Protein AF-0000000070300102 (afdb_homodimer)

Radius of gyration: 30.0 Å; Cα contacts (8 Å, |Δi|>4): 438; chains: 2; bounding box: 85×98×68 Å

Sequence (468 aa):
MKYKKLLFDLIDYLDAFESLHDGGSHEPEIKDFADFLSWRCGKKKKQEEEVVSVTRERAAGAKNIARGVSLLHRYSRFYIKKALTESPLQTEDEYTYLVSLMNGESMTKTELNNLNAMEKTSGAEVMRRLLKANLIEQRPDEEDRRSMRVSITPEGRKVLVNLFPNLRLCAETLVSALSDEQLTAFDHLLWLLCECHNEMFTGKHDAELTDLHAETCGLKQSAGGALSKRLYRRMKYKKLLFDLIDYLDAFESLHDGGSHEPEIKDFADFLSWRCGKKKKQEEEVVSVTRERAAGAKNIARGVSLLHRYSRFYIKKALTESPLQTEDEYTYLVSLMNGESMTKTELNNLNAMEKTSGAEVMRRLLKANLIEQRPDEEDRRSMRVSITPEGRKVLVNLFPNLRLCAETLVSALSDEQLTAFDHLLWLLCECHNEMFTGKHDAELTDLHAETCGLKQSAGGALSKRLYRR

InterPro domains:
  IPR000835 MarR-type HTH domain [PF13463] (102-156)
  IPR000835 MarR-type HTH domain [PS50995] (65-195)
  IPR000835 MarR-type HTH domain [SM00347] (82-183)
  IPR036388 Winged helix-like DNA-binding domain superfamily [G3DSA:1.10.10.10] (52-199)
  IPR036390 Winged helix DNA-binding domain superfamily [SSF46785] (67-200)

pLDDT: mean 81.75, std 18.37, range [18.73, 98.31]

Foldseek 3Di:
DVCVVVVVVLVVLVVVVCVVCVPDPDDDDPVNSVVSCCVVVVVVVVVVVVVVVVVVVVVVVVVVVVVVVVVLVVVLQVLVCVLCVPAPDDGPLLLQLLVVQPPDDWDWLLVSCLVVLHDSVVSVVSVVVCVVVVQKDWDQDPVHNVIITMHGDPVVVVRNVVSVVSSVVSVCVSCVVDDPVRVVVVVVVVVVVCVLVSCCCSPPVPDDPVVSVVVSVVVVVPVVPPVVPVVPPD/DVCVVVVVVLVVLVVVVCVVCVPDPDDDDPVNSVVSCCVVVVVVVVVVVVVVVVVVVVVVVVVVVVVVVVVLVVVLQVLVCVLCVPAPDDGPLLLQLLVVQVPDDWDWLLVSCLVVLHDSVVSVVSVVVCVVVVQKDWDADPVHNVIITMHGDPVVVVRNVVSVVSSVVSVCVSCVVDDPVRVVVVVVVVVVVCVLVSCCCSPPVPDDPVVSVVVSVVVVVPVVPPVPPPVPPD

Structure (mmCIF, N/CA/C/O backbone):
data_AF-0000000070300102-model_v1
#
loop_
_entity.id
_entity.type
_entity.pdbx_description
1 polymer 'Transcriptional regulator, MarR family'
#
loop_
_atom_site.group_PDB
_atom_site.id
_atom_site.type_symbol
_atom_site.label_atom_id
_atom_site.label_alt_id
_atom_site.label_comp_id
_atom_site.label_asym_id
_atom_site.label_entity_id
_atom_site.label_seq_id
_atom_site.pdbx_PDB_ins_code
_atom_site.Cartn_x
_atom_site.Cartn_y
_atom_site.Cartn_z
_atom_site.occupancy
_atom_site.B_iso_or_equiv
_atom_site.auth_seq_id
_atom_site.auth_comp_id
_atom_site.auth_asym_id
_atom_site.auth_atom_id
_atom_site.pdbx_PDB_model_num
ATOM 1 N N . MET A 1 1 ? -44.219 -36.625 -12.562 1 41.56 1 MET A N 1
ATOM 2 C CA . MET A 1 1 ? -44.344 -35.469 -13.445 1 41.56 1 MET A CA 1
ATOM 3 C C . MET A 1 1 ? -43.094 -34.562 -13.367 1 41.56 1 MET A C 1
ATOM 5 O O . MET A 1 1 ? -42.719 -34.156 -12.273 1 41.56 1 MET A O 1
ATOM 9 N N . LYS A 1 2 ? -42.312 -34.594 -14.297 1 59.19 2 LYS A N 1
ATOM 10 C CA . LYS A 1 2 ? -40.969 -34 -14.406 1 59.19 2 LYS A CA 1
ATOM 11 C C . LYS A 1 2 ? -41.031 -32.5 -14.094 1 59.19 2 LYS A C 1
ATOM 13 O O . LYS A 1 2 ? -40.031 -31.938 -13.625 1 59.19 2 LYS A O 1
ATOM 18 N N . TYR A 1 3 ? -41.969 -31.969 -14.445 1 56.25 3 TYR A N 1
ATOM 19 C CA . TYR A 1 3 ? -42.062 -30.516 -14.328 1 56.25 3 TYR A CA 1
ATOM 20 C C . TYR A 1 3 ? -42.875 -30.125 -13.109 1 56.25 3 TYR A C 1
ATOM 22 O O . TYR A 1 3 ? -43.562 -29.078 -13.109 1 56.25 3 TYR A O 1
ATOM 30 N N . LYS A 1 4 ? -42.844 -30.922 -12.07 1 59.91 4 LYS A N 1
ATOM 31 C CA . LYS A 1 4 ? -43.656 -30.672 -10.875 1 59.91 4 LYS A CA 1
ATOM 32 C C . LYS A 1 4 ? -43.25 -29.359 -10.195 1 59.91 4 LYS A C 1
ATOM 34 O O . LYS A 1 4 ? -44.094 -28.578 -9.766 1 59.91 4 LYS A O 1
ATOM 39 N N . LYS A 1 5 ? -42.031 -29.234 -10.055 1 60.66 5 LYS A N 1
ATOM 40 C CA . LYS A 1 5 ? -41.531 -28.016 -9.43 1 60.66 5 LYS A CA 1
ATOM 41 C C . LYS A 1 5 ? -41.969 -26.781 -10.211 1 60.66 5 LYS A C 1
ATOM 43 O O . LYS A 1 5 ? -42.344 -25.766 -9.617 1 60.66 5 LYS A O 1
ATOM 48 N N . LEU A 1 6 ? -41.719 -26.797 -11.492 1 59.81 6 LEU A N 1
ATOM 49 C CA . LEU A 1 6 ? -42.156 -25.719 -12.367 1 59.81 6 LEU A CA 1
ATOM 50 C C . LEU A 1 6 ? -43.625 -25.438 -12.18 1 59.81 6 LEU A C 1
ATOM 52 O O . LEU A 1 6 ? -44.062 -24.281 -12.18 1 59.81 6 LEU A O 1
ATOM 56 N N . LEU A 1 7 ? -44.281 -26.453 -11.984 1 63 7 LEU A N 1
ATOM 57 C CA . LEU A 1 7 ? -45.719 -26.328 -11.773 1 63 7 LEU A CA 1
ATOM 58 C C . LEU A 1 7 ? -46.031 -25.609 -10.461 1 63 7 LEU A C 1
ATOM 60 O O . LEU A 1 7 ? -46.906 -24.766 -10.398 1 63 7 LEU A O 1
ATOM 64 N N . PHE A 1 8 ? -45.312 -25.953 -9.461 1 63.31 8 PHE A N 1
ATOM 65 C CA . PHE A 1 8 ? -45.5 -25.281 -8.188 1 63.31 8 PHE A CA 1
ATOM 66 C C . PHE A 1 8 ? -45.125 -23.797 -8.297 1 63.31 8 PHE A C 1
ATOM 68 O O . PHE A 1 8 ? -45.812 -22.938 -7.754 1 63.31 8 PHE A O 1
ATOM 75 N N . ASP A 1 9 ? -44.062 -23.516 -8.969 1 68.75 9 ASP A N 1
ATOM 76 C CA . ASP A 1 9 ? -43.656 -22.141 -9.227 1 68.75 9 ASP A CA 1
ATOM 77 C C . ASP A 1 9 ? -44.75 -21.391 -10 1 68.75 9 ASP A C 1
ATOM 79 O O . ASP A 1 9 ? -45.031 -20.219 -9.719 1 68.75 9 ASP A O 1
ATOM 83 N N . LEU A 1 10 ? -45.25 -22.078 -10.945 1 67.69 10 LEU A N 1
ATOM 84 C CA . LEU A 1 10 ? -46.312 -21.469 -11.766 1 67.69 10 LEU A CA 1
ATOM 85 C C . LEU A 1 10 ? -47.531 -21.172 -10.938 1 67.69 10 LEU A C 1
ATOM 87 O O . LEU A 1 10 ? -48.219 -20.156 -11.148 1 67.69 10 LEU A O 1
ATOM 91 N N . ILE A 1 11 ? -47.812 -22 -9.992 1 71.5 11 ILE A N 1
ATOM 92 C CA . ILE A 1 11 ? -48.969 -21.797 -9.102 1 71.5 11 ILE A CA 1
ATOM 93 C C . ILE A 1 11 ? -48.75 -20.547 -8.266 1 71.5 11 ILE A C 1
ATOM 95 O O . ILE A 1 11 ? -49.656 -19.75 -8.078 1 71.5 11 ILE A O 1
ATOM 99 N N . ASP A 1 12 ? -47.562 -20.438 -7.812 1 71 12 ASP A N 1
ATOM 100 C CA . ASP A 1 12 ? -47.25 -19.25 -7.047 1 71 12 ASP A CA 1
ATOM 101 C C . ASP A 1 12 ? -47.375 -17.984 -7.906 1 71 12 ASP A C 1
ATOM 103 O O . ASP A 1 12 ? -47.875 -16.969 -7.441 1 71 12 ASP A O 1
ATOM 107 N N . TYR A 1 13 ? -46.906 -18.078 -9.148 1 71.06 13 TYR A N 1
ATOM 108 C CA . TYR A 1 13 ? -47.062 -16.938 -10.062 1 71.06 13 TYR A CA 1
ATOM 109 C C . TYR A 1 13 ? -48.531 -16.719 -10.422 1 71.06 13 TYR A C 1
ATOM 111 O O . TYR A 1 13 ? -48.969 -15.57 -10.578 1 71.06 13 TYR A O 1
ATOM 119 N N . LEU A 1 14 ? -49.25 -17.75 -10.453 1 73.56 14 LEU A N 1
ATOM 120 C CA . LEU A 1 14 ? -50.688 -17.656 -10.719 1 73.56 14 LEU A CA 1
ATOM 121 C C . LEU A 1 14 ? -51.406 -17 -9.562 1 73.56 14 LEU A C 1
ATOM 123 O O . LEU A 1 14 ? -52.312 -16.172 -9.766 1 73.56 14 LEU A O 1
ATOM 127 N N . ASP A 1 15 ? -51.031 -17.328 -8.391 1 72.31 15 ASP A N 1
ATOM 128 C CA . ASP A 1 15 ? -51.625 -16.703 -7.211 1 72.31 15 ASP A CA 1
ATOM 129 C C . ASP A 1 15 ? -51.344 -15.211 -7.184 1 72.31 15 ASP A C 1
ATOM 131 O O . ASP A 1 15 ? -52.25 -14.414 -6.891 1 72.31 15 ASP A O 1
ATOM 135 N N . ALA A 1 16 ? -50.188 -14.883 -7.5 1 71.88 16 ALA A N 1
ATOM 136 C CA . ALA A 1 16 ? -49.812 -13.477 -7.586 1 71.88 16 ALA A CA 1
ATOM 137 C C . ALA A 1 16 ? -50.562 -12.758 -8.695 1 71.88 16 ALA A C 1
ATOM 139 O O . ALA A 1 16 ? -51 -11.617 -8.523 1 71.88 16 ALA A O 1
ATOM 140 N N . PHE A 1 17 ? -50.719 -13.453 -9.828 1 71 17 PHE A N 1
ATOM 141 C CA . PHE A 1 17 ? -51.469 -12.945 -10.961 1 71 17 PHE A CA 1
ATOM 142 C C . PHE A 1 17 ? -52.938 -12.781 -10.602 1 71 17 PHE A C 1
ATOM 144 O O . PHE A 1 17 ? -53.562 -11.773 -10.961 1 71 17 PHE A O 1
ATOM 151 N N . GLU A 1 18 ? -53.5 -13.641 -9.859 1 75.62 18 GLU A N 1
ATOM 152 C CA . GLU A 1 18 ? -54.875 -13.586 -9.414 1 75.62 18 GLU A CA 1
ATOM 153 C C . GLU A 1 18 ? -55.094 -12.438 -8.43 1 75.62 18 GLU A C 1
ATOM 155 O O . GLU A 1 18 ? -56.125 -11.758 -8.492 1 75.62 18 GLU A O 1
ATOM 160 N N . SER A 1 19 ? -54.156 -12.305 -7.609 1 73.31 19 SER A N 1
ATOM 161 C CA . SER A 1 19 ? -54.25 -11.234 -6.621 1 73.31 19 SER A CA 1
ATOM 162 C C . SER A 1 19 ? -54.219 -9.859 -7.289 1 73.31 19 SER A C 1
ATOM 164 O O . SER A 1 19 ? -54.844 -8.914 -6.797 1 73.31 19 SER A O 1
ATOM 166 N N . LEU A 1 20 ? -53.562 -9.773 -8.367 1 68.62 20 LEU A N 1
ATOM 167 C CA . LEU A 1 20 ? -53.469 -8.523 -9.117 1 68.62 20 LEU A CA 1
ATOM 168 C C . LEU A 1 20 ? -54.75 -8.266 -9.891 1 68.62 20 LEU A C 1
ATOM 170 O O . LEU A 1 20 ? -55.125 -7.109 -10.109 1 68.62 20 LEU A O 1
ATOM 174 N N . HIS A 1 21 ? -55.344 -9.367 -10.281 1 66.44 21 HIS A N 1
ATOM 175 C CA . HIS A 1 21 ? -56.531 -9.219 -11.078 1 66.44 21 HIS A CA 1
ATOM 176 C C . HIS A 1 21 ? -57.781 -9.492 -10.25 1 66.44 21 HIS A C 1
ATOM 178 O O . HIS A 1 21 ? -58.906 -9.516 -10.781 1 66.44 21 HIS A O 1
ATOM 184 N N . ASP A 1 22 ? -57.531 -9.641 -8.945 1 65.06 22 ASP A N 1
ATOM 185 C CA . ASP A 1 22 ? -58.656 -9.82 -8.047 1 65.06 22 ASP A CA 1
ATOM 186 C C . ASP A 1 22 ? -59.5 -8.555 -7.949 1 65.06 22 ASP A C 1
ATOM 188 O O . ASP A 1 22 ? -59 -7.504 -7.527 1 65.06 22 ASP A O 1
ATOM 192 N N . GLY A 1 23 ? -60.594 -8.352 -8.805 1 61.59 23 GLY A N 1
ATOM 193 C CA . GLY A 1 23 ? -61.594 -7.293 -8.805 1 61.59 23 GLY A CA 1
ATOM 194 C C . GLY A 1 23 ? -61.938 -6.777 -10.195 1 61.59 23 GLY A C 1
ATOM 195 O O . GLY A 1 23 ? -62.719 -5.844 -10.344 1 61.59 23 GLY A O 1
ATOM 196 N N . GLY A 1 24 ? -61.125 -7.152 -11.133 1 58.25 24 GLY A N 1
ATOM 197 C CA . GLY A 1 24 ? -61.406 -6.605 -12.453 1 58.25 24 GLY A CA 1
ATOM 198 C C . GLY A 1 24 ? -62.562 -7.32 -13.164 1 58.25 24 GLY A C 1
ATOM 199 O O . GLY A 1 24 ? -62.938 -8.422 -12.766 1 58.25 24 GLY A O 1
ATOM 200 N N . SER A 1 25 ? -63.406 -6.531 -13.883 1 64.88 25 SER A N 1
ATOM 201 C CA . SER A 1 25 ? -64.625 -6.941 -14.586 1 64.88 25 SER A CA 1
ATOM 202 C C . SER A 1 25 ? -64.312 -7.957 -15.68 1 64.88 25 SER A C 1
ATOM 204 O O . SER A 1 25 ? -65.188 -8.633 -16.188 1 64.88 25 SER A O 1
ATOM 206 N N . HIS A 1 26 ? -63 -8.062 -16.125 1 62.38 26 HIS A N 1
ATOM 207 C CA . HIS A 1 26 ? -62.688 -8.938 -17.25 1 62.38 26 HIS A CA 1
ATOM 208 C C . HIS A 1 26 ? -61.938 -10.172 -16.781 1 62.38 26 HIS A C 1
ATOM 210 O O . HIS A 1 26 ? -61.094 -10.094 -15.859 1 62.38 26 HIS A O 1
ATOM 216 N N . GLU A 1 27 ? -62.312 -11.391 -17.094 1 72.5 27 GLU A N 1
ATOM 217 C CA . GLU A 1 27 ? -61.656 -12.672 -16.859 1 72.5 27 GLU A CA 1
ATOM 218 C C . GLU A 1 27 ? -60.281 -12.727 -17.516 1 72.5 27 GLU A C 1
ATOM 220 O O . GLU A 1 27 ? -60.156 -12.523 -18.719 1 72.5 27 GLU A O 1
ATOM 225 N N . PRO A 1 28 ? -59.219 -12.742 -16.688 1 72.38 28 PRO A N 1
ATOM 226 C CA . PRO A 1 28 ? -57.875 -12.766 -17.281 1 72.38 28 PRO A CA 1
ATOM 227 C C . PRO A 1 28 ? -57.656 -13.977 -18.188 1 72.38 28 PRO A C 1
ATOM 229 O O . PRO A 1 28 ? -58.219 -15.039 -17.953 1 72.38 28 PRO A O 1
ATOM 232 N N . GLU A 1 29 ? -57.094 -13.781 -19.406 1 72.75 29 GLU A N 1
ATOM 233 C CA . GLU A 1 29 ? -56.781 -14.812 -20.391 1 72.75 29 GLU A CA 1
ATOM 234 C C . GLU A 1 29 ? -55.344 -15.297 -20.219 1 72.75 29 GLU A C 1
ATOM 236 O O . GLU A 1 29 ? -54.562 -14.719 -19.453 1 72.75 29 GLU A O 1
ATOM 241 N N . ILE A 1 30 ? -55.156 -16.516 -20.812 1 71.75 30 ILE A N 1
ATOM 242 C CA . ILE A 1 30 ? -53.844 -17.156 -20.797 1 71.75 30 ILE A CA 1
ATOM 243 C C . ILE A 1 30 ? -52.781 -16.156 -21.266 1 71.75 30 ILE A C 1
ATOM 245 O O . ILE A 1 30 ? -51.656 -16.172 -20.75 1 71.75 30 ILE A O 1
ATOM 249 N N . LYS A 1 31 ? -53.188 -15.336 -22.125 1 75.38 31 LYS A N 1
ATOM 250 C CA . LYS A 1 31 ? -52.25 -14.336 -22.641 1 75.38 31 LYS A CA 1
ATOM 251 C C . LYS A 1 31 ? -51.844 -13.344 -21.547 1 75.38 31 LYS A C 1
ATOM 253 O O . LYS A 1 31 ? -50.688 -12.953 -21.453 1 75.38 31 LYS A O 1
ATOM 258 N N . ASP A 1 32 ? -52.75 -12.992 -20.781 1 71.12 32 ASP A N 1
ATOM 259 C CA . ASP A 1 32 ? -52.5 -12.062 -19.688 1 71.12 32 ASP A CA 1
ATOM 260 C C . ASP A 1 32 ? -51.531 -12.656 -18.672 1 71.12 32 ASP A C 1
ATOM 262 O O . ASP A 1 32 ? -50.625 -11.969 -18.172 1 71.12 32 ASP A O 1
ATOM 266 N N . PHE A 1 33 ? -51.719 -13.883 -18.406 1 75 33 PHE A N 1
ATOM 267 C CA . PHE A 1 33 ? -50.812 -14.57 -17.5 1 75 33 PHE A CA 1
ATOM 268 C C . PHE A 1 33 ? -49.438 -14.75 -18.125 1 75 33 PHE A C 1
ATOM 270 O O . PHE A 1 33 ? -48.406 -14.578 -17.453 1 75 33 PHE A O 1
ATOM 277 N N . ALA A 1 34 ? -49.406 -14.992 -19.359 1 71.25 34 ALA A N 1
ATOM 278 C CA . ALA A 1 34 ? -48.125 -15.102 -20.078 1 71.25 34 ALA A CA 1
ATOM 279 C C . ALA A 1 34 ? -47.375 -13.773 -20.062 1 71.25 34 ALA A C 1
ATOM 281 O O . ALA A 1 34 ? -46.156 -13.742 -19.859 1 71.25 34 ALA A O 1
ATOM 282 N N . ASP A 1 35 ? -48.062 -12.773 -20.234 1 67 35 ASP A N 1
ATOM 283 C CA . ASP A 1 35 ? -47.438 -11.445 -20.172 1 67 35 ASP A CA 1
ATOM 284 C C . ASP A 1 35 ? -46.938 -11.125 -18.781 1 67 35 ASP A C 1
ATOM 286 O O . ASP A 1 35 ? -45.875 -10.539 -18.625 1 67 35 ASP A O 1
ATOM 290 N N . PHE A 1 36 ? -47.656 -11.492 -17.812 1 66.25 36 PHE A N 1
ATOM 291 C CA . PHE A 1 36 ? -47.281 -11.336 -16.422 1 66.25 36 PHE A CA 1
ATOM 292 C C . PHE A 1 36 ? -46 -12.125 -16.125 1 66.25 36 PHE A C 1
ATOM 294 O O . PHE A 1 36 ? -45.094 -11.609 -15.492 1 66.25 36 PHE A O 1
ATOM 301 N N . LEU A 1 37 ? -46 -13.305 -16.578 1 66.56 37 LEU A N 1
ATOM 302 C CA . LEU A 1 37 ? -44.812 -14.141 -16.391 1 66.56 37 LEU A CA 1
ATOM 303 C C . LEU A 1 37 ? -43.625 -13.57 -17.125 1 66.56 37 LEU A C 1
ATOM 305 O O . LEU A 1 37 ? -42.5 -13.562 -16.594 1 66.56 37 LEU A O 1
ATOM 309 N N . SER A 1 38 ? -43.844 -13.156 -18.297 1 64.56 38 SER A N 1
ATOM 310 C CA . SER A 1 38 ? -42.781 -12.547 -19.078 1 64.56 38 SER A CA 1
ATOM 311 C C . SER A 1 38 ? -42.25 -11.289 -18.406 1 64.56 38 SER A C 1
ATOM 313 O O . SER A 1 38 ? -41.031 -11.055 -18.391 1 64.56 38 SER A O 1
ATOM 315 N N . TRP A 1 39 ? -43.219 -10.547 -17.953 1 60.88 39 TRP A N 1
ATOM 316 C CA . TRP A 1 39 ? -42.844 -9.336 -17.234 1 60.88 39 TRP A CA 1
ATOM 317 C C . TRP A 1 39 ? -42.062 -9.672 -15.969 1 60.88 39 TRP A C 1
ATOM 319 O O . TRP A 1 39 ? -41 -9.078 -15.711 1 60.88 39 TRP A O 1
ATOM 329 N N . ARG A 1 40 ? -42.594 -10.578 -15.227 1 59.47 40 ARG A N 1
ATOM 330 C CA . ARG A 1 40 ? -41.938 -10.961 -13.984 1 59.47 40 ARG A CA 1
ATOM 331 C C . ARG A 1 40 ? -40.594 -11.617 -14.266 1 59.47 40 ARG A C 1
ATOM 333 O O . ARG A 1 40 ? -39.625 -11.367 -13.547 1 59.47 40 ARG A O 1
ATOM 340 N N . CYS A 1 41 ? -40.719 -12.492 -15.18 1 58.94 41 CYS A N 1
ATOM 341 C CA . CYS A 1 41 ? -39.469 -13.148 -15.578 1 58.94 41 CYS A CA 1
ATOM 342 C C . CYS A 1 41 ? -38.531 -12.156 -16.219 1 58.94 41 CYS A C 1
ATOM 344 O O . CYS A 1 41 ? -37.312 -12.258 -16.047 1 58.94 41 CYS A O 1
ATOM 346 N N . GLY A 1 42 ? -38.969 -11.297 -16.953 1 57 42 GLY A N 1
ATOM 347 C CA . GLY A 1 42 ? -38.156 -10.242 -17.516 1 57 42 GLY A CA 1
ATOM 348 C C . GLY A 1 42 ? -37.531 -9.32 -16.469 1 57 42 GLY A C 1
ATOM 349 O O . GLY A 1 42 ? -36.375 -8.938 -16.562 1 57 42 GLY A O 1
ATOM 350 N N . LYS A 1 43 ? -38.5 -8.906 -15.562 1 56.66 43 LYS A N 1
ATOM 351 C CA . LYS A 1 43 ? -38 -8.109 -14.445 1 56.66 43 LYS A CA 1
ATOM 352 C C . LYS A 1 43 ? -36.938 -8.883 -13.648 1 56.66 43 LYS A C 1
ATOM 354 O O . LYS A 1 43 ? -35.938 -8.312 -13.234 1 56.66 43 LYS A O 1
ATOM 359 N N . LYS A 1 44 ? -37.312 -10.156 -13.492 1 53.47 44 LYS A N 1
ATOM 360 C CA . LYS A 1 44 ? -36.344 -10.992 -12.812 1 53.47 44 LYS A CA 1
ATOM 361 C C . LYS A 1 44 ? -35.031 -11.07 -13.609 1 53.47 44 LYS A C 1
ATOM 363 O O . LYS A 1 44 ? -33.938 -11.039 -13.031 1 53.47 44 LYS A O 1
ATOM 368 N N . LYS A 1 45 ? -35.25 -11.242 -14.867 1 52.97 45 LYS A N 1
ATOM 369 C CA . LYS A 1 45 ? -34.062 -11.289 -15.711 1 52.97 45 LYS A CA 1
ATOM 370 C C . LYS A 1 45 ? -33.281 -9.969 -15.672 1 52.97 45 LYS A C 1
ATOM 372 O O . LYS A 1 45 ? -32.062 -9.953 -15.602 1 52.97 45 LYS A O 1
ATOM 377 N N . LYS A 1 46 ? -34.031 -8.867 -15.797 1 54.75 46 LYS A N 1
ATOM 378 C CA . LYS A 1 46 ? -33.406 -7.559 -15.711 1 54.75 46 LYS A CA 1
ATOM 379 C C . LYS A 1 46 ? -32.75 -7.359 -14.344 1 54.75 46 LYS A C 1
ATOM 381 O O . LYS A 1 46 ? -31.641 -6.805 -14.258 1 54.75 46 LYS A O 1
ATOM 386 N N . GLN A 1 47 ? -33.469 -7.699 -13.328 1 55.84 47 GLN A N 1
ATOM 387 C CA . GLN A 1 47 ? -32.906 -7.625 -11.984 1 55.84 47 GLN A CA 1
ATOM 388 C C . GLN A 1 47 ? -31.672 -8.523 -11.844 1 55.84 47 GLN A C 1
ATOM 390 O O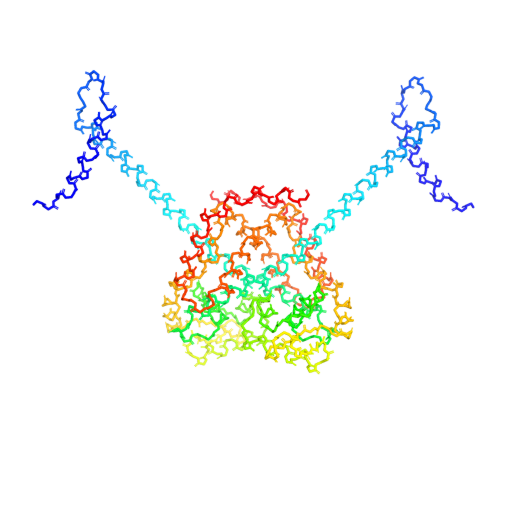 . GLN A 1 47 ? -30.688 -8.141 -11.219 1 55.84 47 GLN A O 1
ATOM 395 N N . GLU A 1 48 ? -31.812 -9.742 -12.398 1 53.53 48 GLU A N 1
ATOM 396 C CA . GLU A 1 48 ? -30.672 -10.648 -12.375 1 53.53 48 GLU A CA 1
ATOM 397 C C . GLU A 1 48 ? -29.5 -10.086 -13.18 1 53.53 48 GLU A C 1
ATOM 399 O O . GLU A 1 48 ? -28.344 -10.188 -12.758 1 53.53 48 GLU A O 1
ATOM 404 N N . GLU A 1 49 ? -29.859 -9.602 -14.367 1 56.34 49 GLU A N 1
ATOM 405 C CA . GLU A 1 49 ? -28.812 -8.984 -15.164 1 56.34 49 GLU A CA 1
ATOM 406 C C . GLU A 1 49 ? -28.203 -7.781 -14.445 1 56.34 49 GLU A C 1
ATOM 408 O O . GLU A 1 49 ? -27 -7.547 -14.531 1 56.34 49 GLU A O 1
ATOM 413 N N . GLU A 1 50 ? -29.062 -7.031 -13.836 1 56.56 50 GLU A N 1
ATOM 414 C CA . GLU A 1 50 ? -28.578 -5.891 -13.062 1 56.56 50 GLU A CA 1
ATOM 415 C C . GLU A 1 50 ? -27.719 -6.348 -11.891 1 56.56 50 GLU A C 1
ATOM 417 O O . GLU A 1 50 ? -26.688 -5.742 -11.609 1 56.56 50 GLU A O 1
ATOM 422 N N . VAL A 1 51 ? -28.234 -7.438 -11.328 1 54.25 51 VAL A N 1
ATOM 423 C CA . VAL A 1 51 ? -27.438 -7.98 -10.219 1 54.25 51 VAL A CA 1
ATOM 424 C C . VAL A 1 51 ? -26.109 -8.5 -10.742 1 54.25 51 VAL A C 1
ATOM 426 O O . VAL A 1 51 ? -25.062 -8.281 -10.117 1 54.25 51 VAL A O 1
ATOM 429 N N . VAL A 1 52 ? -26.219 -9.188 -11.875 1 55.56 52 VAL A N 1
ATOM 430 C CA . VAL A 1 52 ? -25 -9.742 -12.453 1 55.56 52 VAL A CA 1
ATOM 431 C C . VAL A 1 52 ? -24.062 -8.617 -12.867 1 55.56 52 VAL A C 1
ATOM 433 O O . VAL A 1 52 ? -22.844 -8.703 -12.664 1 55.56 52 VAL A O 1
ATOM 436 N N . SER A 1 53 ? -24.578 -7.621 -13.492 1 59.78 53 SER A N 1
ATOM 437 C CA . SER A 1 53 ? -23.766 -6.496 -13.93 1 59.78 53 SER A CA 1
ATOM 438 C C . SER A 1 53 ? -23.109 -5.785 -12.742 1 59.78 53 SER A C 1
ATOM 440 O O . SER A 1 53 ? -21.938 -5.426 -12.789 1 59.78 53 SER A O 1
ATOM 442 N N . VAL A 1 54 ? -23.953 -5.703 -11.734 1 62.53 54 VAL A N 1
ATOM 443 C CA . VAL A 1 54 ? -23.453 -5.02 -10.547 1 62.53 54 VAL A CA 1
ATOM 444 C C . VAL A 1 54 ? -22.359 -5.855 -9.898 1 62.53 54 VAL A C 1
ATOM 446 O O . VAL A 1 54 ? -21.344 -5.32 -9.445 1 62.53 54 VAL A O 1
ATOM 449 N N . THR A 1 55 ? -22.609 -7.133 -9.969 1 70.31 55 THR A N 1
ATOM 450 C CA . THR A 1 55 ? -21.641 -8.031 -9.352 1 70.31 55 THR A CA 1
ATOM 451 C C . THR A 1 55 ? -20.328 -8.016 -10.141 1 70.31 55 THR A C 1
ATOM 453 O O . THR A 1 55 ? -19.25 -8.023 -9.547 1 70.31 55 THR A O 1
ATOM 456 N N . ARG A 1 56 ? -20.547 -7.961 -11.492 1 72.88 56 ARG A N 1
ATOM 457 C CA . ARG A 1 56 ? -19.359 -7.938 -12.344 1 72.88 56 ARG A CA 1
ATOM 458 C C . ARG A 1 56 ? -18.578 -6.637 -12.18 1 72.88 56 ARG A C 1
ATOM 460 O O . ARG A 1 56 ? -17.359 -6.637 -12.156 1 72.88 56 ARG A O 1
ATOM 467 N N . GLU A 1 57 ? -19.359 -5.684 -12.047 1 82.5 57 GLU A N 1
ATOM 468 C CA . GLU A 1 57 ? -18.734 -4.379 -11.867 1 82.5 57 GLU A CA 1
ATOM 469 C C . GLU A 1 57 ? -18.031 -4.281 -10.523 1 82.5 57 GLU A C 1
ATOM 471 O O . GLU A 1 57 ? -16.938 -3.719 -10.438 1 82.5 57 GLU A O 1
ATOM 476 N N . ARG A 1 58 ? -18.672 -4.895 -9.594 1 88.69 58 ARG A N 1
ATOM 477 C CA . ARG A 1 58 ? -18.047 -4.859 -8.266 1 88.69 58 ARG A CA 1
ATOM 478 C C . ARG A 1 58 ? -16.766 -5.684 -8.242 1 88.69 58 ARG A C 1
ATOM 480 O O . ARG A 1 58 ? -15.766 -5.27 -7.652 1 88.69 58 ARG A O 1
ATOM 487 N N . ALA A 1 59 ? -16.906 -6.762 -8.914 1 90.44 59 ALA A N 1
ATOM 488 C CA . ALA A 1 59 ? -15.727 -7.625 -8.961 1 90.44 59 ALA A CA 1
ATOM 489 C C . ALA A 1 59 ? -14.562 -6.934 -9.68 1 90.44 59 ALA A C 1
ATOM 491 O O . ALA A 1 59 ? -13.414 -7.031 -9.25 1 90.44 59 ALA A O 1
ATOM 492 N N . ALA A 1 60 ? -14.891 -6.273 -10.75 1 91.25 60 ALA A N 1
ATOM 493 C CA . ALA A 1 60 ? -13.867 -5.539 -11.484 1 91.25 60 ALA A CA 1
ATOM 494 C C . ALA A 1 60 ? -13.289 -4.406 -10.641 1 91.25 60 ALA A C 1
ATOM 496 O O . ALA A 1 60 ? -12.078 -4.191 -10.617 1 91.25 60 ALA A O 1
ATOM 497 N N . GLY A 1 61 ? -14.164 -3.744 -9.914 1 94.12 61 GLY A N 1
ATOM 498 C CA . GLY A 1 61 ? -13.727 -2.682 -9.023 1 94.12 61 GLY A CA 1
ATOM 499 C C . GLY A 1 61 ? -12.836 -3.18 -7.898 1 94.12 61 GLY A C 1
ATOM 500 O O . GLY A 1 61 ? -11.852 -2.531 -7.547 1 94.12 61 GLY A O 1
ATOM 501 N N . ALA A 1 62 ? -13.203 -4.355 -7.41 1 96 62 ALA A N 1
ATOM 502 C CA . ALA A 1 62 ? -12.422 -4.957 -6.332 1 96 62 ALA A CA 1
ATOM 503 C C . ALA A 1 62 ? -11.008 -5.273 -6.797 1 96 62 ALA A C 1
ATOM 505 O O . ALA A 1 62 ? -10.031 -4.988 -6.09 1 96 62 ALA A O 1
ATOM 506 N N . LYS A 1 63 ? -10.977 -5.793 -7.957 1 94.81 63 LYS A N 1
ATOM 507 C CA . LYS A 1 63 ? -9.672 -6.109 -8.539 1 94.81 63 LYS A CA 1
ATOM 508 C C . LYS A 1 63 ? -8.844 -4.848 -8.758 1 94.81 63 LYS A C 1
ATOM 510 O O . LYS A 1 63 ? -7.66 -4.809 -8.422 1 94.81 63 LYS A O 1
ATOM 515 N N . ASN A 1 64 ? -9.43 -3.834 -9.305 1 95.38 64 ASN A N 1
ATOM 516 C CA . ASN A 1 64 ? -8.758 -2.562 -9.539 1 95.38 64 ASN A CA 1
ATOM 517 C C . ASN A 1 64 ? -8.242 -1.951 -8.234 1 95.38 64 ASN A C 1
ATOM 519 O O . ASN A 1 64 ? -7.117 -1.444 -8.188 1 95.38 64 ASN A O 1
ATOM 523 N N . ILE A 1 65 ? -9 -2.051 -7.254 1 97.38 65 ILE A N 1
ATOM 524 C CA . ILE A 1 65 ? -8.648 -1.442 -5.973 1 97.38 65 ILE A CA 1
ATOM 525 C C . ILE A 1 65 ? -7.488 -2.201 -5.34 1 97.38 65 ILE A C 1
ATOM 527 O O . ILE A 1 65 ? -6.539 -1.591 -4.836 1 97.38 65 ILE A O 1
ATOM 531 N N . ALA A 1 66 ? -7.59 -3.521 -5.375 1 96.94 66 ALA A N 1
ATOM 532 C CA . ALA A 1 66 ? -6.492 -4.316 -4.832 1 96.94 66 ALA A CA 1
ATOM 533 C C . ALA A 1 66 ? -5.176 -3.971 -5.516 1 96.94 66 ALA A C 1
ATOM 535 O O . ALA A 1 66 ? -4.164 -3.73 -4.848 1 96.94 66 ALA A O 1
ATOM 536 N N . ARG A 1 67 ? -5.203 -3.842 -6.809 1 95.94 67 ARG A N 1
ATOM 537 C CA . ARG A 1 67 ? -4.02 -3.479 -7.578 1 95.94 67 ARG A CA 1
ATOM 538 C C . ARG A 1 67 ? -3.604 -2.039 -7.297 1 95.94 67 ARG A C 1
ATOM 540 O O . ARG A 1 67 ? -2.418 -1.755 -7.109 1 95.94 67 ARG A O 1
ATOM 547 N N . GLY A 1 68 ? -4.539 -1.171 -7.254 1 97.56 68 GLY A N 1
ATOM 548 C CA . GLY A 1 68 ? -4.262 0.239 -7.027 1 97.56 68 GLY A CA 1
ATOM 549 C C . GLY A 1 68 ? -3.65 0.515 -5.668 1 97.56 68 GLY A C 1
ATOM 550 O O . GLY A 1 68 ? -2.748 1.345 -5.547 1 97.56 68 GLY A O 1
ATOM 551 N N . VAL A 1 69 ? -4.125 -0.188 -4.668 1 98.19 69 VAL A N 1
ATOM 552 C CA . VAL A 1 69 ? -3.59 -0.028 -3.32 1 98.19 69 VAL A CA 1
ATOM 553 C C . VAL A 1 69 ? -2.129 -0.467 -3.289 1 98.19 69 VAL A C 1
ATOM 555 O O . VAL A 1 69 ? -1.283 0.21 -2.697 1 98.19 69 VAL A O 1
ATOM 558 N N . SER A 1 70 ? -1.854 -1.536 -3.904 1 97.5 70 SER A N 1
ATOM 559 C CA . SER A 1 70 ? -0.48 -2.025 -3.971 1 97.5 70 SER A CA 1
ATOM 560 C C . SER A 1 70 ? 0.422 -1.041 -4.711 1 97.5 70 SER A C 1
ATOM 562 O O . SER A 1 70 ? 1.521 -0.729 -4.246 1 97.5 70 SER A O 1
ATOM 564 N N . LEU A 1 71 ? -0.051 -0.574 -5.84 1 97.62 71 LEU A N 1
ATOM 565 C CA . LEU A 1 71 ? 0.735 0.365 -6.633 1 97.62 71 LEU A CA 1
ATOM 566 C C . LEU A 1 71 ? 0.952 1.67 -5.871 1 97.62 71 LEU A C 1
ATOM 568 O O . LEU A 1 71 ? 2.076 2.172 -5.801 1 97.62 71 LEU A O 1
ATOM 572 N N . LEU A 1 72 ? -0.102 2.201 -5.285 1 98.31 72 LEU A N 1
ATOM 573 C CA . LEU A 1 72 ? 0.017 3.469 -4.574 1 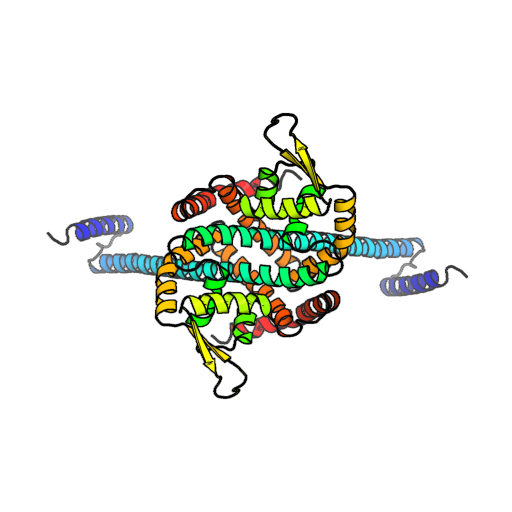98.31 72 LEU A CA 1
ATOM 574 C C . LEU A 1 72 ? 0.979 3.344 -3.396 1 98.31 72 LEU A C 1
ATOM 576 O O . LEU A 1 72 ? 1.741 4.27 -3.111 1 98.31 72 LEU A O 1
ATOM 580 N N . HIS A 1 73 ? 0.903 2.223 -2.738 1 97.88 73 HIS A N 1
ATOM 581 C CA . HIS A 1 73 ? 1.846 1.984 -1.652 1 97.88 73 HIS A CA 1
ATOM 582 C C . HIS A 1 73 ? 3.281 1.962 -2.164 1 97.88 73 HIS A C 1
ATOM 584 O O . HIS A 1 73 ? 4.184 2.512 -1.525 1 97.88 73 HIS A O 1
ATOM 590 N N . ARG A 1 74 ? 3.514 1.386 -3.281 1 97.38 74 ARG A N 1
ATOM 591 C CA . ARG A 1 74 ? 4.855 1.322 -3.848 1 97.38 74 ARG A CA 1
ATOM 592 C C . ARG A 1 74 ? 5.336 2.705 -4.281 1 97.38 74 ARG A C 1
ATOM 594 O O . ARG A 1 74 ? 6.512 3.035 -4.129 1 97.38 74 ARG A O 1
ATOM 601 N N . TYR A 1 75 ? 4.418 3.471 -4.809 1 97.19 75 TYR A N 1
ATOM 602 C CA . TYR A 1 75 ? 4.77 4.852 -5.117 1 97.19 75 TYR A CA 1
ATOM 603 C C . TYR A 1 75 ? 5.121 5.625 -3.852 1 97.19 75 TYR A C 1
ATOM 605 O O . TYR A 1 75 ? 6.066 6.414 -3.842 1 97.19 75 TYR A O 1
ATOM 613 N N . SER A 1 76 ? 4.344 5.383 -2.82 1 97 76 SER A N 1
ATOM 614 C CA . SER A 1 76 ? 4.633 6.012 -1.536 1 97 76 SER A CA 1
ATOM 615 C C . SER A 1 76 ? 6.016 5.621 -1.029 1 97 76 SER A C 1
ATOM 617 O O . SER A 1 76 ? 6.777 6.473 -0.563 1 97 76 SER A O 1
ATOM 619 N N . ARG A 1 77 ? 6.348 4.398 -1.174 1 94.81 77 ARG A N 1
ATOM 620 C CA . ARG A 1 77 ? 7.652 3.908 -0.745 1 94.81 77 ARG A CA 1
ATOM 621 C C . ARG A 1 77 ? 8.773 4.547 -1.561 1 94.81 77 ARG A C 1
ATOM 623 O O . ARG A 1 77 ? 9.852 4.816 -1.035 1 94.81 77 ARG A O 1
ATOM 630 N N . PHE A 1 78 ? 8.484 4.773 -2.82 1 95.12 78 PHE A N 1
ATOM 631 C CA . PHE A 1 78 ? 9.422 5.457 -3.707 1 95.12 78 PHE A CA 1
ATOM 632 C C . PHE A 1 78 ? 9.758 6.844 -3.172 1 95.12 78 PHE A C 1
ATOM 634 O O . PHE A 1 78 ? 10.922 7.238 -3.152 1 95.12 78 PHE A O 1
ATOM 641 N N . TYR A 1 79 ? 8.828 7.574 -2.654 1 95.12 79 TYR A N 1
ATOM 642 C CA . TYR A 1 79 ? 9.039 8.898 -2.092 1 95.12 79 TYR A CA 1
ATOM 643 C C . TYR A 1 79 ? 9.727 8.812 -0.733 1 95.12 79 TYR A C 1
ATOM 645 O O . TYR A 1 79 ? 10.641 9.594 -0.443 1 95.12 79 TYR A O 1
ATOM 653 N N . ILE A 1 80 ? 9.297 7.84 0.054 1 94.81 80 ILE A N 1
ATOM 654 C CA . ILE A 1 80 ? 9.836 7.699 1.403 1 94.81 80 ILE A CA 1
ATOM 655 C C . ILE A 1 80 ? 11.32 7.34 1.333 1 94.81 80 ILE A C 1
ATOM 657 O O . ILE A 1 80 ? 12.117 7.812 2.145 1 94.81 80 ILE A O 1
ATOM 661 N N . LYS A 1 81 ? 11.648 6.547 0.418 1 92.88 81 LYS A N 1
ATOM 662 C CA . LYS A 1 81 ? 13.055 6.191 0.239 1 92.88 81 LYS A CA 1
ATOM 663 C C . LYS A 1 81 ? 13.914 7.434 0.019 1 92.88 81 LYS A C 1
ATOM 665 O O . LYS A 1 81 ? 15.008 7.539 0.57 1 92.88 81 LYS A O 1
ATOM 670 N N . LYS A 1 82 ? 13.422 8.297 -0.739 1 92.44 82 LYS A N 1
ATOM 671 C CA . LYS A 1 82 ? 14.141 9.539 -1.003 1 92.44 82 LYS A CA 1
ATOM 672 C C . LYS A 1 82 ? 14.219 10.406 0.25 1 92.44 82 LYS A C 1
ATOM 674 O O . LYS A 1 82 ? 15.227 11.086 0.482 1 92.44 82 LYS A O 1
ATOM 679 N N . ALA A 1 83 ? 13.156 10.352 1.015 1 91.62 83 ALA A N 1
ATOM 680 C CA . ALA A 1 83 ? 13.102 11.141 2.246 1 91.62 83 ALA A CA 1
ATOM 681 C C . ALA A 1 83 ? 14.047 10.57 3.301 1 91.62 83 ALA A C 1
ATOM 683 O O . ALA A 1 83 ? 14.516 11.297 4.184 1 91.62 83 ALA A O 1
ATOM 684 N N . LEU A 1 84 ? 14.398 9.258 3.236 1 91.44 84 LEU A N 1
ATOM 685 C CA . LEU A 1 84 ? 15.172 8.578 4.27 1 91.44 84 LEU A CA 1
ATOM 686 C C . LEU A 1 84 ? 16.656 8.578 3.916 1 91.44 84 LEU A C 1
ATOM 688 O O . LEU A 1 84 ? 17.484 8.109 4.699 1 91.44 84 LEU A O 1
ATOM 692 N N . THR A 1 85 ? 17.094 9.094 2.773 1 85.94 85 THR A N 1
ATOM 693 C CA . THR A 1 85 ? 18.469 9.016 2.289 1 85.94 85 THR A CA 1
ATOM 694 C C . THR A 1 85 ? 19.438 9.586 3.32 1 85.94 85 THR A C 1
ATOM 696 O O . THR A 1 85 ? 20.516 9.031 3.545 1 85.94 85 THR A O 1
ATOM 699 N N . GLU A 1 86 ? 19.141 10.555 4.086 1 83.69 86 GLU A N 1
ATOM 700 C CA . GLU A 1 86 ? 20.047 11.156 5.055 1 83.69 86 GLU A CA 1
ATOM 701 C C . GLU A 1 86 ? 19.688 10.742 6.48 1 83.69 86 GLU A C 1
ATOM 703 O O . GLU A 1 86 ? 20.156 11.344 7.445 1 83.69 86 GLU A O 1
ATOM 708 N N . SER A 1 87 ? 18.875 9.688 6.574 1 89.06 87 SER A N 1
ATOM 709 C CA . SER A 1 87 ? 18.406 9.25 7.887 1 89.06 87 SER A CA 1
ATOM 710 C C . SER A 1 87 ? 19.062 7.938 8.305 1 89.06 87 SER A C 1
ATOM 712 O O . SER A 1 87 ? 19.516 7.164 7.453 1 89.06 87 SER A O 1
ATOM 714 N N . PRO A 1 88 ? 19.203 7.766 9.562 1 90.88 88 PRO A N 1
ATOM 715 C CA . PRO A 1 88 ? 19.719 6.473 10.039 1 90.88 88 PRO A CA 1
ATOM 716 C C . PRO A 1 88 ? 18.719 5.336 9.82 1 90.88 88 PRO A C 1
ATOM 718 O O . PRO A 1 88 ? 19.078 4.164 9.977 1 90.88 88 PRO A O 1
ATOM 721 N N . LEU A 1 89 ? 17.5 5.656 9.508 1 93.06 89 LEU A N 1
ATOM 722 C CA . LEU A 1 89 ? 16.484 4.629 9.242 1 93.06 89 LEU A CA 1
ATOM 723 C C . LEU A 1 89 ? 16.688 4.023 7.859 1 93.06 89 LEU A C 1
ATOM 725 O O . LEU A 1 89 ? 16.984 4.738 6.902 1 93.06 89 LEU A O 1
ATOM 729 N N . GLN A 1 90 ? 16.516 2.748 7.773 1 86.25 90 GLN A N 1
ATOM 730 C CA . GLN A 1 90 ? 16.797 2.045 6.527 1 86.25 90 GLN A CA 1
ATOM 731 C C . GLN A 1 90 ? 15.508 1.733 5.77 1 86.25 90 GLN A C 1
ATOM 733 O O . GLN A 1 90 ? 15.531 1.523 4.555 1 86.25 90 GLN A O 1
ATOM 738 N N . THR A 1 91 ? 14.398 1.662 6.512 1 90.25 91 THR A N 1
ATOM 739 C CA . THR A 1 91 ? 13.172 1.209 5.859 1 90.25 91 THR A CA 1
ATOM 740 C C . THR A 1 91 ? 11.969 2.018 6.34 1 90.25 91 THR A C 1
ATOM 742 O O . THR A 1 91 ? 12.008 2.617 7.418 1 90.25 91 THR A O 1
ATOM 745 N N . GLU A 1 92 ? 10.953 1.951 5.512 1 92.12 92 GLU A N 1
ATOM 746 C CA . GLU A 1 92 ? 9.68 2.557 5.883 1 92.12 92 GLU A CA 1
ATOM 747 C C . GLU A 1 92 ? 9.117 1.927 7.156 1 92.12 92 GLU A C 1
ATOM 749 O O . GLU A 1 92 ? 8.5 2.611 7.973 1 92.12 92 GLU A O 1
ATOM 754 N N . ASP A 1 93 ? 9.383 0.659 7.352 1 95.44 93 ASP A N 1
ATOM 755 C CA . ASP A 1 93 ? 8.859 -0.04 8.523 1 95.44 93 ASP A CA 1
ATOM 756 C C . ASP A 1 93 ? 9.469 0.514 9.805 1 95.44 93 ASP A C 1
ATOM 758 O O . ASP A 1 93 ? 8.758 0.702 10.805 1 95.44 93 ASP A O 1
ATOM 762 N N . GLU A 1 94 ? 10.766 0.771 9.758 1 95.62 94 GLU A N 1
ATOM 763 C CA . GLU A 1 94 ? 11.414 1.368 10.922 1 95.62 94 GLU A CA 1
ATOM 764 C C . GLU A 1 94 ? 10.797 2.721 11.266 1 95.62 94 GLU A C 1
ATOM 766 O O . GLU A 1 94 ? 10.547 3.02 12.438 1 95.62 94 GLU A O 1
ATOM 771 N N . TYR A 1 95 ? 10.523 3.408 10.289 1 93.62 95 TYR A N 1
ATOM 772 C CA . TYR A 1 95 ? 9.898 4.715 10.469 1 93.62 95 TYR A CA 1
ATOM 773 C C . TYR A 1 95 ? 8.516 4.578 11.102 1 93.62 95 TYR A C 1
ATOM 775 O O . TYR A 1 95 ? 8.219 5.227 12.102 1 93.62 95 TYR A O 1
ATOM 783 N N . THR A 1 96 ? 7.668 3.719 10.547 1 94.12 96 THR A N 1
ATOM 784 C CA . THR A 1 96 ? 6.293 3.613 11.031 1 94.12 96 THR A CA 1
ATOM 785 C C . THR A 1 96 ? 6.258 3.066 12.453 1 94.12 96 THR A C 1
ATOM 787 O O . THR A 1 96 ? 5.391 3.439 13.242 1 94.12 96 THR A O 1
ATOM 790 N N . TYR A 1 97 ? 7.188 2.23 12.812 1 95.75 97 TYR A N 1
ATOM 791 C CA . TYR A 1 97 ? 7.273 1.736 14.18 1 95.75 97 TYR A CA 1
ATOM 792 C C . TYR A 1 97 ? 7.633 2.861 15.148 1 95.75 97 TYR A C 1
ATOM 794 O O . TYR A 1 97 ? 7.039 2.979 16.219 1 95.75 97 TYR A O 1
ATOM 802 N N . LEU A 1 98 ? 8.586 3.689 14.781 1 95 98 LEU A N 1
ATOM 803 C CA . LEU A 1 98 ? 8.992 4.797 15.641 1 95 98 LEU A CA 1
ATOM 804 C C . LEU A 1 98 ? 7.844 5.785 15.828 1 95 98 LEU A C 1
ATOM 806 O O . LEU A 1 98 ? 7.598 6.246 16.953 1 95 98 LEU A O 1
ATOM 810 N N . VAL A 1 99 ? 7.184 6.043 14.758 1 93.19 99 VAL A N 1
ATOM 811 C CA . VAL A 1 99 ? 6.066 6.984 14.812 1 93.19 99 VAL A CA 1
ATOM 812 C C . VAL A 1 99 ? 4.984 6.445 15.75 1 93.19 99 VAL A C 1
ATOM 814 O O . VAL A 1 99 ? 4.375 7.203 16.5 1 93.19 99 VAL A O 1
ATOM 817 N N . SER A 1 100 ? 4.723 5.18 15.641 1 93.88 100 SER A N 1
ATOM 818 C CA . SER A 1 100 ? 3.717 4.543 16.484 1 93.88 100 SER A CA 1
ATOM 819 C C . SER A 1 100 ? 4.043 4.719 17.953 1 93.88 100 SER A C 1
ATOM 821 O O . SER A 1 100 ? 3.139 4.793 18.797 1 93.88 100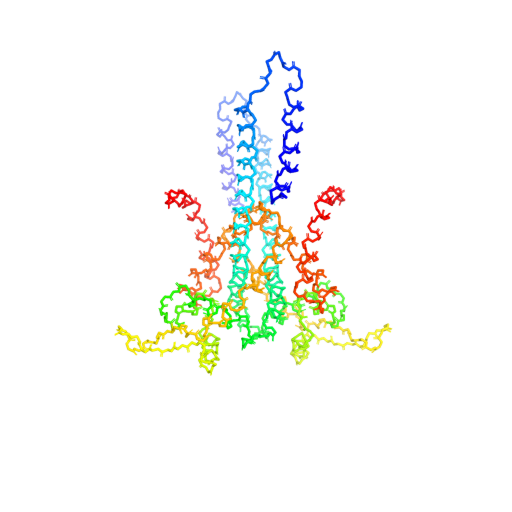 SER A O 1
ATOM 823 N N . LEU A 1 101 ? 5.285 4.832 18.266 1 95 101 LEU A N 1
ATOM 824 C CA . LEU A 1 101 ? 5.73 4.914 19.656 1 95 101 LEU A CA 1
ATOM 825 C C . LEU A 1 101 ? 5.789 6.367 20.109 1 95 101 LEU A C 1
ATOM 827 O O . LEU A 1 101 ? 5.891 6.633 21.312 1 95 101 LEU A O 1
ATOM 831 N N . MET A 1 102 ? 5.824 7.277 19.172 1 88.88 102 MET A N 1
ATOM 832 C CA . MET A 1 102 ? 5.965 8.688 19.5 1 88.88 102 MET A CA 1
ATOM 833 C C . MET A 1 102 ? 4.754 9.188 20.281 1 88.88 102 MET A C 1
ATOM 835 O O . MET A 1 102 ? 4.891 10.023 21.188 1 88.88 102 MET A O 1
ATOM 839 N N . ASN A 1 103 ? 3.486 8.812 19.797 1 69.25 103 ASN A N 1
ATOM 840 C CA . ASN A 1 103 ? 2.273 9.367 20.391 1 69.25 103 ASN A CA 1
ATOM 841 C C . ASN A 1 103 ? 1.919 8.656 21.703 1 69.25 103 ASN A C 1
ATOM 843 O O . ASN A 1 103 ? 0.984 9.055 22.391 1 69.25 103 ASN A O 1
ATOM 847 N N . GLY A 1 104 ? 2.586 7.66 21.953 1 68.38 104 GLY A N 1
ATOM 848 C CA . GLY A 1 104 ? 2.061 6.902 23.078 1 68.38 104 GLY A CA 1
ATOM 849 C C . GLY A 1 104 ? 3.117 6.559 24.109 1 68.38 104 GLY A C 1
ATOM 850 O O . GLY A 1 104 ? 4.273 6.969 23.984 1 68.38 104 GLY A O 1
ATOM 851 N N . GLU A 1 105 ? 2.568 6.027 25.203 1 75.44 105 GLU A N 1
ATOM 852 C CA . GLU A 1 105 ? 3.326 5.348 26.25 1 75.44 105 GLU A CA 1
ATOM 853 C C . GLU A 1 105 ? 3.949 4.055 25.734 1 75.44 105 GLU A C 1
ATOM 855 O O . GLU A 1 105 ? 3.758 3.693 24.562 1 75.44 105 GLU A O 1
ATOM 860 N N . SER A 1 106 ? 4.617 3.375 26.484 1 88.38 106 SER A N 1
ATOM 861 C CA . SER A 1 106 ? 5.188 2.066 26.188 1 88.38 106 SER A CA 1
ATOM 862 C C . SER A 1 106 ? 4.105 1.086 25.734 1 88.38 106 SER A C 1
ATOM 864 O O . SER A 1 106 ? 2.947 1.208 26.125 1 88.38 106 SER A O 1
ATOM 866 N N . MET A 1 107 ? 4.398 0.272 24.672 1 92.38 107 MET A N 1
ATOM 867 C CA . MET A 1 107 ? 3.51 -0.755 24.125 1 92.38 107 MET A CA 1
ATOM 868 C C . MET A 1 107 ? 4.176 -2.125 24.172 1 92.38 107 MET A C 1
ATOM 870 O O . MET A 1 107 ? 5.406 -2.223 24.188 1 92.38 107 MET A O 1
ATOM 874 N N . THR A 1 108 ? 3.287 -3.1 24.203 1 92.69 108 THR A N 1
ATOM 875 C CA . THR A 1 108 ? 3.84 -4.441 24.047 1 92.69 108 THR A CA 1
ATOM 876 C C . THR A 1 108 ? 4.242 -4.688 22.594 1 92.69 108 THR A C 1
ATOM 878 O O . THR A 1 108 ? 3.822 -3.955 21.688 1 92.69 108 THR A O 1
ATOM 881 N N . LYS A 1 109 ? 5.051 -5.695 22.422 1 94.44 109 LYS A N 1
ATOM 882 C CA . LYS A 1 109 ? 5.469 -6.055 21.062 1 94.44 109 LYS A CA 1
ATOM 883 C C . LYS A 1 109 ? 4.266 -6.391 20.188 1 94.44 109 LYS A C 1
ATOM 885 O O . LYS A 1 109 ? 4.203 -5.984 19.031 1 94.44 109 LYS A O 1
ATOM 890 N N . THR A 1 110 ? 3.307 -7.039 20.797 1 92.88 110 THR A N 1
ATOM 891 C CA . THR A 1 110 ? 2.111 -7.434 20.062 1 92.88 110 THR A CA 1
ATOM 892 C C . THR A 1 110 ? 1.289 -6.211 19.656 1 92.88 110 THR A C 1
ATOM 894 O O . THR A 1 110 ? 0.836 -6.109 18.516 1 92.88 110 THR A O 1
ATOM 897 N N . GLU A 1 111 ? 1.12 -5.312 20.547 1 92.38 111 GLU A N 1
ATOM 898 C CA . GLU A 1 111 ? 0.384 -4.082 20.281 1 92.38 111 GLU A CA 1
ATOM 899 C C . GLU A 1 111 ? 1.048 -3.277 19.156 1 92.38 111 GLU A C 1
ATOM 901 O O . GLU A 1 111 ? 0.367 -2.75 18.281 1 92.38 111 GLU A O 1
ATOM 906 N N . LEU A 1 112 ? 2.334 -3.205 19.266 1 95.31 112 LEU A N 1
ATOM 907 C CA . LEU A 1 112 ? 3.098 -2.453 18.281 1 95.31 112 LEU A CA 1
ATOM 908 C C . LEU A 1 112 ? 2.994 -3.102 16.906 1 95.31 112 LEU A C 1
ATOM 910 O O . LEU A 1 112 ? 2.811 -2.41 15.898 1 95.31 112 LEU A O 1
ATOM 914 N N . ASN A 1 113 ? 3.084 -4.391 16.859 1 96.25 113 ASN A N 1
ATOM 915 C CA . ASN A 1 113 ? 2.916 -5.117 15.602 1 96.25 113 ASN A CA 1
ATOM 916 C C . ASN A 1 113 ? 1.518 -4.926 15.023 1 96.25 113 ASN A C 1
ATOM 918 O O . ASN A 1 113 ? 1.366 -4.676 13.828 1 96.25 113 ASN A O 1
ATOM 922 N N . ASN A 1 114 ? 0.476 -4.988 15.867 1 95.44 114 ASN A N 1
ATOM 923 C CA . ASN A 1 114 ? -0.911 -4.836 15.445 1 95.44 114 ASN A CA 1
ATOM 924 C C . ASN A 1 114 ? -1.176 -3.436 14.891 1 95.44 114 ASN A C 1
ATOM 926 O O . ASN A 1 114 ? -1.861 -3.283 13.875 1 95.44 114 ASN A O 1
ATOM 930 N N . LEU A 1 115 ? -0.56 -2.49 15.547 1 93.94 115 LEU A N 1
ATOM 931 C CA . LEU A 1 115 ? -0.739 -1.106 15.117 1 93.94 115 LEU A CA 1
ATOM 932 C C . LEU A 1 115 ? -0.174 -0.891 13.719 1 93.94 115 LEU A C 1
ATOM 934 O O . LEU A 1 115 ? -0.629 -0.006 12.992 1 93.94 115 LEU A O 1
ATOM 938 N N . ASN A 1 116 ? 0.787 -1.729 13.359 1 96.19 116 ASN A N 1
ATOM 939 C CA . ASN A 1 116 ? 1.442 -1.589 12.062 1 96.19 116 ASN A CA 1
ATOM 940 C C . ASN A 1 116 ? 1.003 -2.68 11.086 1 96.19 116 ASN A C 1
ATOM 942 O O . ASN A 1 116 ? 1.564 -2.811 10 1 96.19 116 ASN A O 1
ATOM 946 N N . ALA A 1 117 ? 0.058 -3.479 11.469 1 97.12 117 ALA A N 1
ATOM 947 C CA . ALA A 1 117 ? -0.423 -4.598 10.664 1 97.12 117 ALA A CA 1
ATOM 948 C C . ALA A 1 117 ? 0.734 -5.477 10.203 1 97.12 117 ALA A C 1
ATOM 950 O O . ALA A 1 117 ? 0.832 -5.805 9.016 1 97.12 117 ALA A O 1
ATOM 951 N N . MET A 1 118 ? 1.587 -5.777 11.141 1 97 118 MET A N 1
ATOM 952 C CA . MET A 1 118 ? 2.775 -6.578 10.859 1 97 118 MET A CA 1
ATOM 953 C C . MET A 1 118 ? 2.701 -7.922 11.578 1 97 118 MET A C 1
ATOM 955 O O . MET A 1 118 ? 2.281 -7.992 12.734 1 97 118 MET A O 1
ATOM 959 N N . GLU A 1 119 ? 3.146 -8.953 10.875 1 93.69 119 GLU A N 1
ATOM 960 C CA . GLU A 1 119 ? 3.26 -10.273 11.484 1 93.69 119 GLU A CA 1
ATOM 961 C C . GLU A 1 119 ? 4.371 -10.305 12.531 1 93.69 119 GLU A C 1
ATOM 963 O O . GLU A 1 119 ? 5.324 -9.523 12.453 1 93.69 119 GLU A O 1
ATOM 968 N N . LYS A 1 120 ? 4.23 -11.25 13.406 1 93.88 120 LYS A N 1
ATOM 969 C CA . LYS A 1 120 ? 5.117 -11.336 14.57 1 93.88 120 LYS A CA 1
ATOM 970 C C . LYS A 1 120 ? 6.578 -11.438 14.141 1 93.88 120 LYS A C 1
ATOM 972 O O . LYS A 1 120 ? 7.434 -10.719 14.656 1 93.88 120 LYS A O 1
ATOM 977 N N . THR A 1 121 ? 6.879 -12.273 13.203 1 93.75 121 THR A N 1
ATOM 978 C CA . THR A 1 121 ? 8.258 -12.523 12.789 1 93.75 121 THR A CA 1
ATOM 979 C C . THR A 1 121 ? 8.859 -11.281 12.148 1 93.75 121 THR A C 1
ATOM 981 O O . THR A 1 121 ? 9.961 -10.859 12.516 1 93.75 121 THR A O 1
ATOM 984 N N . SER A 1 122 ? 8.125 -10.672 11.188 1 94.56 122 SER A N 1
ATOM 985 C CA . SER A 1 122 ? 8.602 -9.469 10.516 1 94.56 122 SER A CA 1
ATOM 986 C C . SER A 1 122 ? 8.727 -8.297 11.484 1 94.56 122 SER A C 1
ATOM 988 O O . SER A 1 122 ? 9.695 -7.535 11.414 1 94.56 122 SER A O 1
ATOM 990 N N . GLY A 1 123 ? 7.758 -8.18 12.375 1 96.62 123 GLY A N 1
ATOM 991 C CA . GLY A 1 123 ? 7.809 -7.125 13.367 1 96.62 123 GLY A CA 1
ATOM 992 C C . GLY A 1 123 ? 8.992 -7.25 14.312 1 96.62 123 GLY A C 1
ATOM 993 O O . GLY A 1 123 ? 9.617 -6.25 14.664 1 96.62 123 GLY A O 1
ATOM 994 N N . ALA A 1 124 ? 9.289 -8.477 14.703 1 96 124 ALA A N 1
ATOM 995 C CA . ALA A 1 124 ? 10.43 -8.727 15.586 1 96 124 ALA A CA 1
ATOM 996 C C . ALA A 1 124 ? 11.734 -8.281 14.93 1 96 124 ALA A C 1
ATOM 998 O O . ALA A 1 124 ? 12.609 -7.73 15.602 1 96 124 ALA A O 1
ATOM 999 N N . GLU A 1 125 ? 11.773 -8.539 13.656 1 96.81 125 GLU A N 1
ATOM 1000 C CA . GLU A 1 125 ? 12.969 -8.141 12.922 1 96.81 125 GLU A CA 1
ATOM 1001 C C . GLU A 1 125 ? 13.117 -6.625 12.883 1 96.81 125 GLU A C 1
ATOM 1003 O O . GLU A 1 125 ? 14.227 -6.098 13.047 1 96.81 125 GLU A O 1
ATOM 1008 N N . VAL A 1 126 ? 12.062 -5.906 12.672 1 97.31 126 VAL A N 1
ATOM 1009 C CA . VAL A 1 126 ? 12.086 -4.449 12.641 1 97.31 126 VAL A CA 1
ATOM 1010 C C . VAL A 1 126 ? 12.508 -3.91 14.008 1 97.31 126 VAL A C 1
ATOM 1012 O O . VAL A 1 126 ? 13.375 -3.041 14.094 1 97.31 126 VAL A O 1
ATOM 1015 N N . MET A 1 127 ? 11.961 -4.473 15.047 1 97.19 127 MET A N 1
ATOM 1016 C CA . MET A 1 127 ? 12.266 -4.02 16.406 1 97.19 1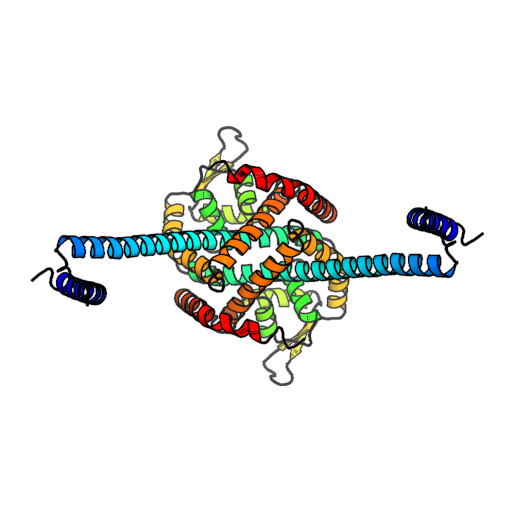27 MET A CA 1
ATOM 1017 C C . MET A 1 127 ? 13.719 -4.332 16.766 1 97.19 127 MET A C 1
ATOM 1019 O O . MET A 1 127 ? 14.367 -3.547 17.453 1 97.19 127 MET A O 1
ATOM 1023 N N . ARG A 1 128 ? 14.172 -5.461 16.328 1 97.12 128 ARG A N 1
ATOM 1024 C CA . ARG A 1 128 ? 15.57 -5.816 16.562 1 97.12 128 ARG A CA 1
ATOM 1025 C C . ARG A 1 128 ? 16.516 -4.785 15.953 1 97.12 128 ARG A C 1
ATOM 1027 O O . ARG A 1 128 ? 17.484 -4.371 16.578 1 97.12 128 ARG A O 1
ATOM 1034 N N . ARG A 1 129 ? 16.219 -4.348 14.766 1 96.94 129 ARG A N 1
ATOM 1035 C CA . ARG A 1 129 ? 17.047 -3.346 14.094 1 96.94 129 ARG A CA 1
ATOM 1036 C C . ARG A 1 129 ? 16.984 -2.01 14.828 1 96.94 129 ARG A C 1
ATOM 1038 O O . ARG A 1 129 ? 18.016 -1.348 14.992 1 96.94 129 ARG A O 1
ATOM 1045 N N . LEU A 1 130 ? 15.836 -1.634 15.281 1 97.44 130 LEU A N 1
ATOM 1046 C CA . LEU A 1 130 ? 15.664 -0.373 16 1 97.44 130 LEU A CA 1
ATOM 1047 C C . LEU A 1 130 ? 16.375 -0.413 17.344 1 97.44 130 LEU A C 1
ATOM 1049 O O . LEU A 1 130 ? 16.938 0.592 17.781 1 97.44 130 LEU A O 1
ATOM 1053 N N . LEU A 1 131 ? 16.344 -1.59 17.969 1 97.25 131 LEU A N 1
ATOM 1054 C CA . LEU A 1 131 ? 17.047 -1.778 19.234 1 97.25 131 LEU A CA 1
ATOM 1055 C C . LEU A 1 131 ? 18.547 -1.675 19.047 1 97.25 131 LEU A C 1
ATOM 1057 O O . LEU A 1 131 ? 19.234 -1 19.828 1 97.25 131 LEU A O 1
ATOM 1061 N N . LYS A 1 132 ? 18.984 -2.309 18.047 1 96.69 132 LYS A N 1
ATOM 1062 C CA . LYS A 1 132 ? 20.422 -2.287 17.734 1 96.69 132 LYS A CA 1
ATOM 1063 C C . LYS A 1 132 ? 20.906 -0.866 17.453 1 96.69 132 LYS A C 1
ATOM 1065 O O . LYS A 1 132 ? 22.016 -0.5 17.828 1 96.69 132 LYS A O 1
ATOM 1070 N N . ALA A 1 133 ? 20.062 -0.04 16.891 1 96 133 ALA A N 1
ATOM 1071 C CA . ALA A 1 133 ? 20.406 1.338 16.531 1 96 133 ALA A CA 1
ATOM 1072 C C . ALA A 1 133 ? 20.125 2.279 17.703 1 96 133 ALA A C 1
ATOM 1074 O O . ALA A 1 133 ? 20.312 3.494 17.594 1 96 133 ALA A O 1
ATOM 1075 N N . ASN A 1 134 ? 19.656 1.749 18.812 1 97.12 134 ASN A N 1
ATOM 1076 C CA . ASN A 1 134 ? 19.359 2.49 20.031 1 97.12 134 ASN A CA 1
ATOM 1077 C C . ASN A 1 134 ? 18.266 3.535 19.812 1 97.12 134 ASN A C 1
ATOM 1079 O O . ASN A 1 134 ? 18.344 4.645 20.344 1 97.12 134 ASN A O 1
ATOM 1083 N N . LEU A 1 135 ? 17.344 3.174 18.984 1 97.31 135 LEU A N 1
ATOM 1084 C CA . LEU A 1 135 ? 16.25 4.098 18.688 1 97.31 135 LEU A CA 1
ATOM 1085 C C . LEU A 1 135 ? 15.008 3.758 19.5 1 97.31 135 LEU A C 1
ATOM 1087 O O . LEU A 1 135 ? 14.109 4.59 19.641 1 97.31 135 LEU A O 1
ATOM 1091 N N . ILE A 1 136 ? 14.984 2.521 19.953 1 97.56 136 ILE A N 1
ATOM 1092 C CA . ILE A 1 136 ? 13.945 2.1 20.875 1 97.56 136 ILE A CA 1
ATOM 1093 C C . ILE A 1 136 ? 14.586 1.358 22.062 1 97.56 136 ILE A C 1
ATOM 1095 O O . ILE A 1 136 ? 15.766 1.016 22.016 1 97.56 136 ILE A O 1
ATOM 1099 N N . GLU A 1 137 ? 13.836 1.238 23.094 1 96.81 137 GLU A N 1
ATOM 1100 C CA . GLU A 1 137 ? 14.242 0.459 24.25 1 96.81 137 GLU A CA 1
ATOM 1101 C C . GLU A 1 137 ? 13.117 -0.456 24.734 1 96.81 137 GLU A C 1
ATOM 1103 O O . GLU A 1 137 ? 11.961 -0.264 24.359 1 96.81 137 GLU A O 1
ATOM 1108 N N . GLN A 1 138 ? 13.531 -1.488 25.391 1 94.38 138 GLN A N 1
ATOM 1109 C CA . GLN A 1 138 ? 12.555 -2.443 25.891 1 94.38 138 GLN A CA 1
ATOM 1110 C C . GLN A 1 138 ? 12.75 -2.707 27.391 1 94.38 138 GLN A C 1
ATOM 1112 O O . GLN A 1 138 ? 13.883 -2.736 27.875 1 94.38 138 GLN A O 1
ATOM 1117 N N . ARG A 1 139 ? 11.688 -2.848 28.078 1 92 139 ARG A N 1
ATOM 1118 C CA . ARG A 1 139 ? 11.688 -3.176 29.5 1 92 139 ARG A CA 1
ATOM 1119 C C . ARG A 1 139 ? 10.594 -4.184 29.828 1 92 139 ARG A C 1
ATOM 1121 O O . ARG A 1 139 ? 9.57 -4.246 29.141 1 92 139 ARG A O 1
ATOM 1128 N N . PRO A 1 140 ? 10.883 -5.004 30.844 1 90.56 140 PRO A N 1
ATOM 1129 C CA . PRO A 1 140 ? 9.812 -5.922 31.25 1 90.56 140 PRO A CA 1
ATOM 1130 C C . PRO A 1 140 ? 8.547 -5.191 31.703 1 90.56 140 PRO A C 1
ATOM 1132 O O . PRO A 1 140 ? 8.625 -4.133 32.344 1 90.56 140 PRO A O 1
ATOM 1135 N N . ASP A 1 141 ? 7.48 -5.809 31.297 1 83.25 141 ASP A N 1
ATOM 1136 C CA . ASP A 1 141 ? 6.207 -5.238 31.734 1 83.25 141 ASP A CA 1
ATOM 1137 C C . ASP A 1 141 ? 6.004 -5.418 33.219 1 83.25 141 ASP A C 1
ATOM 1139 O O . ASP A 1 141 ? 6.309 -6.48 33.781 1 83.25 141 ASP A O 1
ATOM 1143 N N . GLU A 1 142 ? 5.539 -4.367 33.875 1 81.19 142 GLU A N 1
ATOM 1144 C CA . GLU A 1 142 ? 5.363 -4.387 35.312 1 81.19 142 GLU A CA 1
ATOM 1145 C C . GLU A 1 142 ? 4.254 -5.355 35.719 1 81.19 142 GLU A C 1
ATOM 1147 O O . GLU A 1 142 ? 4.332 -5.988 36.781 1 81.19 142 GLU A O 1
ATOM 1152 N N . GLU A 1 143 ? 3.295 -5.492 34.938 1 82.44 143 GLU A N 1
ATOM 1153 C CA . GLU A 1 143 ? 2.133 -6.316 35.25 1 82.44 143 GLU A CA 1
ATOM 1154 C C . GLU A 1 143 ? 2.326 -7.75 34.781 1 82.44 143 GLU A C 1
ATOM 1156 O O . GLU A 1 143 ? 1.834 -8.695 35.375 1 82.44 143 GLU A O 1
ATOM 1161 N N . ASP A 1 144 ? 2.893 -7.871 33.625 1 80.88 144 ASP A N 1
ATOM 1162 C CA . ASP A 1 144 ? 3.18 -9.172 33.031 1 80.88 144 ASP A CA 1
ATOM 1163 C C . ASP A 1 144 ? 4.668 -9.312 32.719 1 80.88 144 ASP A C 1
ATOM 1165 O O . ASP A 1 144 ? 5.105 -9 31.609 1 80.88 144 ASP A O 1
ATOM 1169 N N . ARG A 1 145 ? 5.375 -9.891 33.656 1 77.94 145 ARG A N 1
ATOM 1170 C CA . ARG A 1 145 ? 6.832 -9.945 33.562 1 77.94 145 ARG A CA 1
ATOM 1171 C C . ARG A 1 145 ? 7.277 -10.734 32.312 1 77.94 145 ARG A C 1
ATOM 1173 O O . ARG A 1 145 ? 8.414 -10.602 31.875 1 77.94 145 ARG A O 1
ATOM 1180 N N . ARG A 1 146 ? 6.355 -11.414 31.75 1 81.19 146 ARG A N 1
ATOM 1181 C CA . ARG A 1 146 ? 6.699 -12.195 30.562 1 81.19 146 ARG A CA 1
ATOM 1182 C C . ARG A 1 146 ? 6.598 -11.352 29.297 1 81.19 146 ARG A C 1
ATOM 1184 O O . ARG A 1 146 ? 7.141 -11.719 28.25 1 81.19 146 ARG A O 1
ATOM 1191 N N . SER A 1 147 ? 5.895 -10.273 29.547 1 85.94 147 SER A N 1
ATOM 1192 C CA . SER A 1 147 ? 5.727 -9.398 28.391 1 85.94 147 SER A CA 1
ATOM 1193 C C . SER A 1 147 ? 6.738 -8.258 28.406 1 85.94 147 SER A C 1
ATOM 1195 O O . SER A 1 147 ? 7.133 -7.785 29.484 1 85.94 147 SER A O 1
ATOM 1197 N N . MET A 1 148 ? 7.258 -7.953 27.297 1 91.44 148 MET A N 1
ATOM 1198 C CA . MET A 1 148 ? 8.172 -6.82 27.156 1 91.44 148 MET A CA 1
ATOM 1199 C C . MET A 1 148 ? 7.441 -5.609 26.578 1 91.44 148 MET A C 1
ATOM 1201 O O . MET A 1 148 ? 6.602 -5.742 25.688 1 91.44 148 MET A O 1
ATOM 1205 N N . ARG A 1 149 ? 7.758 -4.5 27.188 1 94.25 149 ARG A N 1
ATOM 1206 C CA . ARG A 1 149 ? 7.219 -3.244 26.672 1 94.25 149 ARG A CA 1
ATOM 1207 C C . ARG A 1 149 ? 8.281 -2.457 25.922 1 94.25 149 ARG A C 1
ATOM 1209 O O . ARG A 1 149 ? 9.445 -2.414 26.344 1 94.25 149 ARG A O 1
ATOM 1216 N N . VAL A 1 150 ? 7.859 -1.804 24.875 1 96.5 150 VAL A N 1
ATOM 1217 C CA . VAL A 1 150 ? 8.766 -1.08 24 1 96.5 150 VAL A CA 1
ATOM 1218 C C . VAL A 1 150 ? 8.445 0.413 24.031 1 96.5 150 VAL A C 1
ATOM 1220 O O . VAL A 1 150 ? 7.281 0.805 24.031 1 96.5 150 VAL A O 1
ATOM 1223 N N . SER A 1 151 ? 9.508 1.232 24.125 1 96.25 151 SER A N 1
ATOM 1224 C CA . SER A 1 151 ? 9.359 2.684 24.094 1 96.25 151 SER A CA 1
ATOM 1225 C C . SER A 1 151 ? 10.422 3.322 23.203 1 96.25 151 SER A C 1
ATOM 1227 O O . SER A 1 151 ? 11.438 2.691 22.875 1 96.25 151 SER A O 1
ATOM 1229 N N . ILE A 1 152 ? 10.086 4.516 22.781 1 96.44 152 ILE A N 1
ATOM 1230 C CA . ILE A 1 152 ? 11.039 5.258 21.953 1 96.44 152 ILE A CA 1
ATOM 1231 C C . ILE A 1 152 ? 12.062 5.949 22.844 1 96.44 152 ILE A C 1
ATOM 1233 O O . ILE A 1 152 ? 11.727 6.453 23.922 1 96.44 152 ILE A O 1
ATOM 1237 N N . THR A 1 153 ? 13.344 5.988 22.406 1 96.44 153 THR A N 1
ATOM 1238 C CA . THR A 1 153 ? 14.406 6.676 23.125 1 96.44 153 THR A CA 1
ATOM 1239 C C . THR A 1 153 ? 14.469 8.148 22.734 1 96.44 153 THR A C 1
ATOM 1241 O O . THR A 1 153 ? 13.859 8.555 21.75 1 96.44 153 THR A O 1
ATOM 1244 N N . PRO A 1 154 ? 15.227 8.938 23.531 1 95.69 154 PRO A N 1
ATOM 1245 C CA . PRO A 1 154 ? 15.438 10.328 23.125 1 95.69 154 PRO A CA 1
ATOM 1246 C C . PRO A 1 154 ? 16.094 10.453 21.75 1 95.69 154 PRO A C 1
ATOM 1248 O O . PRO A 1 154 ? 15.742 11.336 20.969 1 95.69 154 PRO A O 1
ATOM 1251 N N . GLU A 1 155 ? 16.969 9.57 21.5 1 96.12 155 GLU A N 1
ATOM 1252 C CA . GLU A 1 155 ? 17.625 9.555 20.203 1 96.12 155 GLU A CA 1
ATOM 1253 C C . GLU A 1 155 ? 16.625 9.219 19.094 1 96.12 155 GLU A C 1
ATOM 1255 O O . GLU A 1 155 ? 16.656 9.82 18.016 1 96.12 155 GLU A O 1
ATOM 1260 N N . GLY A 1 156 ? 15.773 8.227 19.344 1 95.94 156 GLY A N 1
ATOM 1261 C CA . GLY A 1 156 ? 14.734 7.887 18.375 1 95.94 156 GLY A CA 1
ATOM 1262 C C . GLY A 1 156 ? 13.797 9.039 18.094 1 95.94 156 GLY A C 1
ATOM 1263 O O . GLY A 1 156 ? 13.422 9.258 16.938 1 95.94 156 GLY A O 1
ATOM 1264 N N . ARG A 1 157 ? 13.5 9.781 19.094 1 94.62 157 ARG A N 1
ATOM 1265 C CA . ARG A 1 157 ? 12.641 10.953 18.938 1 94.62 157 ARG A CA 1
ATOM 1266 C C . ARG A 1 157 ? 13.32 12.023 18.094 1 94.62 157 ARG A C 1
ATOM 1268 O O . ARG A 1 157 ? 12.68 12.656 17.25 1 94.62 157 ARG A O 1
ATOM 1275 N N . LYS A 1 158 ? 14.57 12.195 18.359 1 94.88 158 LYS A N 1
ATOM 1276 C CA . LYS A 1 158 ? 15.336 13.195 17.609 1 94.88 158 LYS A CA 1
ATOM 1277 C C . LYS A 1 158 ? 15.383 12.844 16.125 1 94.88 158 LYS A C 1
ATOM 1279 O O . LYS A 1 158 ? 15.203 13.719 15.273 1 94.88 158 LYS A O 1
ATOM 1284 N N . VAL A 1 159 ? 15.57 11.594 15.852 1 94.69 159 VAL A N 1
ATOM 1285 C CA . VAL A 1 159 ? 15.625 11.133 14.469 1 94.69 159 VAL A CA 1
ATOM 1286 C C . VAL A 1 159 ? 14.289 11.398 13.781 1 94.69 159 VAL A C 1
ATOM 1288 O O . VAL A 1 159 ? 14.258 11.898 12.648 1 94.69 159 VAL A O 1
ATOM 1291 N N . LEU A 1 160 ? 13.219 11.148 14.453 1 92.5 160 LEU A N 1
ATOM 1292 C CA . LEU A 1 160 ? 11.883 11.312 13.883 1 92.5 160 LEU A CA 1
ATOM 1293 C C . LEU A 1 160 ? 11.586 12.789 13.617 1 92.5 160 LEU A C 1
ATOM 1295 O O . LEU A 1 160 ? 11.07 13.141 12.555 1 92.5 160 LEU A O 1
ATOM 1299 N N . VAL A 1 161 ? 11.906 13.578 14.586 1 91.81 161 VAL A N 1
ATOM 1300 C CA . VAL A 1 161 ? 11.625 15.008 14.477 1 91.81 161 VAL A CA 1
ATOM 1301 C C . VAL A 1 161 ? 12.375 15.586 13.281 1 91.81 161 VAL A C 1
ATOM 1303 O O . VAL A 1 161 ? 11.836 16.422 12.539 1 91.81 161 VAL A O 1
ATOM 1306 N N . ASN A 1 162 ? 13.562 15.102 13.062 1 92.25 162 ASN A N 1
ATOM 1307 C CA . ASN A 1 162 ? 14.375 15.57 11.945 1 92.25 162 ASN A CA 1
ATOM 1308 C C . ASN A 1 162 ? 13.812 15.094 10.602 1 92.25 162 ASN A C 1
ATOM 1310 O O . ASN A 1 162 ? 14.047 15.719 9.57 1 92.25 162 ASN A O 1
ATOM 1314 N N . LEU A 1 163 ? 12.992 14.055 10.641 1 92.69 163 LEU A N 1
ATOM 1315 C CA . LEU A 1 163 ? 12.492 13.445 9.414 1 92.69 163 LEU A CA 1
ATOM 1316 C C . LEU A 1 163 ? 11.117 13.992 9.055 1 92.69 163 LEU A C 1
ATOM 1318 O O . LEU A 1 163 ? 10.656 13.844 7.918 1 92.69 163 LEU A O 1
ATOM 1322 N N . PHE A 1 164 ? 10.414 14.656 9.969 1 90.88 164 PHE A N 1
ATOM 1323 C CA . PHE A 1 164 ? 9.008 15.016 9.828 1 90.88 164 PHE A CA 1
ATOM 1324 C C . PHE A 1 164 ? 8.797 15.922 8.617 1 90.88 164 PHE A C 1
ATOM 1326 O O . PHE A 1 164 ? 7.875 15.711 7.828 1 90.88 164 PHE A O 1
ATOM 1333 N N . PRO A 1 165 ? 9.711 16.906 8.414 1 91.25 165 PRO A N 1
ATOM 1334 C CA . PRO A 1 165 ? 9.477 17.766 7.262 1 91.25 165 PRO A CA 1
ATOM 1335 C C . PRO A 1 165 ? 9.484 17 5.938 1 91.25 165 PRO A C 1
ATOM 1337 O O . PRO A 1 165 ? 8.625 17.234 5.082 1 91.25 165 PRO A O 1
ATOM 1340 N N . ASN A 1 166 ? 10.383 16.062 5.77 1 91.75 166 ASN A N 1
ATOM 1341 C CA . ASN A 1 166 ? 10.477 15.273 4.547 1 91.75 166 ASN A CA 1
ATOM 1342 C C . ASN A 1 166 ? 9.305 14.305 4.41 1 91.75 166 ASN A C 1
ATOM 1344 O O . ASN A 1 166 ? 8.781 14.117 3.311 1 91.75 166 ASN A O 1
ATOM 1348 N N . LEU A 1 167 ? 8.883 13.797 5.504 1 90.88 167 LEU A N 1
ATOM 1349 C CA . LEU A 1 167 ? 7.797 12.828 5.461 1 90.88 167 LEU A CA 1
ATOM 1350 C C . LEU A 1 167 ? 6.461 13.516 5.211 1 90.88 167 LEU A C 1
ATOM 1352 O O . LEU A 1 167 ? 5.586 12.969 4.543 1 90.88 167 LEU A O 1
ATOM 1356 N N . ARG A 1 168 ? 6.348 14.688 5.773 1 91.5 168 ARG A N 1
ATOM 1357 C CA . ARG A 1 168 ? 5.176 15.508 5.461 1 91.5 168 ARG A CA 1
ATOM 1358 C C . ARG A 1 168 ? 5.113 15.82 3.971 1 91.5 168 ARG A C 1
ATOM 1360 O O . ARG A 1 168 ? 4.043 15.758 3.363 1 91.5 168 ARG A O 1
ATOM 1367 N N . LEU A 1 169 ? 6.258 16.109 3.461 1 93.25 169 LEU A N 1
ATOM 1368 C CA . LEU A 1 169 ? 6.336 16.391 2.033 1 93.25 169 LEU A CA 1
ATOM 1369 C C . LEU A 1 169 ? 5.941 15.164 1.212 1 93.25 169 LEU A C 1
ATOM 1371 O O . LEU A 1 169 ? 5.238 15.281 0.206 1 93.25 169 LEU A O 1
ATOM 1375 N N . CYS A 1 170 ? 6.336 14.008 1.629 1 95.06 170 CYS A N 1
ATOM 1376 C CA . CYS A 1 170 ? 5.973 12.758 0.962 1 95.06 170 CYS A CA 1
ATOM 1377 C C . CYS A 1 170 ? 4.461 12.562 0.957 1 95.06 170 CYS A C 1
ATOM 1379 O O . CYS A 1 170 ? 3.873 12.258 -0.081 1 95.06 170 CYS A O 1
ATOM 1381 N N . ALA A 1 171 ? 3.863 12.773 2.113 1 95.81 171 ALA A N 1
ATOM 1382 C CA . ALA A 1 171 ? 2.42 12.594 2.246 1 95.81 171 ALA A CA 1
ATOM 1383 C C . ALA A 1 171 ? 1.66 13.578 1.367 1 95.81 171 ALA A C 1
ATOM 1385 O O . ALA A 1 171 ? 0.702 13.211 0.687 1 95.81 171 ALA A O 1
ATOM 1386 N N . GLU A 1 172 ? 2.119 14.789 1.372 1 94.62 172 GLU A N 1
ATOM 1387 C CA . GLU A 1 172 ? 1.479 15.82 0.563 1 94.62 172 GLU A CA 1
ATOM 1388 C C . GLU A 1 172 ? 1.631 15.531 -0.927 1 94.62 172 GLU A C 1
ATOM 1390 O O . GLU A 1 172 ? 0.7 15.742 -1.705 1 94.62 172 GLU A O 1
ATOM 1395 N N . THR A 1 173 ? 2.807 15.039 -1.289 1 95.44 173 THR A N 1
ATOM 1396 C CA . THR A 1 173 ? 3.053 14.664 -2.678 1 95.44 173 THR A CA 1
ATOM 1397 C C . THR A 1 173 ? 2.102 13.555 -3.113 1 95.44 173 THR A C 1
ATOM 1399 O O . THR A 1 173 ? 1.53 13.609 -4.203 1 95.44 173 THR A O 1
ATOM 1402 N N . LEU A 1 174 ? 1.851 12.641 -2.268 1 97.06 174 LEU A N 1
ATOM 1403 C CA . LEU A 1 174 ? 1.052 11.453 -2.568 1 97.06 174 LEU A CA 1
ATOM 1404 C C . LEU A 1 174 ? -0.384 11.836 -2.908 1 97.06 174 LEU A C 1
ATOM 1406 O O . LEU A 1 174 ? -1.025 11.195 -3.738 1 97.06 174 LEU A O 1
ATOM 1410 N N . VAL A 1 175 ? -0.875 12.93 -2.32 1 96.5 175 VAL A N 1
ATOM 1411 C CA . VAL A 1 175 ? -2.291 13.242 -2.463 1 96.5 175 VAL A CA 1
ATOM 1412 C C . VAL A 1 175 ? -2.461 14.469 -3.357 1 96.5 175 VAL A C 1
ATOM 1414 O O . VAL A 1 175 ? -3.553 15.031 -3.449 1 96.5 175 VAL A O 1
ATOM 1417 N N . SER A 1 176 ? -1.452 14.891 -4.004 1 92.62 176 SER A N 1
ATOM 1418 C CA . SER A 1 176 ? -1.405 16.156 -4.73 1 92.62 176 SER A CA 1
ATOM 1419 C C . SER A 1 176 ? -2.441 16.188 -5.852 1 92.62 176 SER A C 1
ATOM 1421 O O . SER A 1 176 ? -2.943 17.25 -6.207 1 92.62 176 SER A O 1
ATOM 1423 N N . ALA A 1 177 ? -2.801 15.07 -6.371 1 91.38 177 ALA A N 1
ATOM 1424 C CA . ALA A 1 177 ? -3.701 15 -7.52 1 91.38 177 ALA A CA 1
ATOM 1425 C C . ALA A 1 177 ? -5.152 15.195 -7.09 1 91.38 177 ALA A C 1
ATOM 1427 O O . ALA A 1 177 ? -6.035 15.391 -7.93 1 91.38 177 ALA A O 1
ATOM 1428 N N . LEU A 1 178 ? -5.398 15.188 -5.816 1 93.06 178 LEU A N 1
ATOM 1429 C CA . LEU A 1 178 ? -6.77 15.258 -5.32 1 93.06 178 LEU A CA 1
ATOM 1430 C C . LEU A 1 178 ? -7.125 16.672 -4.879 1 93.06 178 LEU A C 1
ATOM 1432 O O . LEU A 1 178 ? -6.297 17.359 -4.281 1 93.06 178 LEU A O 1
ATOM 1436 N N . SER A 1 179 ? -8.344 17.109 -5.176 1 86.75 179 SER A N 1
ATOM 1437 C CA . SER A 1 179 ? -8.891 18.312 -4.562 1 86.75 179 SER A CA 1
ATOM 1438 C C . SER A 1 179 ? -9.164 18.109 -3.078 1 86.75 179 SER A C 1
ATOM 1440 O O . SER A 1 179 ? -9.094 16.984 -2.584 1 86.75 179 SER A O 1
ATOM 1442 N N . ASP A 1 180 ? -9.438 19.156 -2.381 1 86.88 180 ASP A N 1
ATOM 1443 C CA . ASP A 1 180 ? -9.711 19.047 -0.952 1 86.88 180 ASP A CA 1
ATOM 1444 C C . ASP A 1 180 ? -10.914 18.156 -0.687 1 86.88 180 ASP A C 1
ATOM 1446 O O . ASP A 1 180 ? -10.906 17.344 0.249 1 86.88 180 ASP A O 1
ATOM 1450 N N . GLU A 1 181 ? -11.906 18.266 -1.546 1 82.56 181 GLU A N 1
ATOM 1451 C CA . GLU A 1 181 ? -13.102 17.438 -1.4 1 82.56 181 GLU A CA 1
ATOM 1452 C C . GLU A 1 181 ? -12.812 15.977 -1.693 1 82.56 181 GLU A C 1
ATOM 1454 O O . GLU A 1 181 ? -13.273 15.086 -0.974 1 82.56 181 GLU A O 1
ATOM 1459 N N . GLN A 1 182 ? -12.07 15.742 -2.719 1 90.69 182 GLN A N 1
ATOM 1460 C CA . GLN A 1 182 ? -11.688 14.391 -3.092 1 90.69 182 GLN A CA 1
ATOM 1461 C C . GLN A 1 182 ? -10.812 13.75 -2.018 1 90.69 182 GLN A C 1
ATOM 1463 O O . GLN A 1 182 ? -10.945 12.562 -1.721 1 90.69 182 GLN A O 1
ATOM 1468 N N . LEU A 1 183 ? -9.961 14.617 -1.469 1 94.19 183 LEU A N 1
ATOM 1469 C CA . LEU A 1 183 ? -9.07 14.148 -0.415 1 94.19 183 LEU A CA 1
ATOM 1470 C C . LEU A 1 183 ? -9.867 13.703 0.811 1 94.19 183 LEU A C 1
ATOM 1472 O O . LEU A 1 183 ? -9.617 12.633 1.359 1 94.19 183 LEU A O 1
ATOM 1476 N N . THR A 1 184 ? -10.812 14.461 1.161 1 90.69 184 THR A N 1
ATOM 1477 C CA . THR A 1 184 ? -11.641 14.148 2.32 1 90.69 184 THR A CA 1
ATOM 1478 C C . THR A 1 184 ? -12.43 12.859 2.088 1 90.69 184 THR A C 1
ATOM 1480 O O . THR A 1 184 ? -12.516 12.016 2.977 1 90.69 184 THR A O 1
ATOM 1483 N N . ALA A 1 185 ? -12.945 12.703 0.902 1 90.12 185 ALA A N 1
ATOM 1484 C CA . ALA A 1 185 ? -13.695 11.5 0.552 1 90.12 185 ALA A CA 1
ATOM 1485 C C . ALA A 1 185 ? -12.797 10.266 0.568 1 90.12 185 ALA A C 1
ATOM 1487 O O . ALA A 1 185 ? -13.164 9.227 1.122 1 90.12 185 ALA A O 1
ATOM 1488 N N . PHE A 1 186 ? -11.633 10.453 -0.045 1 96.44 186 PHE A N 1
ATOM 1489 C CA . PHE A 1 186 ? -10.688 9.336 -0.1 1 96.44 186 PHE A CA 1
ATOM 1490 C C . PHE A 1 186 ? -10.242 8.93 1.301 1 96.44 186 PHE A C 1
ATOM 1492 O O . PHE A 1 186 ? -10.188 7.742 1.62 1 96.44 186 PHE A O 1
ATOM 1499 N N . ASP A 1 187 ? -9.961 9.914 2.09 1 95.62 187 ASP A N 1
ATOM 1500 C CA . ASP A 1 187 ? -9.531 9.688 3.465 1 95.62 187 ASP A CA 1
ATOM 1501 C C . ASP A 1 187 ? -10.602 8.922 4.254 1 95.62 187 ASP A C 1
ATOM 1503 O O . ASP A 1 187 ? -10.289 7.961 4.957 1 95.62 187 ASP A O 1
ATOM 1507 N N . HIS A 1 188 ? -11.812 9.289 4.074 1 93.12 188 HIS A N 1
ATOM 1508 C CA . HIS A 1 188 ? -12.906 8.664 4.805 1 93.12 188 HIS A CA 1
ATOM 1509 C C . HIS A 1 188 ? -13.094 7.207 4.379 1 93.12 188 HIS A C 1
ATOM 1511 O O . HIS A 1 188 ? -13.234 6.32 5.223 1 93.12 188 HIS A O 1
ATOM 1517 N N . LEU A 1 189 ? -13.125 6.941 3.127 1 95 189 LEU A N 1
ATOM 1518 C CA . LEU A 1 189 ? -13.312 5.59 2.615 1 95 189 LEU A CA 1
ATOM 1519 C C . LEU A 1 189 ? -12.141 4.691 2.992 1 95 189 LEU A C 1
ATOM 1521 O O . LEU A 1 189 ? -12.336 3.518 3.322 1 95 189 LEU A O 1
ATOM 1525 N N . LEU A 1 190 ? -10.945 5.281 2.926 1 97.62 190 LEU A N 1
ATOM 1526 C CA . LEU A 1 190 ? -9.758 4.551 3.338 1 97.62 190 LEU A CA 1
ATOM 1527 C C . LEU A 1 190 ? -9.828 4.18 4.816 1 97.62 190 LEU A C 1
ATOM 1529 O O . LEU A 1 190 ? -9.469 3.061 5.195 1 97.62 190 LEU A O 1
ATOM 1533 N N . TRP A 1 191 ? -10.32 5.102 5.582 1 94.81 191 TRP A N 1
ATOM 1534 C CA . TRP A 1 191 ? -10.492 4.855 7.008 1 94.81 191 TRP A CA 1
ATOM 1535 C C . TRP A 1 191 ? -11.477 3.713 7.25 1 94.81 191 TRP A C 1
ATOM 1537 O O . TRP A 1 191 ? -11.219 2.828 8.07 1 94.81 191 TRP A O 1
ATOM 1547 N N . LEU A 1 192 ? -12.602 3.656 6.559 1 92.88 192 LEU A N 1
ATOM 1548 C CA . LEU A 1 192 ? -13.586 2.588 6.688 1 92.88 192 LEU A CA 1
ATOM 1549 C C . LEU A 1 192 ? -12.945 1.229 6.406 1 92.88 192 LEU A C 1
ATOM 1551 O O . LEU A 1 192 ? -13.164 0.273 7.156 1 92.88 192 LEU A O 1
ATOM 1555 N N . LEU A 1 193 ? -12.172 1.171 5.375 1 96.81 193 LEU A N 1
ATOM 1556 C CA . LEU A 1 193 ? -11.516 -0.077 4.996 1 96.81 193 LEU A CA 1
ATOM 1557 C C . LEU A 1 193 ? -10.516 -0.511 6.062 1 96.81 193 LEU A C 1
ATOM 1559 O O . LEU A 1 193 ? -10.516 -1.668 6.488 1 96.81 193 LEU A O 1
ATOM 1563 N N . CYS A 1 194 ? -9.719 0.427 6.504 1 97 194 CYS A N 1
ATOM 1564 C CA . CYS A 1 194 ? -8.688 0.095 7.48 1 97 194 CYS A CA 1
ATOM 1565 C C . CYS A 1 194 ? -9.305 -0.375 8.789 1 97 194 CYS A C 1
ATOM 1567 O O . CYS A 1 194 ? -8.805 -1.308 9.422 1 97 194 CYS A O 1
ATOM 1569 N N . GLU A 1 195 ? -10.367 0.292 9.188 1 93.25 195 GLU A N 1
ATOM 1570 C CA . GLU A 1 195 ? -11.031 -0.098 10.43 1 93.25 195 GLU A CA 1
ATOM 1571 C C . GLU A 1 195 ? -11.586 -1.52 10.336 1 93.25 195 GLU A C 1
ATOM 1573 O O . GLU A 1 195 ? -11.438 -2.309 11.273 1 93.25 195 GLU A O 1
ATOM 1578 N N . CYS A 1 196 ? -12.148 -1.821 9.273 1 93.12 196 CYS A N 1
ATOM 1579 C CA . CYS A 1 196 ? -12.703 -3.15 9.055 1 93.12 196 CYS A CA 1
ATOM 1580 C C . CYS A 1 196 ? -11.617 -4.215 9.125 1 93.12 196 CYS A C 1
ATOM 1582 O O . CYS A 1 196 ? -11.766 -5.211 9.836 1 93.12 196 CYS A O 1
ATOM 1584 N N . HIS A 1 197 ? -10.547 -4.004 8.492 1 96.31 197 HIS A N 1
ATOM 1585 C CA . HIS A 1 197 ? -9.547 -5.055 8.344 1 96.31 197 HIS A CA 1
ATOM 1586 C C . HIS A 1 197 ? -8.625 -5.109 9.555 1 96.31 197 HIS A C 1
ATOM 1588 O O . HIS A 1 197 ? -7.949 -6.117 9.781 1 96.31 197 HIS A O 1
ATOM 1594 N N . ASN A 1 198 ? -8.602 -3.938 10.242 1 95.25 198 ASN A N 1
ATOM 1595 C CA . ASN A 1 198 ? -7.91 -4.008 11.523 1 95.25 198 ASN A CA 1
ATOM 1596 C C . ASN A 1 198 ? -8.555 -5.035 12.445 1 95.25 198 ASN A C 1
ATOM 1598 O O . ASN A 1 198 ? -7.855 -5.781 13.141 1 95.25 198 ASN A O 1
ATOM 1602 N N . GLU A 1 199 ? -9.805 -5.129 12.477 1 91.38 199 GLU A N 1
ATOM 1603 C CA . GLU A 1 199 ? -10.539 -6.09 13.297 1 91.38 199 GLU A CA 1
ATOM 1604 C C . GLU A 1 199 ? -10.242 -7.523 12.867 1 91.38 199 GLU A C 1
ATOM 1606 O O . GLU A 1 199 ? -10.07 -8.406 13.711 1 91.38 199 GLU A O 1
ATOM 1611 N N . MET A 1 200 ? -10.18 -7.727 11.641 1 92.31 200 MET A N 1
ATOM 1612 C CA . MET A 1 200 ? -9.898 -9.062 11.117 1 92.31 200 MET A CA 1
ATOM 1613 C C . MET A 1 200 ? -8.469 -9.484 11.43 1 92.31 200 MET A C 1
ATOM 1615 O O . MET A 1 200 ? -8.227 -10.617 11.836 1 92.31 200 MET A O 1
ATOM 1619 N N . PHE A 1 201 ? -7.598 -8.578 11.25 1 94.69 201 PHE A N 1
ATOM 1620 C CA . PHE A 1 201 ? -6.18 -8.867 11.438 1 94.69 201 PHE A CA 1
ATOM 1621 C C . PHE A 1 201 ? -5.883 -9.172 12.906 1 94.69 201 PHE A C 1
ATOM 1623 O O . PHE A 1 201 ? -5.164 -10.125 13.211 1 94.69 201 PHE A O 1
ATOM 1630 N N . THR A 1 202 ? -6.473 -8.445 13.805 1 92.69 202 THR A N 1
ATOM 1631 C CA . THR A 1 202 ? -6.172 -8.57 15.227 1 92.69 202 THR A CA 1
ATOM 1632 C C . THR A 1 202 ? -7.031 -9.656 15.867 1 92.69 202 THR A C 1
ATOM 1634 O O . THR A 1 202 ? -6.582 -10.367 16.766 1 92.69 202 THR A O 1
ATOM 1637 N N . GLY A 1 203 ? -8.18 -9.844 15.391 1 88.81 203 GLY A N 1
ATOM 1638 C CA . GLY A 1 203 ? -9.125 -10.734 16.047 1 88.81 203 GLY A CA 1
ATOM 1639 C C . GLY A 1 203 ? -9.141 -12.125 15.438 1 88.81 203 GLY A C 1
ATOM 1640 O O . GLY A 1 203 ? -9.453 -13.102 16.125 1 88.81 203 GLY A O 1
ATOM 1641 N N . LYS A 1 204 ? -8.844 -12.234 14.195 1 88.06 204 LYS A N 1
ATOM 1642 C CA . LYS A 1 204 ? -8.984 -13.508 13.492 1 88.06 204 LYS A CA 1
ATOM 1643 C C . LYS A 1 204 ? -7.75 -13.812 12.648 1 88.06 204 LYS A C 1
ATOM 1645 O O . LYS A 1 204 ? -7.863 -14.211 11.484 1 88.06 204 LYS A O 1
ATOM 1650 N N . HIS A 1 205 ? -6.648 -13.703 13.188 1 87.81 205 HIS A N 1
ATOM 1651 C CA . HIS A 1 205 ? -5.387 -13.797 12.469 1 87.81 205 HIS A CA 1
ATOM 1652 C C . HIS A 1 205 ? -5.199 -15.188 11.867 1 87.81 205 HIS A C 1
ATOM 1654 O O . HIS A 1 205 ? -4.688 -15.32 10.75 1 87.81 205 HIS A O 1
ATOM 1660 N N . ASP A 1 206 ? -5.766 -16.172 12.516 1 88.31 206 ASP A N 1
ATOM 1661 C CA . ASP A 1 206 ? -5.504 -17.547 12.102 1 88.31 206 ASP A CA 1
ATOM 1662 C C . ASP A 1 206 ? -6.648 -18.094 11.242 1 88.31 206 ASP A C 1
ATOM 1664 O O . ASP A 1 206 ? -6.59 -19.234 10.766 1 88.31 206 ASP A O 1
ATOM 1668 N N . ALA A 1 207 ? -7.641 -17.312 11 1 90.12 207 ALA A N 1
ATOM 1669 C CA . ALA A 1 207 ? -8.805 -17.766 10.234 1 90.12 207 ALA A CA 1
ATOM 1670 C C . ALA A 1 207 ? -8.445 -17.953 8.766 1 90.12 207 ALA A C 1
ATOM 1672 O O . ALA A 1 207 ? -7.516 -17.312 8.258 1 90.12 207 ALA A O 1
ATOM 1673 N N . GLU A 1 208 ? -9.234 -18.812 8.164 1 91.56 208 GLU A N 1
ATOM 1674 C CA . GLU A 1 208 ? -9.062 -19.031 6.73 1 91.56 208 GLU A CA 1
ATOM 1675 C C . GLU A 1 208 ? -9.656 -17.891 5.914 1 91.56 208 GLU A C 1
ATOM 1677 O O . GLU A 1 208 ? -10.555 -17.188 6.387 1 91.56 208 GLU A O 1
ATOM 1682 N N . LEU A 1 209 ? -9.148 -17.75 4.688 1 91.44 209 LEU A N 1
ATOM 1683 C CA . LEU A 1 209 ? -9.562 -16.656 3.814 1 91.44 209 LEU A CA 1
ATOM 1684 C C . LEU A 1 209 ? -11.07 -16.641 3.633 1 91.44 209 LEU A C 1
ATOM 1686 O O . LEU A 1 209 ? -11.703 -15.586 3.68 1 91.44 209 LEU A O 1
ATOM 1690 N N . THR A 1 210 ? -11.656 -17.781 3.434 1 90.5 210 THR A N 1
ATOM 1691 C CA . THR A 1 210 ? -13.094 -17.875 3.217 1 90.5 210 THR A CA 1
ATOM 1692 C C . THR A 1 210 ? -13.859 -17.391 4.445 1 90.5 210 THR A C 1
ATOM 1694 O O . THR A 1 210 ? -14.891 -16.719 4.316 1 90.5 210 THR A O 1
ATOM 1697 N N . ASP A 1 211 ? -13.336 -17.703 5.594 1 91.12 211 ASP A N 1
ATOM 1698 C CA . ASP A 1 211 ? -13.961 -17.266 6.84 1 91.12 211 ASP A CA 1
ATOM 1699 C C . ASP A 1 211 ? -13.828 -15.758 7.016 1 91.12 211 ASP A C 1
ATOM 1701 O O . ASP A 1 211 ? -14.773 -15.094 7.453 1 91.12 211 ASP A O 1
ATOM 1705 N N . LEU A 1 212 ? -12.68 -15.289 6.719 1 90.19 212 LEU A N 1
ATOM 1706 C CA . LEU A 1 212 ? -12.453 -13.844 6.809 1 90.19 212 LEU A CA 1
ATOM 1707 C C . LEU A 1 212 ? -13.383 -13.094 5.867 1 90.19 212 LEU A C 1
ATOM 1709 O O . LEU A 1 212 ? -13.945 -12.055 6.234 1 90.19 212 LEU A O 1
ATOM 1713 N N . HIS A 1 213 ? -13.555 -13.586 4.684 1 90.44 213 HIS A N 1
ATOM 1714 C CA . HIS A 1 213 ? -14.461 -12.984 3.717 1 90.44 213 HIS A CA 1
ATOM 1715 C C . HIS A 1 213 ? -15.891 -12.945 4.25 1 90.44 213 HIS A C 1
ATOM 1717 O O . HIS A 1 213 ? -16.562 -11.914 4.172 1 90.44 213 HIS A O 1
ATOM 1723 N N . ALA A 1 214 ? -16.281 -14.047 4.805 1 88.12 214 ALA A N 1
ATOM 1724 C CA . ALA A 1 214 ? -17.641 -14.141 5.352 1 88.12 214 ALA A CA 1
ATOM 1725 C C . ALA A 1 214 ? -17.844 -13.148 6.488 1 88.12 214 ALA A C 1
ATOM 1727 O O . ALA A 1 214 ? -18.891 -12.516 6.59 1 88.12 214 ALA A O 1
ATOM 1728 N N . GLU A 1 215 ? -16.828 -13.023 7.266 1 85.06 215 GLU A N 1
ATOM 1729 C CA . GLU A 1 215 ? -16.906 -12.117 8.406 1 85.06 215 GLU A CA 1
ATOM 1730 C C . GLU A 1 215 ? -16.969 -10.664 7.953 1 85.06 215 GLU A C 1
ATOM 1732 O O . GLU A 1 215 ? -17.734 -9.867 8.508 1 85.06 215 GLU A O 1
ATOM 1737 N N . THR A 1 216 ? -16.172 -10.32 7.031 1 86.06 216 THR A N 1
ATOM 1738 C CA . THR A 1 216 ? -16.141 -8.938 6.555 1 86.06 216 THR A CA 1
ATOM 1739 C C . THR A 1 216 ? -17.438 -8.57 5.863 1 86.06 216 THR A C 1
ATOM 1741 O O . THR A 1 216 ? -17.906 -7.43 5.965 1 86.06 216 THR A O 1
ATOM 1744 N N . CYS A 1 217 ? -17.984 -9.477 5.141 1 80.5 217 CYS A N 1
ATOM 1745 C CA . CYS A 1 217 ? -19.25 -9.242 4.457 1 80.5 217 CYS A CA 1
ATOM 1746 C C . CYS A 1 217 ? -20.391 -9.133 5.453 1 80.5 217 CYS A C 1
ATOM 1748 O O . CYS A 1 217 ? -21.375 -8.43 5.203 1 80.5 217 CYS A O 1
ATOM 1750 N N . GLY A 1 218 ? -20.234 -9.828 6.531 1 71.25 218 GLY A N 1
ATOM 1751 C CA . GLY A 1 218 ? -21.234 -9.75 7.59 1 71.25 218 GLY A CA 1
ATOM 1752 C C . GLY A 1 218 ? -21.188 -8.445 8.359 1 71.25 218 GLY A C 1
ATOM 1753 O O . GLY A 1 218 ? -22.203 -7.988 8.883 1 71.25 218 GLY A O 1
ATOM 1754 N N . LEU A 1 219 ? -20.031 -7.898 8.57 1 59.81 219 LEU A N 1
ATOM 1755 C CA . LEU A 1 219 ? -19.859 -6.633 9.273 1 59.81 219 LEU A CA 1
ATOM 1756 C C . LEU A 1 219 ? -20.516 -5.492 8.508 1 59.81 219 LEU A C 1
ATOM 1758 O O . LEU A 1 219 ? -20.906 -4.484 9.094 1 59.81 219 LEU A O 1
ATOM 1762 N N . LYS A 1 220 ? -20.469 -5.41 7.207 1 56.59 220 LYS A N 1
ATOM 1763 C CA . LYS A 1 220 ? -21.125 -4.383 6.41 1 56.59 220 LYS A CA 1
ATOM 1764 C C . LYS A 1 220 ? -22.547 -4.133 6.906 1 56.59 220 LYS A C 1
ATOM 1766 O O . LYS A 1 220 ? -23.016 -2.994 6.906 1 56.59 220 LYS A O 1
ATOM 1771 N N . GLN A 1 221 ? -23.203 -5.125 7.09 1 46.38 221 GLN A N 1
ATOM 1772 C CA . GLN A 1 221 ? -24.625 -5 7.453 1 46.38 221 GLN A CA 1
ATOM 1773 C C . GLN A 1 221 ? -24.781 -4.246 8.773 1 46.38 221 GLN A C 1
ATOM 1775 O O . GLN A 1 221 ? -25.781 -3.557 8.977 1 46.38 221 GLN A O 1
ATOM 1780 N N . SER A 1 222 ? -23.766 -4.203 9.625 1 39.91 222 SER A N 1
ATOM 1781 C CA . SER A 1 222 ? -23.984 -3.545 10.914 1 39.91 222 SER A CA 1
ATOM 1782 C C . SER A 1 222 ? -23.516 -2.096 10.883 1 39.91 222 SER A C 1
ATOM 1784 O O . SER A 1 222 ? -24.016 -1.254 11.625 1 39.91 222 SER A O 1
ATOM 1786 N N . ALA A 1 223 ? -22.531 -1.672 10.281 1 41.06 223 ALA A N 1
ATOM 1787 C CA . ALA A 1 223 ? -21.922 -0.347 10.352 1 41.06 223 ALA A CA 1
ATOM 1788 C C . ALA A 1 223 ? -22.797 0.699 9.672 1 41.06 223 ALA A C 1
ATOM 1790 O O . ALA A 1 223 ? -22.594 1.902 9.844 1 41.06 223 ALA A O 1
ATOM 1791 N N . GLY A 1 224 ? -23.547 0.519 8.789 1 38.19 224 GLY A N 1
ATOM 1792 C CA . GLY A 1 224 ? -24.516 1.519 8.367 1 38.19 224 GLY A CA 1
ATOM 1793 C C . GLY A 1 224 ? -25.203 2.219 9.531 1 38.19 224 GLY A C 1
ATOM 1794 O O . GLY A 1 224 ? -25.797 3.289 9.359 1 38.19 224 GLY A O 1
ATOM 1795 N N . GLY A 1 225 ? -25.266 1.61 10.633 1 33.09 225 GLY A N 1
ATOM 1796 C CA . GLY A 1 225 ? -25.969 2.25 11.727 1 33.09 225 GLY A CA 1
ATOM 1797 C C . GLY A 1 225 ? -25.109 3.236 12.5 1 33.09 225 GLY A C 1
ATOM 1798 O O . GLY A 1 225 ? -25.641 4.117 13.188 1 33.09 225 GLY A O 1
ATOM 1799 N N . ALA A 1 226 ? -23.812 3.082 12.664 1 34.03 226 ALA A N 1
ATOM 1800 C CA . ALA A 1 226 ? -23.062 3.854 13.648 1 34.03 226 ALA A CA 1
ATOM 1801 C C . ALA A 1 226 ? -22.703 5.238 13.109 1 34.03 226 ALA A C 1
ATOM 1803 O O . ALA A 1 226 ? -22.172 6.078 13.836 1 34.03 226 ALA A O 1
ATOM 1804 N N . LEU A 1 227 ? -22.703 5.641 11.977 1 34.56 227 LEU A N 1
ATOM 1805 C CA . LEU A 1 227 ? -22.469 7.031 11.625 1 34.56 227 LEU A CA 1
ATOM 1806 C C . LEU A 1 227 ? -23.359 7.965 12.438 1 34.56 227 LEU A C 1
ATOM 1808 O O . LEU A 1 227 ? -23.141 9.18 12.461 1 34.56 227 LEU A O 1
ATOM 1812 N N . SER A 1 228 ? -24.359 7.504 13.094 1 29.66 228 SER A N 1
ATOM 1813 C CA . SER A 1 228 ? -25.172 8.508 13.789 1 29.66 228 SER A CA 1
ATOM 1814 C C . SER A 1 228 ? -24.438 9.055 15.008 1 29.66 228 SER A C 1
ATOM 1816 O O . SER A 1 228 ? -24.531 10.242 15.32 1 29.66 228 SER A O 1
ATOM 1818 N N . LYS A 1 229 ? -23.594 8.289 15.742 1 30.47 229 LYS A N 1
ATOM 1819 C CA . LYS A 1 229 ? -23.203 8.797 17.047 1 30.47 229 LYS A CA 1
ATOM 1820 C C . LYS A 1 229 ? -21.938 9.656 16.953 1 30.47 229 LYS A C 1
ATOM 1822 O O . LYS A 1 229 ? -21.719 10.547 17.781 1 30.47 229 LYS A O 1
ATOM 1827 N N . ARG A 1 230 ? -20.906 9.375 16.172 1 31.61 230 ARG A N 1
ATOM 1828 C CA . ARG A 1 230 ? -19.688 10.141 16.359 1 31.61 230 ARG A CA 1
ATOM 1829 C C . ARG A 1 230 ? -19.812 11.539 15.773 1 31.61 230 ARG A C 1
ATOM 1831 O O . ARG A 1 230 ? -18.922 12.375 15.93 1 31.61 230 ARG A O 1
ATOM 1838 N N . LEU A 1 231 ? -20.734 11.836 14.992 1 28.52 231 LEU A N 1
ATOM 1839 C CA . LEU A 1 231 ? -20.922 13.266 14.758 1 28.52 231 LEU A CA 1
ATOM 1840 C C . LEU A 1 231 ? -21.188 14.008 16.062 1 28.52 231 LEU A C 1
ATOM 1842 O O . LEU A 1 231 ? -21.109 15.234 16.109 1 28.52 231 LEU A O 1
ATOM 1846 N N . TYR A 1 232 ? -21.688 13.266 17.141 1 27.8 232 TYR A N 1
ATOM 1847 C CA . TYR A 1 232 ? -22.141 14.008 18.312 1 27.8 232 TYR A CA 1
ATOM 1848 C C . TYR A 1 232 ? -21 14.219 19.297 1 27.8 232 TYR A C 1
ATOM 1850 O O . TYR A 1 232 ? -21.156 14.891 20.312 1 27.8 232 TYR A O 1
ATOM 1858 N N . ARG A 1 233 ? -19.891 13.383 19.297 1 27.05 233 ARG A N 1
ATOM 1859 C CA . ARG A 1 233 ? -19.031 13.656 20.438 1 27.05 233 ARG A CA 1
ATOM 1860 C C . ARG A 1 233 ? -18 14.734 20.109 1 27.05 233 ARG A C 1
ATOM 1862 O O . ARG A 1 233 ? -16.812 14.562 20.375 1 27.05 233 ARG A O 1
ATOM 1869 N N . ARG A 1 234 ? -18.094 15.516 19 1 22.34 234 ARG A N 1
ATOM 1870 C CA . ARG A 1 234 ? -17.391 16.766 19.266 1 22.34 234 ARG A CA 1
ATOM 1871 C C . ARG A 1 234 ? -18.234 17.688 20.156 1 22.34 234 ARG A C 1
ATOM 1873 O O . ARG A 1 234 ? -19.453 17.781 19.984 1 22.34 234 ARG A O 1
ATOM 1880 N N . MET B 1 1 ? 11.078 57.375 7.5 1 42.53 1 MET B N 1
ATOM 1881 C CA . MET B 1 1 ? 9.773 57.094 8.094 1 42.53 1 MET B CA 1
ATOM 1882 C C . MET B 1 1 ? 9.516 55.594 8.141 1 42.53 1 MET B C 1
ATOM 1884 O O . MET B 1 1 ? 9.609 54.906 7.121 1 42.53 1 MET B O 1
ATOM 1888 N N . LYS B 1 2 ? 9.641 54.906 9.172 1 59.91 2 LYS B N 1
ATOM 1889 C CA . LYS B 1 2 ? 9.625 53.469 9.469 1 59.91 2 LYS B CA 1
ATOM 1890 C C . LYS B 1 2 ? 8.367 52.812 8.914 1 59.91 2 LYS B C 1
ATOM 1892 O O . LYS B 1 2 ? 8.375 51.625 8.594 1 59.91 2 LYS B O 1
ATOM 1897 N N . TYR B 1 3 ? 7.422 53.438 8.969 1 56.12 3 TYR B N 1
ATOM 1898 C CA . TYR B 1 3 ? 6.145 52.875 8.578 1 56.12 3 TYR B CA 1
ATOM 1899 C C . TYR B 1 3 ? 5.781 53.25 7.148 1 56.12 3 TYR B C 1
ATOM 1901 O O . TYR B 1 3 ? 4.602 53.344 6.805 1 56.12 3 TYR B O 1
ATOM 1909 N N . LYS B 1 4 ? 6.711 53.406 6.316 1 61.16 4 LYS B N 1
ATOM 1910 C CA . LYS B 1 4 ? 6.48 53.781 4.93 1 61.16 4 LYS B CA 1
ATOM 1911 C C . LYS B 1 4 ? 5.691 52.719 4.172 1 61.16 4 LYS B C 1
ATOM 1913 O O . LYS B 1 4 ? 4.773 53.062 3.416 1 61.16 4 LYS B O 1
ATOM 1918 N N . LYS B 1 5 ? 6.109 51.562 4.312 1 61.69 5 LYS B N 1
ATOM 1919 C CA . LYS B 1 5 ? 5.406 50.469 3.637 1 61.69 5 LYS B CA 1
ATOM 1920 C C . LYS B 1 5 ? 3.951 50.406 4.082 1 61.69 5 LYS B C 1
ATOM 1922 O O . LYS B 1 5 ? 3.055 50.188 3.264 1 61.69 5 LYS B O 1
ATOM 1927 N N . LEU B 1 6 ? 3.73 50.406 5.348 1 59.78 6 LEU B N 1
ATOM 1928 C CA . LEU B 1 6 ? 2.375 50.438 5.887 1 59.78 6 LEU B CA 1
ATOM 1929 C C . LEU B 1 6 ? 1.558 51.562 5.289 1 59.78 6 LEU B C 1
ATOM 1931 O O . LEU B 1 6 ? 0.376 51.406 4.98 1 59.78 6 LEU B O 1
ATOM 1935 N N . LEU B 1 7 ? 2.201 52.625 5.121 1 63.25 7 LEU B N 1
ATOM 1936 C CA . LEU B 1 7 ? 1.552 53.781 4.531 1 63.25 7 LEU B CA 1
ATOM 1937 C C . LEU B 1 7 ? 1.15 53.5 3.086 1 63.25 7 LEU B C 1
ATOM 1939 O O . LEU B 1 7 ? 0.055 53.875 2.66 1 63.25 7 LEU B O 1
ATOM 1943 N N . PHE B 1 8 ? 1.995 52.906 2.383 1 63.47 8 PHE B N 1
ATOM 1944 C CA . PHE B 1 8 ? 1.664 52.562 1.002 1 63.47 8 PHE B CA 1
ATOM 1945 C C . PHE B 1 8 ? 0.512 51.562 0.949 1 63.47 8 PHE B C 1
ATOM 1947 O O . PHE B 1 8 ? -0.382 51.688 0.108 1 63.47 8 PHE B O 1
ATOM 1954 N N . ASP B 1 9 ? 0.53 50.594 1.818 1 68 9 ASP B N 1
ATOM 1955 C CA . ASP B 1 9 ? -0.572 49.625 1.921 1 68 9 ASP B CA 1
ATOM 1956 C C . ASP B 1 9 ? -1.879 50.344 2.271 1 68 9 ASP B C 1
ATOM 1958 O O . ASP B 1 9 ? -2.936 50 1.729 1 68 9 ASP B O 1
ATOM 1962 N N . LEU B 1 10 ? -1.734 51.25 3.174 1 65.88 10 LEU B N 1
ATOM 1963 C CA . LEU B 1 10 ? -2.914 52 3.6 1 65.88 10 LEU B CA 1
ATOM 1964 C C . LEU B 1 10 ? -3.48 52.812 2.449 1 65.88 10 LEU B C 1
ATOM 1966 O O . LEU B 1 10 ? -4.699 52.969 2.318 1 65.88 10 LEU B O 1
ATOM 1970 N N . ILE B 1 11 ? -2.621 53.344 1.604 1 71.38 11 ILE B N 1
ATOM 1971 C CA . ILE B 1 11 ? -3.043 54.125 0.443 1 71.38 11 ILE B CA 1
ATOM 1972 C C . ILE B 1 11 ? -3.822 53.219 -0.52 1 71.38 11 ILE B C 1
ATOM 1974 O O . ILE B 1 11 ? -4.855 53.625 -1.057 1 71.38 11 ILE B O 1
ATOM 1978 N N . ASP B 1 12 ? -3.316 52.062 -0.676 1 71 12 ASP B N 1
ATOM 1979 C CA . ASP B 1 12 ? -4.016 51.094 -1.531 1 71 12 ASP B CA 1
ATOM 1980 C C . ASP B 1 12 ? -5.391 50.75 -0.962 1 71 12 ASP B C 1
ATOM 1982 O O . ASP B 1 12 ? -6.371 50.656 -1.705 1 71 12 ASP B O 1
ATOM 1986 N N . TYR B 1 13 ? -5.473 50.562 0.356 1 70.25 13 TYR B N 1
ATOM 1987 C CA . TYR B 1 13 ? -6.754 50.281 0.999 1 70.25 13 TYR B CA 1
ATOM 1988 C C . TYR B 1 13 ? -7.656 51.5 0.948 1 70.25 13 TYR B C 1
ATOM 1990 O O . TYR B 1 13 ? -8.875 51.375 0.792 1 70.25 13 TYR B O 1
ATOM 1998 N N . LEU B 1 14 ? -7.066 52.656 0.977 1 73.31 14 LEU B N 1
ATOM 1999 C CA . LEU B 1 14 ? -7.824 53.875 0.875 1 73.31 14 LEU B CA 1
ATOM 2000 C C . LEU B 1 14 ? -8.398 54.062 -0.526 1 73.31 14 LEU B C 1
ATOM 2002 O O . LEU B 1 14 ? -9.547 54.5 -0.68 1 73.31 14 LEU B O 1
ATOM 2006 N N . ASP B 1 15 ? -7.629 53.719 -1.504 1 72.56 15 ASP B N 1
ATOM 2007 C CA . ASP B 1 15 ? -8.117 53.781 -2.879 1 72.56 15 ASP B CA 1
ATOM 2008 C C . ASP B 1 15 ? -9.305 52.844 -3.086 1 72.56 15 ASP B C 1
ATOM 2010 O O . ASP B 1 15 ? -10.297 53.219 -3.713 1 72.56 15 ASP B O 1
ATOM 2014 N N . ALA B 1 16 ? -9.203 51.719 -2.559 1 71.62 16 ALA B N 1
ATOM 2015 C CA . ALA B 1 16 ? -10.289 50.75 -2.623 1 71.62 16 ALA B CA 1
ATOM 2016 C C . ALA B 1 16 ? -11.516 51.25 -1.868 1 71.62 16 ALA B C 1
ATOM 2018 O O . ALA B 1 16 ? -12.648 51.094 -2.332 1 71.62 16 ALA B O 1
ATOM 2019 N N . PHE B 1 17 ? -11.266 51.844 -0.695 1 69.94 17 PHE B N 1
ATOM 2020 C CA . PHE B 1 17 ? -12.328 52.438 0.122 1 69.94 17 PHE B CA 1
ATOM 2021 C C . PHE B 1 17 ? -12.992 53.594 -0.604 1 69.94 17 PHE B C 1
ATOM 2023 O O . PHE B 1 17 ? -14.219 53.719 -0.587 1 69.94 17 PHE B O 1
ATOM 2030 N N . GLU B 1 18 ? -12.273 54.375 -1.305 1 75.44 18 GLU B N 1
ATOM 2031 C CA . GLU B 1 18 ? -12.789 55.5 -2.074 1 75.44 18 GLU B CA 1
ATOM 2032 C C . GLU B 1 18 ? -13.633 55.031 -3.254 1 75.44 18 GLU B C 1
ATOM 2034 O O . GLU B 1 18 ? -14.672 55.594 -3.561 1 75.44 18 GLU B O 1
ATOM 2039 N N . SER B 1 19 ? -13.133 54.031 -3.846 1 72.19 19 SER B N 1
ATOM 2040 C CA . SER B 1 19 ? -13.859 53.5 -4.992 1 72.19 19 SER B CA 1
ATOM 2041 C C . SER B 1 19 ? -15.211 52.906 -4.574 1 72.19 19 SER B C 1
ATOM 2043 O O . SER B 1 19 ? -16.172 52.938 -5.348 1 72.19 19 SER B O 1
ATOM 2045 N N . LEU B 1 20 ? -15.312 52.469 -3.41 1 67.5 20 LEU B N 1
ATOM 2046 C CA . LEU B 1 20 ? -16.547 51.906 -2.881 1 67.5 20 LEU B CA 1
ATOM 2047 C C . LEU B 1 20 ? -17.516 53.031 -2.488 1 67.5 20 LEU B C 1
ATOM 2049 O O . LEU B 1 20 ? -18.734 52.844 -2.562 1 67.5 20 LEU B O 1
ATOM 2053 N N . HIS B 1 21 ? -16.891 54.094 -2.072 1 65.38 21 HIS B N 1
ATOM 2054 C CA . HIS B 1 21 ? -17.734 55.188 -1.616 1 65.38 21 HIS B CA 1
ATOM 2055 C C . HIS B 1 21 ? -17.812 56.312 -2.658 1 65.38 21 HIS B C 1
ATOM 2057 O O . HIS B 1 21 ? -18.375 57.375 -2.402 1 65.38 21 HIS B O 1
ATOM 2063 N N . ASP B 1 22 ? -17.25 55.969 -3.832 1 64.62 22 ASP B N 1
ATOM 2064 C CA . ASP B 1 22 ? -17.344 56.906 -4.934 1 64.62 22 ASP B CA 1
ATOM 2065 C C . ASP B 1 22 ? -18.781 57.062 -5.426 1 64.62 22 ASP B C 1
ATOM 2067 O O . ASP B 1 22 ? -19.391 56.062 -5.855 1 64.62 22 ASP B O 1
ATOM 2071 N N . GLY B 1 23 ? -19.641 58.031 -4.879 1 60.66 23 GLY B N 1
ATOM 2072 C CA . GLY B 1 23 ? -20.984 58.438 -5.289 1 60.66 23 GLY B CA 1
ATOM 2073 C C . GLY B 1 23 ? -21.922 58.688 -4.125 1 60.66 23 GLY B C 1
ATOM 2074 O O . GLY B 1 23 ? -23.094 58.969 -4.32 1 60.66 23 GLY B O 1
ATOM 2075 N N . GLY B 1 24 ? -21.5 58.281 -2.988 1 57.28 24 GLY B N 1
ATOM 2076 C CA . GLY B 1 24 ? -22.438 58.469 -1.895 1 57.28 24 GLY B CA 1
ATOM 2077 C C . GLY B 1 24 ? -22.453 59.906 -1.364 1 57.28 24 GLY B C 1
ATOM 2078 O O . GLY B 1 24 ? -21.562 60.688 -1.658 1 57.28 24 GLY B O 1
ATOM 2079 N N . SER B 1 25 ? -23.688 60.406 -1.014 1 63.75 25 SER B N 1
ATOM 2080 C CA . SER B 1 25 ? -24.016 61.75 -0.57 1 63.75 25 SER B CA 1
ATOM 2081 C C . SER B 1 25 ? -23.266 62.125 0.715 1 63.75 25 SER B C 1
ATOM 2083 O O . SER B 1 25 ? -23.172 63.281 1.085 1 63.75 25 SER B O 1
ATOM 2085 N N . HIS B 1 26 ? -22.734 61.094 1.472 1 61.62 26 HIS B N 1
ATOM 2086 C CA . HIS B 1 26 ? -22.125 61.406 2.762 1 61.62 26 HIS B CA 1
ATOM 2087 C C . HIS B 1 26 ? -20.609 61.219 2.701 1 61.62 26 HIS B C 1
ATOM 2089 O O . HIS B 1 26 ? -20.109 60.344 2 1 61.62 26 HIS B O 1
ATOM 2095 N N . GLU B 1 27 ? -19.781 62.156 3.104 1 72.5 27 GLU B N 1
ATOM 2096 C CA . GLU B 1 27 ? -18.328 62.125 3.23 1 72.5 27 GLU B CA 1
ATOM 2097 C C . GLU B 1 27 ? -17.875 61.031 4.199 1 72.5 27 GLU B C 1
ATOM 2099 O O . GLU B 1 27 ? -18.297 61.031 5.359 1 72.5 27 GLU B O 1
ATOM 2104 N N . PRO B 1 28 ? -17.188 60 3.668 1 71.56 28 PRO B N 1
ATOM 2105 C CA . PRO B 1 28 ? -16.766 58.906 4.566 1 71.56 28 PRO B CA 1
ATOM 2106 C C . PRO B 1 28 ? -15.859 59.406 5.684 1 71.56 28 PRO B C 1
ATOM 2108 O O . PRO B 1 28 ? -15.094 60.344 5.492 1 71.56 28 PRO B O 1
ATOM 2111 N N . GLU B 1 29 ? -16.109 59 6.945 1 72.31 29 GLU B N 1
ATOM 2112 C CA . GLU B 1 29 ? -15.328 59.312 8.133 1 72.31 29 GLU B CA 1
ATOM 2113 C C . GLU B 1 29 ? -14.258 58.281 8.398 1 72.31 29 GLU B C 1
ATOM 2115 O O . GLU B 1 29 ? -14.242 57.219 7.766 1 72.31 29 GLU B O 1
ATOM 2120 N N . ILE B 1 30 ? -13.297 58.719 9.211 1 70.12 30 ILE B N 1
ATOM 2121 C CA . ILE B 1 30 ? -12.188 57.844 9.617 1 70.12 30 ILE B CA 1
ATOM 2122 C C . ILE B 1 30 ? -12.719 56.531 10.156 1 70.12 30 ILE B C 1
ATOM 2124 O O . ILE B 1 30 ? -12.125 55.469 9.938 1 70.12 30 ILE B O 1
ATOM 2128 N N . LYS B 1 31 ? -13.812 56.594 10.758 1 74.75 31 LYS B N 1
ATOM 2129 C CA . LYS B 1 31 ? -14.43 55.406 11.305 1 74.75 31 LYS B CA 1
ATOM 2130 C C . LYS B 1 31 ? -14.859 54.438 10.188 1 74.75 31 LYS B C 1
ATOM 2132 O O . LYS B 1 31 ? -14.703 53.219 10.312 1 74.75 31 LYS B O 1
ATOM 2137 N N . ASP B 1 32 ? -15.328 54.969 9.172 1 70.19 32 ASP B N 1
ATOM 2138 C CA . ASP B 1 32 ? -15.758 54.156 8.031 1 70.19 32 ASP B CA 1
ATOM 2139 C C . ASP B 1 32 ? -14.57 53.438 7.391 1 70.19 32 ASP B C 1
ATOM 2141 O O . ASP B 1 32 ? -14.672 52.281 7.008 1 70.19 32 ASP B O 1
ATOM 2145 N N . PHE B 1 33 ? -13.523 54.125 7.301 1 73.88 33 PHE B N 1
ATOM 2146 C CA . PHE B 1 33 ? -12.32 53.531 6.758 1 73.88 33 PHE B CA 1
ATOM 2147 C C . PHE B 1 33 ? -11.742 52.5 7.727 1 73.88 33 PHE B C 1
ATOM 2149 O O . PHE B 1 33 ? -11.297 51.438 7.309 1 73.88 33 PHE B O 1
ATOM 2156 N N . ALA B 1 34 ? -11.836 52.719 8.953 1 69.25 34 ALA B N 1
ATOM 2157 C CA . ALA B 1 34 ? -11.406 51.75 9.961 1 69.25 34 ALA B CA 1
ATOM 2158 C C . ALA B 1 34 ? -12.25 50.5 9.906 1 69.25 34 ALA B C 1
ATOM 2160 O O . ALA B 1 34 ? -11.711 49.375 10.008 1 69.25 34 ALA B O 1
ATOM 2161 N N . ASP B 1 35 ? -13.43 50.625 9.711 1 66.31 35 ASP B N 1
ATOM 2162 C CA . ASP B 1 35 ? -14.328 49.5 9.586 1 66.31 35 ASP B CA 1
ATOM 2163 C C . ASP B 1 35 ? -14.023 48.688 8.312 1 66.31 35 ASP B C 1
ATOM 2165 O O . ASP B 1 35 ? -14.055 47.469 8.32 1 66.31 35 ASP B O 1
ATOM 2169 N N . PHE B 1 36 ? -13.75 49.344 7.281 1 65.06 36 PHE B N 1
ATOM 2170 C CA . PHE B 1 36 ? -13.367 48.75 6.016 1 65.06 36 PHE B CA 1
ATOM 2171 C C . PHE B 1 36 ? -12.062 47.969 6.164 1 65.06 36 PHE B C 1
ATOM 2173 O O . PHE B 1 36 ? -11.961 46.812 5.703 1 65.06 36 PHE B O 1
ATOM 2180 N N . LEU B 1 37 ? -11.156 48.562 6.82 1 65.44 37 LEU B N 1
ATOM 2181 C CA . LEU B 1 37 ? -9.883 47.875 7.051 1 65.44 37 LEU B CA 1
ATOM 2182 C C . LEU B 1 37 ? -10.062 46.656 7.957 1 65.44 37 LEU B C 1
ATOM 2184 O O . LEU B 1 37 ? -9.469 45.625 7.719 1 65.44 37 LEU B O 1
ATOM 2188 N N . SER B 1 38 ? -10.82 46.812 8.953 1 64.31 38 SER B N 1
ATOM 2189 C CA . SER B 1 38 ? -11.125 45.719 9.859 1 64.31 38 SER B CA 1
ATOM 2190 C C . SER B 1 38 ? -11.836 44.562 9.133 1 64.31 38 SER B C 1
ATOM 2192 O O . SER B 1 38 ? -11.531 43.406 9.359 1 64.31 38 SER B O 1
ATOM 2194 N N . TRP B 1 39 ? -12.75 45.031 8.336 1 60.56 39 TRP B N 1
ATOM 2195 C CA . TRP B 1 39 ? -13.477 44.062 7.523 1 60.56 39 TRP B CA 1
ATOM 2196 C C . TRP B 1 39 ? -12.531 43.344 6.566 1 60.56 39 TRP B C 1
ATOM 2198 O O . TRP B 1 39 ? -12.562 42.094 6.461 1 60.56 39 TRP B O 1
ATOM 2208 N N . ARG B 1 40 ? -11.773 44.125 5.871 1 57.66 40 ARG B N 1
ATOM 2209 C CA . ARG B 1 40 ? -10.844 43.562 4.902 1 57.66 40 ARG B CA 1
ATOM 2210 C C . ARG B 1 40 ? -9.766 42.719 5.598 1 57.66 40 ARG B C 1
ATOM 2212 O O . ARG B 1 40 ? -9.391 41.656 5.113 1 57.66 40 ARG B O 1
ATOM 2219 N N . CYS B 1 41 ? -9.336 43.312 6.605 1 57.84 41 CYS B N 1
ATOM 2220 C CA . CYS B 1 41 ? -8.352 42.594 7.387 1 57.84 41 CYS B CA 1
ATOM 2221 C C . CYS B 1 41 ? -8.992 41.406 8.094 1 57.84 41 CYS B C 1
ATOM 2223 O O . CYS B 1 41 ? -8.367 40.344 8.25 1 57.84 41 CYS B O 1
ATOM 2225 N N . GLY B 1 42 ? -10.109 41.531 8.516 1 57.22 42 GLY B N 1
ATOM 2226 C CA . GLY B 1 42 ? -10.844 40.406 9.086 1 57.22 42 GLY B CA 1
ATOM 2227 C C . GLY B 1 42 ? -11.141 39.312 8.078 1 57.22 42 GLY B C 1
ATOM 2228 O O . GLY B 1 42 ? -11.039 38.125 8.398 1 57.22 42 GLY B O 1
ATOM 2229 N N . LYS B 1 43 ? -11.625 39.781 6.926 1 57.06 43 LYS B N 1
ATOM 2230 C CA . LYS B 1 43 ? -11.836 38.844 5.836 1 57.06 43 LYS B CA 1
ATOM 2231 C C . LYS B 1 43 ? -10.531 38.156 5.441 1 57.06 43 LYS B C 1
ATOM 2233 O O . LYS B 1 43 ? -10.508 36.969 5.172 1 57.06 43 LYS B O 1
ATOM 2238 N N . LYS B 1 44 ? -9.5 38.938 5.41 1 53.69 44 LYS B N 1
ATOM 2239 C CA . LYS B 1 44 ? -8.195 38.344 5.137 1 53.69 44 LYS B CA 1
ATOM 2240 C C . LYS B 1 44 ? -7.793 37.375 6.227 1 53.69 44 LYS B C 1
ATOM 2242 O O . LYS B 1 44 ? -7.246 36.312 5.941 1 53.69 44 LYS B O 1
ATOM 2247 N N . LYS B 1 45 ? -8 37.781 7.465 1 54.09 45 LYS B N 1
ATOM 2248 C CA . LYS B 1 45 ? -7.711 36.875 8.562 1 54.09 45 LYS B CA 1
ATOM 2249 C C . LYS B 1 45 ? -8.578 35.625 8.477 1 54.09 45 LYS B C 1
ATOM 2251 O O . LYS B 1 45 ? -8.102 34.5 8.711 1 54.09 45 LYS B O 1
ATOM 2256 N N . LYS B 1 46 ? -9.852 35.844 8.234 1 56.22 46 LYS B N 1
ATOM 2257 C CA . LYS B 1 46 ? -10.75 34.688 8.07 1 56.22 46 LYS B CA 1
ATOM 2258 C C . LYS B 1 46 ? -10.328 33.844 6.879 1 56.22 46 LYS B C 1
ATOM 2260 O O . LYS B 1 46 ? -10.367 32.594 6.953 1 56.22 46 LYS B O 1
ATOM 2265 N N . GLN B 1 47 ? -10.016 34.469 5.746 1 54.31 47 GLN B N 1
ATOM 2266 C CA . GLN B 1 47 ? -9.523 33.719 4.578 1 54.31 47 GLN B CA 1
ATOM 2267 C C . GLN B 1 47 ? -8.211 33.031 4.887 1 54.31 47 GLN B C 1
ATOM 2269 O O . GLN B 1 47 ? -8 31.875 4.457 1 54.31 47 GLN B O 1
ATOM 2274 N N . GLU B 1 48 ? -7.297 33.781 5.547 1 54.25 48 GLU B N 1
ATOM 2275 C CA . GLU B 1 48 ? -6.039 33.156 5.953 1 54.25 48 GLU B CA 1
ATOM 2276 C C . GLU B 1 48 ? -6.281 31.984 6.918 1 54.25 48 GLU B C 1
ATOM 2278 O O . GLU B 1 48 ? -5.637 30.953 6.82 1 54.25 48 GLU B O 1
ATOM 2283 N N . GLU B 1 49 ? -7.141 32.281 7.879 1 56.94 49 GLU B N 1
ATOM 2284 C CA . GLU B 1 49 ? -7.488 31.188 8.797 1 56.94 49 GLU B CA 1
ATOM 2285 C C . GLU B 1 49 ? -8.141 30.016 8.062 1 56.94 49 GLU B C 1
ATOM 2287 O O . GLU B 1 49 ? -7.906 28.859 8.398 1 56.94 49 GLU B O 1
ATOM 2292 N N . GLU B 1 50 ? -9 30.391 7.152 1 56.91 50 GLU B N 1
ATOM 2293 C CA . GLU B 1 50 ? -9.625 29.344 6.344 1 56.91 50 GLU B CA 1
ATOM 2294 C C . GLU B 1 50 ? -8.594 28.609 5.5 1 56.91 50 GLU B C 1
ATOM 2296 O O . GLU B 1 50 ? -8.656 27.375 5.371 1 56.91 50 GLU B O 1
ATOM 2301 N N . VAL B 1 51 ? -7.699 29.438 4.984 1 53.56 51 VAL B N 1
ATOM 2302 C CA . VAL B 1 51 ? -6.633 28.828 4.207 1 53.56 51 VAL B CA 1
ATOM 2303 C C . VAL B 1 51 ? -5.77 27.953 5.117 1 53.56 51 VAL B C 1
ATOM 2305 O O . VAL B 1 51 ? -5.395 26.828 4.746 1 53.56 51 VAL B O 1
ATOM 2308 N N . VAL B 1 52 ? -5.484 28.516 6.305 1 55.81 52 VAL B N 1
ATOM 2309 C CA . VAL B 1 52 ? -4.66 27.766 7.246 1 55.81 52 VAL B CA 1
ATOM 2310 C C . VAL B 1 52 ? -5.395 26.5 7.688 1 55.81 52 VAL B C 1
ATOM 2312 O O . VAL B 1 52 ? -4.793 25.438 7.805 1 55.81 52 VAL B O 1
ATOM 2315 N N . SER B 1 53 ? -6.641 26.641 7.977 1 59.94 53 SER B N 1
ATOM 2316 C CA . SER B 1 53 ? -7.426 25.484 8.414 1 59.94 53 SER B CA 1
ATOM 2317 C C . SER B 1 53 ? -7.508 24.438 7.316 1 59.94 53 SER B C 1
ATOM 2319 O O . SER B 1 53 ? -7.367 23.234 7.59 1 59.94 53 SER B O 1
ATOM 2321 N N . VAL B 1 54 ? -7.68 24.984 6.133 1 62.91 54 VAL B N 1
ATOM 2322 C CA . VAL B 1 54 ? -7.785 24.047 5.012 1 62.91 54 VAL B CA 1
ATOM 2323 C C . VAL B 1 54 ? -6.441 23.359 4.789 1 62.91 54 VAL B C 1
ATOM 2325 O O . VAL B 1 54 ? -6.398 22.156 4.52 1 62.91 54 VAL B O 1
ATOM 2328 N N . THR B 1 55 ? -5.426 24.156 4.984 1 69.81 55 THR B N 1
ATOM 2329 C CA . THR B 1 55 ? -4.094 23.594 4.785 1 69.81 55 THR B CA 1
ATOM 2330 C C . THR B 1 55 ? -3.781 22.562 5.859 1 69.81 55 THR B C 1
ATOM 2332 O O . THR B 1 55 ? -3.195 21.516 5.566 1 69.81 55 THR B O 1
ATOM 2335 N N . ARG B 1 56 ? -4.27 22.938 7.086 1 72.38 56 ARG B N 1
ATOM 2336 C CA . ARG B 1 56 ? -4.023 22.016 8.188 1 72.38 56 ARG B CA 1
ATOM 2337 C C . ARG B 1 56 ? -4.828 20.719 8.016 1 72.38 56 ARG B C 1
ATOM 2339 O O . ARG B 1 56 ? -4.332 19.625 8.297 1 72.38 56 ARG B O 1
ATOM 2346 N N . GLU B 1 57 ? -5.93 20.984 7.562 1 82.38 57 GLU B N 1
ATOM 2347 C CA . GLU B 1 57 ? -6.793 19.828 7.344 1 82.38 57 GLU B CA 1
ATOM 2348 C C . GLU B 1 57 ? -6.262 18.953 6.215 1 82.38 57 GLU B C 1
ATOM 2350 O O . GLU B 1 57 ? -6.297 17.719 6.309 1 82.38 57 GLU B O 1
ATOM 2355 N N . ARG B 1 58 ? -5.75 19.641 5.242 1 88.62 58 ARG B N 1
ATOM 2356 C CA . ARG B 1 58 ? -5.207 18.875 4.129 1 88.62 58 ARG B CA 1
ATOM 2357 C C . ARG B 1 58 ? -3.961 18.094 4.547 1 88.62 58 ARG B C 1
ATOM 2359 O O . ARG B 1 58 ? -3.781 16.938 4.164 1 88.62 58 ARG B O 1
ATOM 2366 N N . ALA B 1 59 ? -3.225 18.797 5.328 1 90.31 59 ALA B N 1
ATOM 2367 C CA . ALA B 1 59 ? -2.006 18.156 5.801 1 90.31 59 ALA B CA 1
ATOM 2368 C C . ALA B 1 59 ? -2.332 16.938 6.664 1 90.31 59 ALA B C 1
ATOM 2370 O O . ALA B 1 59 ? -1.682 15.898 6.551 1 90.31 59 ALA B O 1
ATOM 2371 N N . ALA B 1 60 ? -3.314 17.094 7.5 1 91.12 60 ALA B N 1
ATOM 2372 C CA . ALA B 1 60 ? -3.738 15.984 8.344 1 91.12 60 ALA B CA 1
ATOM 2373 C C . ALA B 1 60 ? -4.301 14.844 7.496 1 91.12 60 ALA B C 1
ATOM 2375 O O . ALA B 1 60 ? -4 13.672 7.742 1 91.12 60 ALA B O 1
ATOM 2376 N N . GLY B 1 61 ? -5.062 15.219 6.496 1 94.25 61 GLY B N 1
ATOM 2377 C CA . GLY B 1 61 ? -5.605 14.227 5.582 1 94.25 61 GLY B CA 1
ATOM 2378 C C . GLY B 1 61 ? -4.531 13.484 4.801 1 94.25 61 GLY B C 1
ATOM 2379 O O . GLY B 1 61 ? -4.625 12.273 4.605 1 94.25 61 GLY B O 1
ATOM 2380 N N . ALA B 1 62 ? -3.529 14.25 4.414 1 96.06 62 ALA B N 1
ATOM 2381 C CA . ALA B 1 62 ? -2.422 13.656 3.67 1 96.06 62 ALA B CA 1
ATOM 2382 C C . ALA B 1 62 ? -1.688 12.617 4.516 1 96.06 62 ALA B C 1
ATOM 2384 O O . ALA B 1 62 ? -1.382 11.523 4.035 1 96.06 62 ALA B O 1
ATOM 2385 N N . LYS B 1 63 ? -1.5 12.992 5.719 1 94.75 63 LYS B N 1
ATOM 2386 C CA . LYS B 1 63 ? -0.844 12.07 6.645 1 94.75 63 LYS B CA 1
ATOM 2387 C C . LYS B 1 63 ? -1.684 10.812 6.859 1 94.75 63 LYS B C 1
ATOM 2389 O O . LYS B 1 63 ? -1.159 9.695 6.828 1 94.75 63 LYS B O 1
ATOM 2394 N N . ASN B 1 64 ? -2.951 10.977 7.074 1 95.38 64 ASN B N 1
ATOM 2395 C CA . ASN B 1 64 ? -3.863 9.852 7.27 1 95.38 64 ASN B CA 1
ATOM 2396 C C . ASN B 1 64 ? -3.881 8.93 6.059 1 95.38 64 ASN B C 1
ATOM 2398 O O . ASN B 1 64 ? -3.869 7.703 6.207 1 95.38 64 ASN B O 1
ATOM 2402 N N . ILE B 1 65 ? -3.855 9.484 4.953 1 97.44 65 ILE B N 1
ATOM 2403 C CA . ILE B 1 65 ? -3.938 8.711 3.719 1 97.44 65 ILE B CA 1
ATOM 2404 C C . ILE B 1 65 ? -2.646 7.914 3.52 1 97.44 65 ILE B C 1
ATOM 2406 O O . ILE B 1 65 ? -2.684 6.73 3.178 1 97.44 65 ILE B O 1
ATOM 2410 N N . ALA B 1 66 ? -1.528 8.602 3.725 1 96.81 66 ALA B N 1
ATOM 2411 C CA . ALA B 1 66 ? -0.254 7.895 3.6 1 96.81 66 ALA B CA 1
ATOM 2412 C C . ALA B 1 66 ? -0.201 6.688 4.527 1 96.81 66 ALA B C 1
ATOM 2414 O O . ALA B 1 66 ? 0.154 5.586 4.102 1 96.81 66 ALA B O 1
ATOM 2415 N N . ARG B 1 67 ? -0.641 6.855 5.723 1 95.81 67 ARG B N 1
ATOM 2416 C CA . ARG B 1 67 ? -0.678 5.773 6.695 1 95.81 67 ARG B CA 1
ATOM 2417 C C . ARG B 1 67 ? -1.716 4.723 6.309 1 95.81 67 ARG B C 1
ATOM 2419 O O . ARG B 1 67 ? -1.448 3.521 6.375 1 95.81 67 ARG B O 1
ATOM 2426 N N . GLY B 1 68 ? -2.855 5.168 5.906 1 97.62 68 GLY B N 1
ATOM 2427 C CA . GLY B 1 68 ? -3.934 4.266 5.535 1 97.62 68 GLY B CA 1
ATOM 2428 C C . GLY B 1 68 ? -3.594 3.389 4.344 1 97.62 68 GLY B C 1
ATOM 2429 O O . GLY B 1 68 ? -3.938 2.205 4.32 1 97.62 68 GLY B O 1
ATOM 2430 N N . VAL B 1 69 ? -2.926 3.947 3.387 1 98.19 69 VAL B N 1
ATOM 2431 C CA . VAL B 1 69 ? -2.52 3.191 2.207 1 98.19 69 VAL B CA 1
ATOM 2432 C C . VAL B 1 69 ? -1.54 2.09 2.609 1 98.19 69 VAL B C 1
ATOM 2434 O O . VAL B 1 69 ? -1.653 0.952 2.148 1 98.19 69 VAL B O 1
ATOM 2437 N N . SER B 1 70 ? -0.63 2.422 3.428 1 97.44 70 SER B N 1
ATOM 2438 C CA . SER B 1 70 ? 0.333 1.437 3.908 1 97.44 70 SER B CA 1
ATOM 2439 C C . SER B 1 70 ? -0.359 0.319 4.684 1 97.44 70 SER B C 1
ATOM 2441 O O . SER B 1 70 ? -0.08 -0.861 4.461 1 97.44 70 SER B O 1
ATOM 2443 N N . LEU B 1 71 ? -1.246 0.715 5.566 1 97.62 71 LEU B N 1
ATOM 2444 C CA . LEU B 1 71 ? -1.957 -0.27 6.371 1 97.62 71 LEU B CA 1
ATOM 2445 C C . LEU B 1 71 ? -2.834 -1.158 5.5 1 97.62 71 LEU B C 1
ATOM 2447 O O . LEU B 1 71 ? -2.812 -2.385 5.633 1 97.62 71 LEU B O 1
ATOM 2451 N N . LEU B 1 72 ? -3.576 -0.555 4.602 1 98.31 72 LEU B N 1
ATOM 2452 C CA . LEU B 1 72 ? -4.473 -1.335 3.752 1 98.31 72 LEU B CA 1
ATOM 2453 C C . LEU B 1 72 ? -3.684 -2.312 2.885 1 98.31 72 LEU B C 1
ATOM 2455 O O . LEU B 1 72 ? -4.125 -3.439 2.654 1 98.31 72 LEU B O 1
ATOM 2459 N N . HIS B 1 73 ? -2.564 -1.868 2.404 1 97.88 73 HIS B N 1
ATOM 2460 C CA . HIS B 1 73 ? -1.708 -2.766 1.637 1 97.88 73 HIS B CA 1
ATOM 2461 C C . HIS B 1 73 ? -1.243 -3.943 2.486 1 97.88 73 HIS B C 1
ATOM 2463 O O . HIS B 1 73 ? -1.209 -5.082 2.012 1 97.88 73 HIS B O 1
ATOM 2469 N N . ARG B 1 74 ? -0.906 -3.701 3.697 1 97.38 74 ARG B N 1
ATOM 2470 C CA . ARG B 1 74 ? -0.456 -4.77 4.582 1 97.38 74 ARG B CA 1
ATOM 2471 C C . ARG B 1 74 ? -1.593 -5.738 4.895 1 97.38 74 ARG B C 1
ATOM 2473 O O . ARG B 1 74 ? -1.376 -6.949 4.996 1 97.38 74 ARG B O 1
ATOM 2480 N N . TYR B 1 75 ? -2.773 -5.176 5.059 1 97.19 75 TYR B N 1
ATOM 2481 C CA . TYR B 1 75 ? -3.93 -6.051 5.227 1 97.19 75 TYR B CA 1
ATOM 2482 C C . TYR B 1 75 ? -4.16 -6.898 3.984 1 97.19 75 TYR B C 1
ATOM 2484 O O . TYR B 1 75 ? -4.477 -8.086 4.086 1 97.19 75 TYR B O 1
ATOM 2492 N N . SER B 1 76 ? -4.016 -6.273 2.846 1 97.06 76 SER B N 1
ATOM 2493 C CA . SER B 1 76 ? -4.141 -7.012 1.593 1 97.06 76 SER B CA 1
ATOM 2494 C C . SER B 1 76 ? -3.119 -8.141 1.514 1 97.06 76 SER B C 1
ATOM 2496 O O . SER B 1 76 ? -3.455 -9.258 1.122 1 97.06 76 SER B O 1
ATOM 2498 N N . ARG B 1 77 ? -1.944 -7.859 1.897 1 94.94 77 ARG B N 1
ATOM 2499 C CA . ARG B 1 77 ? -0.887 -8.867 1.89 1 94.94 77 ARG B CA 1
ATOM 2500 C C . ARG B 1 77 ? -1.21 -10.008 2.846 1 94.94 77 ARG B C 1
ATOM 2502 O O . ARG B 1 77 ? -0.874 -11.164 2.578 1 94.94 77 ARG B O 1
ATOM 2509 N N . PHE B 1 78 ? -1.816 -9.664 3.912 1 94.88 78 PHE B N 1
ATOM 2510 C CA . PHE B 1 78 ? -2.262 -10.656 4.891 1 94.88 78 PHE B CA 1
ATOM 2511 C C . PHE B 1 78 ? -3.221 -11.648 4.254 1 94.88 78 PHE B C 1
ATOM 2513 O O . PHE B 1 78 ? -3.098 -12.859 4.461 1 94.88 78 PHE B O 1
ATOM 2520 N N . TYR B 1 79 ? -4.125 -11.211 3.457 1 95.12 79 TYR B N 1
ATOM 2521 C CA . TYR B 1 79 ? -5.074 -12.078 2.77 1 95.12 79 TYR B CA 1
ATOM 2522 C C . TYR B 1 79 ? -4.387 -12.859 1.657 1 95.12 79 TYR B C 1
ATOM 2524 O O . TYR B 1 79 ? -4.637 -14.055 1.489 1 95.12 79 TYR B O 1
ATOM 2532 N N . ILE B 1 80 ? -3.508 -12.18 0.938 1 94.81 80 ILE B N 1
ATOM 2533 C CA . ILE B 1 80 ? -2.838 -12.805 -0.195 1 94.81 80 ILE B CA 1
ATOM 2534 C C . ILE B 1 80 ? -1.951 -13.945 0.297 1 94.81 80 ILE B C 1
ATOM 2536 O O . ILE B 1 80 ? -1.856 -14.992 -0.353 1 94.81 80 ILE B O 1
ATOM 2540 N N . LYS B 1 81 ? -1.325 -13.75 1.366 1 92.94 81 LYS B N 1
ATOM 2541 C CA . LYS B 1 81 ? -0.494 -14.805 1.941 1 92.94 81 LYS B CA 1
ATOM 2542 C C . LYS B 1 81 ? -1.303 -16.078 2.172 1 92.94 81 LYS B C 1
ATOM 2544 O O . LYS B 1 81 ? -0.822 -17.172 1.906 1 92.94 81 LYS B O 1
ATOM 2549 N N . LYS B 1 82 ? -2.461 -15.906 2.648 1 92.5 82 LYS B N 1
ATOM 2550 C CA . LYS B 1 82 ? -3.336 -17.047 2.887 1 92.5 82 LYS B CA 1
ATOM 2551 C C . LYS B 1 82 ? -3.758 -17.703 1.573 1 92.5 82 LYS B C 1
ATOM 2553 O O . LYS B 1 82 ? -3.904 -18.922 1.499 1 92.5 82 LYS B O 1
ATOM 2558 N N . ALA B 1 83 ? -3.953 -16.859 0.589 1 91.69 83 ALA B N 1
ATOM 2559 C CA . ALA B 1 83 ? -4.359 -17.359 -0.723 1 91.69 83 ALA B CA 1
ATOM 2560 C C . ALA B 1 83 ? -3.217 -18.109 -1.407 1 91.69 83 ALA B C 1
ATOM 2562 O O . ALA B 1 83 ? -3.449 -18.969 -2.252 1 91.69 83 ALA B O 1
ATOM 2563 N N . LEU B 1 84 ? -1.942 -17.812 -1.065 1 91.69 84 LEU B N 1
ATOM 2564 C CA . LEU B 1 84 ? -0.778 -18.359 -1.753 1 91.69 84 LEU B CA 1
ATOM 2565 C C . LEU B 1 84 ? -0.272 -19.609 -1.051 1 91.69 84 LEU B C 1
ATOM 2567 O O . LEU B 1 84 ? 0.667 -20.25 -1.521 1 91.69 84 LEU B O 1
ATOM 2571 N N . THR B 1 85 ? -0.837 -20.031 0.07 1 86.06 85 THR B N 1
ATOM 2572 C CA . THR B 1 85 ? -0.34 -21.141 0.884 1 86.06 85 THR B CA 1
ATOM 2573 C C . THR B 1 85 ? -0.206 -22.406 0.049 1 86.06 85 THR B C 1
ATOM 2575 O O . THR B 1 85 ? 0.768 -23.156 0.19 1 86.06 85 THR B O 1
ATOM 2578 N N . GLU B 1 86 ? -0.979 -22.703 -0.907 1 83.94 86 GLU B N 1
ATOM 2579 C CA . GLU B 1 86 ? -0.908 -23.922 -1.704 1 83.94 86 GLU B CA 1
ATOM 2580 C C . GLU B 1 86 ? -0.344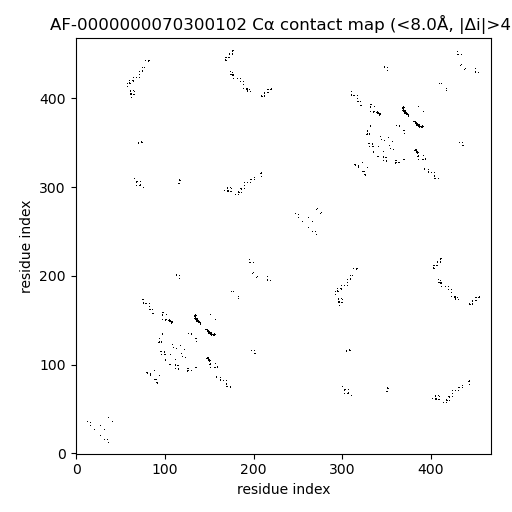 -23.641 -3.094 1 83.94 86 GLU B C 1
ATOM 2582 O O . GLU B 1 86 ? -0.438 -24.484 -3.99 1 83.94 86 GLU B O 1
ATOM 2587 N N . SER B 1 87 ? 0.288 -22.484 -3.227 1 89.19 87 SER B N 1
ATOM 2588 C CA . SER B 1 87 ? 0.809 -22.078 -4.531 1 89.19 87 SER B CA 1
ATOM 2589 C C . SER B 1 87 ? 2.332 -22.156 -4.559 1 89.19 87 SER B C 1
ATOM 2591 O O . SER B 1 87 ? 2.984 -22.062 -3.518 1 89.19 87 SER B O 1
ATOM 2593 N N . PRO B 1 88 ? 2.857 -22.375 -5.703 1 90.94 88 PRO B N 1
ATOM 2594 C CA . PRO B 1 88 ? 4.316 -22.328 -5.828 1 90.94 88 PRO B CA 1
ATOM 2595 C C . PRO B 1 88 ? 4.867 -20.906 -5.688 1 90.94 88 PRO B C 1
ATOM 2597 O O . PRO B 1 88 ? 6.078 -20.719 -5.566 1 90.94 88 PRO B O 1
ATOM 2600 N N . LEU B 1 89 ? 4.02 -19.938 -5.738 1 93.12 89 LEU B N 1
ATOM 2601 C CA . LEU B 1 89 ? 4.457 -18.547 -5.578 1 93.12 89 LEU B CA 1
ATOM 2602 C C . LEU B 1 89 ? 4.727 -18.234 -4.109 1 93.12 89 LEU B C 1
ATOM 2604 O O . LEU B 1 89 ? 3.982 -18.672 -3.23 1 93.12 89 LEU B O 1
ATOM 2608 N N . GLN B 1 90 ? 5.773 -17.5 -3.869 1 86.44 90 GLN B N 1
ATOM 2609 C CA . GLN B 1 90 ? 6.195 -17.25 -2.496 1 86.44 90 GLN B CA 1
ATOM 2610 C C . GLN B 1 90 ? 5.77 -15.852 -2.043 1 86.44 90 GLN B C 1
ATOM 2612 O O . GLN B 1 90 ? 5.668 -15.586 -0.843 1 86.44 90 GLN B O 1
ATOM 2617 N N . THR B 1 91 ? 5.582 -14.961 -3.01 1 90.19 91 THR B N 1
ATOM 2618 C CA . THR B 1 91 ? 5.328 -13.578 -2.619 1 90.19 91 THR B CA 1
ATOM 2619 C C . THR B 1 91 ? 4.254 -12.953 -3.508 1 90.19 91 THR B C 1
ATOM 2621 O O . THR B 1 91 ? 4.016 -13.422 -4.621 1 90.19 91 THR B O 1
ATOM 2624 N N . GLU B 1 92 ? 3.695 -11.898 -2.939 1 92.19 92 GLU B N 1
ATOM 2625 C CA . GLU B 1 92 ? 2.746 -11.102 -3.707 1 92.19 92 GLU B CA 1
ATOM 2626 C C . GLU B 1 92 ? 3.395 -10.531 -4.965 1 92.19 92 GLU B C 1
ATOM 2628 O O . GLU B 1 92 ? 2.746 -10.414 -6.008 1 92.19 92 GLU B O 1
ATOM 2633 N N . ASP B 1 93 ? 4.668 -10.219 -4.895 1 95.5 93 ASP B N 1
ATOM 2634 C CA . ASP B 1 93 ? 5.367 -9.633 -6.035 1 95.5 93 ASP B CA 1
ATOM 2635 C C . ASP B 1 93 ? 5.441 -10.609 -7.203 1 95.5 93 ASP B C 1
ATOM 2637 O O . ASP B 1 93 ? 5.242 -10.227 -8.352 1 95.5 93 ASP B O 1
ATOM 2641 N N . GLU B 1 94 ? 5.73 -11.852 -6.879 1 95.75 94 GLU B N 1
ATOM 2642 C CA . GLU B 1 94 ? 5.75 -12.867 -7.926 1 95.75 94 GLU B CA 1
ATOM 2643 C C . GLU B 1 94 ? 4.395 -12.977 -8.617 1 95.75 94 GLU B C 1
ATOM 2645 O O . GLU B 1 94 ? 4.32 -13.07 -9.844 1 95.75 94 GLU B O 1
ATOM 2650 N N . TYR B 1 95 ? 3.439 -12.891 -7.848 1 93.56 95 TYR B N 1
ATOM 2651 C CA . TYR B 1 95 ? 2.082 -12.945 -8.383 1 93.56 95 TYR B CA 1
ATOM 2652 C C . TYR B 1 95 ? 1.807 -11.773 -9.305 1 93.56 95 TYR B C 1
ATOM 2654 O O . TYR B 1 95 ? 1.356 -11.953 -10.438 1 93.56 95 TYR B O 1
ATOM 2662 N N . THR B 1 96 ? 2.064 -10.555 -8.859 1 94.19 96 THR B N 1
ATOM 2663 C CA . THR B 1 96 ? 1.727 -9.375 -9.641 1 94.19 96 THR B CA 1
ATOM 2664 C C . THR B 1 96 ? 2.545 -9.32 -10.93 1 94.19 96 THR B C 1
ATOM 2666 O O . THR B 1 96 ? 2.062 -8.844 -11.961 1 94.19 96 THR B O 1
ATOM 2669 N N . TYR B 1 97 ? 3.754 -9.812 -10.914 1 95.81 97 TYR B N 1
ATOM 2670 C CA . TYR B 1 97 ? 4.562 -9.875 -12.125 1 95.81 97 TYR B CA 1
ATOM 2671 C C . TYR B 1 97 ? 3.955 -10.844 -13.133 1 95.81 97 TYR B C 1
ATOM 2673 O O . TYR B 1 97 ? 3.883 -10.539 -14.328 1 95.81 97 TYR B O 1
ATOM 2681 N N . LEU B 1 98 ? 3.516 -11.992 -12.672 1 95 98 LEU B N 1
ATOM 2682 C CA . LEU B 1 98 ? 2.914 -12.977 -13.562 1 95 98 LEU B CA 1
ATOM 2683 C C . LEU B 1 98 ? 1.631 -12.438 -14.188 1 95 98 LEU B C 1
ATOM 2685 O O . LEU B 1 98 ? 1.401 -12.594 -15.391 1 95 98 LEU B O 1
ATOM 2689 N N . VAL B 1 99 ? 0.865 -11.805 -13.352 1 93.25 99 VAL B N 1
ATOM 2690 C CA . VAL B 1 99 ? -0.394 -11.25 -13.828 1 93.25 99 VAL B CA 1
ATOM 2691 C C . VAL B 1 99 ? -0.119 -10.203 -14.914 1 93.25 99 VAL B C 1
ATOM 2693 O O . VAL B 1 99 ? -0.847 -10.125 -15.906 1 93.25 99 VAL B O 1
ATOM 2696 N N . SER B 1 100 ? 0.862 -9.375 -14.68 1 93.88 100 SER B N 1
ATOM 2697 C CA . SER B 1 100 ? 1.228 -8.344 -15.641 1 93.88 100 SER B CA 1
ATOM 2698 C C . SER B 1 100 ? 1.567 -8.945 -17 1 93.88 100 SER B C 1
ATOM 2700 O O . SER B 1 100 ? 1.351 -8.312 -18.031 1 93.88 100 SER B O 1
ATOM 2702 N N . LEU B 1 101 ? 2.039 -10.156 -17 1 95.06 101 LEU B N 1
ATOM 2703 C CA . LEU B 1 101 ? 2.486 -10.797 -18.234 1 95.06 101 LEU B CA 1
ATOM 2704 C C . LEU B 1 101 ? 1.348 -11.578 -18.891 1 95.06 101 LEU B C 1
ATOM 2706 O O . LEU B 1 101 ? 1.456 -11.992 -20.047 1 95.06 101 LEU B O 1
ATOM 2710 N N . MET B 1 102 ? 0.312 -11.82 -18.125 1 89.12 102 MET B N 1
ATOM 2711 C CA . MET B 1 102 ? -0.798 -12.633 -18.625 1 89.12 102 MET B CA 1
ATOM 2712 C C . MET B 1 102 ? -1.524 -11.922 -19.75 1 89.12 102 MET B C 1
ATOM 2714 O O . MET B 1 102 ? -1.984 -12.562 -20.703 1 89.12 102 MET B O 1
ATOM 2718 N N . ASN B 1 103 ? -1.856 -10.555 -19.562 1 69.44 103 ASN B N 1
ATOM 2719 C CA . ASN B 1 103 ? -2.676 -9.844 -20.547 1 69.44 103 ASN B CA 1
ATOM 2720 C C . ASN B 1 103 ? -1.867 -9.461 -21.781 1 69.44 103 ASN B C 1
ATOM 2722 O O . ASN B 1 103 ? -2.424 -8.961 -22.766 1 69.44 103 ASN B O 1
ATOM 2726 N N . GLY B 1 104 ? -0.65 -9.602 -21.688 1 68.31 104 GLY B N 1
ATOM 2727 C CA . GLY B 1 104 ? 0.075 -9 -22.797 1 68.31 104 GLY B CA 1
ATOM 2728 C C . GLY B 1 104 ? 1.08 -9.938 -23.438 1 68.31 104 GLY B C 1
ATOM 2729 O O . GLY B 1 104 ? 1.163 -11.117 -23.062 1 68.31 104 GLY B O 1
ATOM 2730 N N . GLU B 1 105 ? 1.625 -9.398 -24.531 1 75.12 105 GLU B N 1
ATOM 2731 C CA . GLU B 1 105 ? 2.805 -9.898 -25.234 1 75.12 105 GLU B CA 1
ATOM 2732 C C . GLU B 1 105 ? 4.051 -9.797 -24.359 1 75.12 105 GLU B C 1
ATOM 2734 O O . GLU B 1 105 ? 3.984 -9.289 -23.234 1 75.12 105 GLU B O 1
ATOM 2739 N N . SER B 1 106 ? 5.105 -10.195 -24.781 1 88.81 106 SER B N 1
ATOM 2740 C CA . SER B 1 106 ? 6.406 -10.062 -24.141 1 88.81 106 SER B CA 1
ATOM 2741 C C . SER B 1 106 ? 6.723 -8.609 -23.812 1 88.81 106 SER B C 1
ATOM 2743 O O . SER B 1 106 ? 6.246 -7.699 -24.5 1 88.81 106 SER B O 1
ATOM 2745 N N . MET B 1 107 ? 7.285 -8.336 -22.609 1 92.5 107 MET B N 1
ATOM 2746 C CA . MET B 1 107 ? 7.703 -7.012 -22.156 1 92.5 107 MET B CA 1
ATOM 2747 C C . MET B 1 107 ? 9.188 -7 -21.812 1 92.5 107 MET B C 1
ATOM 2749 O O . MET B 1 107 ? 9.773 -8.047 -21.531 1 92.5 107 MET B O 1
ATOM 2753 N N . THR B 1 108 ? 9.727 -5.793 -21.938 1 92.62 108 THR B N 1
ATOM 2754 C CA . THR B 1 108 ? 11.094 -5.664 -21.438 1 92.62 108 THR B CA 1
ATOM 2755 C C . THR B 1 108 ? 11.109 -5.68 -19.906 1 92.62 108 THR B C 1
ATOM 2757 O O . THR B 1 108 ? 10.078 -5.488 -19.266 1 92.62 108 THR B O 1
ATOM 2760 N N . LYS B 1 109 ? 12.281 -5.922 -19.391 1 94.38 109 LYS B N 1
ATOM 2761 C CA . LYS B 1 109 ? 12.43 -5.918 -17.938 1 94.38 109 LYS B CA 1
ATOM 2762 C C . LYS B 1 109 ? 12.031 -4.566 -17.344 1 94.38 109 LYS B C 1
ATOM 2764 O O . LYS B 1 109 ? 11.367 -4.508 -16.312 1 94.38 109 LYS B O 1
ATOM 2769 N N . THR B 1 110 ? 12.383 -3.529 -18.047 1 92.81 110 THR B N 1
ATOM 2770 C CA . THR B 1 110 ? 12.07 -2.184 -17.578 1 92.81 110 THR B CA 1
ATOM 2771 C C . THR B 1 110 ? 10.57 -1.938 -17.609 1 92.81 110 THR B C 1
ATOM 2773 O O . THR B 1 110 ? 10.008 -1.404 -16.641 1 92.81 110 THR B O 1
ATOM 2776 N N . GLU B 1 111 ? 9.922 -2.338 -18.641 1 92.44 111 GLU B N 1
ATOM 2777 C CA . GLU B 1 111 ? 8.469 -2.188 -18.75 1 92.44 111 GLU B CA 1
ATOM 2778 C C . GLU B 1 111 ? 7.746 -2.953 -17.641 1 92.44 111 GLU B C 1
ATOM 2780 O O . GLU B 1 111 ? 6.793 -2.445 -17.062 1 92.44 111 GLU B O 1
ATOM 2785 N N . LEU B 1 112 ? 8.219 -4.117 -17.438 1 95.25 112 LEU B N 1
ATOM 2786 C CA . LEU B 1 112 ? 7.617 -4.973 -16.422 1 95.25 112 LEU B CA 1
ATOM 2787 C C . LEU B 1 112 ? 7.805 -4.375 -15.031 1 95.25 112 LEU B C 1
ATOM 2789 O O . LEU B 1 112 ? 6.867 -4.363 -14.227 1 95.25 112 LEU B O 1
ATOM 2793 N N . ASN B 1 113 ? 8.977 -3.889 -14.75 1 96.25 113 ASN B N 1
ATOM 2794 C CA . ASN B 1 113 ? 9.242 -3.221 -13.484 1 96.25 113 ASN B CA 1
ATOM 2795 C C . ASN B 1 113 ? 8.367 -1.983 -13.312 1 96.25 113 ASN B C 1
ATOM 2797 O O . ASN B 1 113 ? 7.785 -1.771 -12.242 1 96.25 113 ASN B O 1
ATOM 2801 N N . ASN B 1 114 ? 8.219 -1.168 -14.375 1 95.44 114 ASN B N 1
ATOM 2802 C CA . ASN B 1 114 ? 7.426 0.054 -14.336 1 95.44 114 ASN B CA 1
ATOM 2803 C C . ASN B 1 114 ? 5.949 -0.247 -14.102 1 95.44 114 ASN B C 1
ATOM 2805 O O . ASN B 1 114 ? 5.285 0.449 -13.328 1 95.44 114 ASN B O 1
ATOM 2809 N N . LEU B 1 115 ? 5.523 -1.321 -14.719 1 93.94 115 LEU B N 1
ATOM 2810 C CA . LEU B 1 115 ? 4.125 -1.711 -14.57 1 93.94 115 LEU B CA 1
ATOM 2811 C C . LEU B 1 115 ? 3.811 -2.084 -13.125 1 93.94 115 LEU B C 1
ATOM 2813 O O . LEU B 1 115 ? 2.666 -1.959 -12.688 1 93.94 115 LEU B O 1
ATOM 2817 N N . ASN B 1 116 ? 4.836 -2.494 -12.406 1 96.25 116 ASN B N 1
ATOM 2818 C CA . ASN B 1 116 ? 4.648 -2.93 -11.031 1 96.25 116 ASN B CA 1
ATOM 2819 C C . ASN B 1 116 ? 5.195 -1.906 -10.039 1 96.25 116 ASN B C 1
ATOM 2821 O O . ASN B 1 116 ? 5.266 -2.174 -8.836 1 96.25 116 ASN B O 1
ATOM 2825 N N . ALA B 1 117 ? 5.633 -0.788 -10.508 1 97.12 117 ALA B N 1
ATOM 2826 C CA . ALA B 1 117 ? 6.227 0.262 -9.68 1 97.12 117 ALA B CA 1
ATOM 2827 C C . ALA B 1 117 ? 7.348 -0.296 -8.812 1 97.12 117 ALA B C 1
ATOM 2829 O O . ALA B 1 117 ? 7.383 -0.05 -7.602 1 97.12 117 ALA B O 1
ATOM 2830 N N . MET B 1 118 ? 8.188 -1.068 -9.453 1 97 118 MET B N 1
ATOM 2831 C CA . MET B 1 118 ? 9.305 -1.717 -8.766 1 97 118 MET B CA 1
ATOM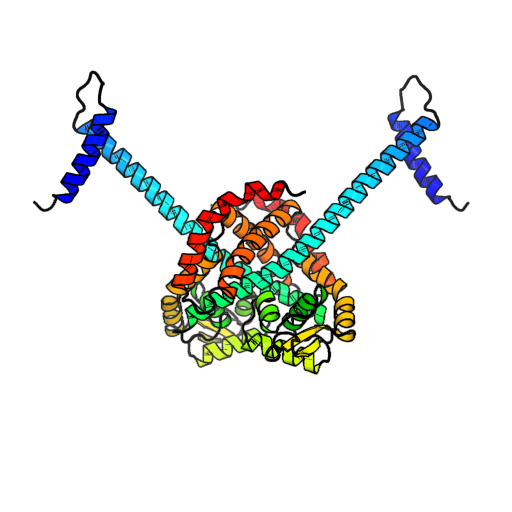 2832 C C . MET B 1 118 ? 10.633 -1.169 -9.258 1 97 118 MET B C 1
ATOM 2834 O O . MET B 1 118 ? 10.82 -0.951 -10.461 1 97 118 MET B O 1
ATOM 2838 N N . GLU B 1 119 ? 11.555 -0.98 -8.312 1 93.56 119 GLU B N 1
ATOM 2839 C CA . GLU B 1 119 ? 12.914 -0.593 -8.664 1 93.56 119 GLU B CA 1
ATOM 2840 C C . GLU B 1 119 ? 13.648 -1.727 -9.375 1 93.56 119 GLU B C 1
ATOM 2842 O O . GLU B 1 119 ? 13.32 -2.9 -9.188 1 93.56 119 GLU B O 1
ATOM 2847 N N . LYS B 1 120 ? 14.648 -1.333 -10.109 1 93.81 120 LYS B N 1
ATOM 2848 C CA . LYS B 1 120 ? 15.367 -2.256 -10.977 1 93.81 120 LYS B CA 1
ATOM 2849 C C . LYS B 1 120 ? 15.93 -3.436 -10.188 1 93.81 120 LYS B C 1
ATOM 2851 O O . LYS B 1 120 ? 15.766 -4.59 -10.586 1 93.81 120 LYS B O 1
ATOM 2856 N N . THR B 1 121 ? 16.547 -3.18 -9.078 1 93.62 121 THR B N 1
ATOM 2857 C CA . THR B 1 121 ? 17.219 -4.219 -8.305 1 93.62 121 THR B CA 1
ATOM 2858 C C . THR B 1 121 ? 16.203 -5.207 -7.734 1 93.62 121 THR B C 1
ATOM 2860 O O . THR B 1 121 ? 16.359 -6.422 -7.879 1 93.62 121 THR B O 1
ATOM 2863 N N . SER B 1 122 ? 15.133 -4.684 -7.102 1 94.5 122 SER B N 1
ATOM 2864 C CA . SER B 1 122 ? 14.102 -5.535 -6.523 1 94.5 122 SER B CA 1
ATOM 2865 C C . SER B 1 122 ? 13.359 -6.316 -7.602 1 94.5 122 SER B C 1
ATOM 2867 O O . SER B 1 122 ? 13.055 -7.496 -7.422 1 94.5 122 SER B O 1
ATOM 2869 N N . GLY B 1 123 ? 13.07 -5.641 -8.711 1 96.62 123 GLY B N 1
ATOM 2870 C CA . GLY B 1 123 ? 12.414 -6.309 -9.82 1 96.62 123 GLY B CA 1
ATOM 2871 C C . GLY B 1 123 ? 13.234 -7.441 -10.414 1 96.62 123 GLY B C 1
ATOM 2872 O O . GLY B 1 123 ? 12.688 -8.492 -10.75 1 96.62 123 GLY B O 1
ATOM 2873 N N . ALA B 1 124 ? 14.531 -7.219 -10.531 1 95.94 124 ALA B N 1
ATOM 2874 C CA . ALA B 1 124 ? 15.422 -8.25 -11.047 1 95.94 124 ALA B CA 1
ATOM 2875 C C . ALA B 1 124 ? 15.391 -9.5 -10.172 1 95.94 124 ALA B C 1
ATOM 2877 O O . ALA B 1 124 ? 15.422 -10.617 -10.68 1 95.94 124 ALA B O 1
ATOM 2878 N N . GLU B 1 125 ? 15.305 -9.227 -8.906 1 96.81 125 GLU B N 1
ATOM 2879 C CA . GLU B 1 125 ? 15.25 -10.344 -7.965 1 96.81 125 GLU B CA 1
ATOM 2880 C C . GLU B 1 125 ? 13.961 -11.141 -8.125 1 96.81 125 GLU B C 1
ATOM 2882 O O . GLU B 1 125 ? 13.977 -12.367 -8.086 1 96.81 125 GLU B O 1
ATOM 2887 N N . VAL B 1 126 ? 12.859 -10.492 -8.297 1 97.31 126 VAL B N 1
ATOM 2888 C CA . VAL B 1 126 ? 11.57 -11.148 -8.492 1 97.31 126 VAL B CA 1
ATOM 2889 C C . VAL B 1 126 ? 11.602 -11.977 -9.781 1 97.31 126 VAL B C 1
ATOM 2891 O O . VAL B 1 126 ? 11.203 -13.141 -9.781 1 97.31 126 VAL B O 1
ATOM 2894 N N . MET B 1 127 ? 12.125 -11.398 -10.812 1 97.19 127 MET B N 1
ATOM 2895 C CA . MET B 1 127 ? 12.188 -12.078 -12.109 1 97.19 127 MET B CA 1
ATOM 2896 C C . MET B 1 127 ? 13.133 -13.273 -12.047 1 97.19 127 MET B C 1
ATOM 2898 O O . MET B 1 127 ? 12.867 -14.305 -12.664 1 97.19 127 MET B O 1
ATOM 2902 N N . ARG B 1 128 ? 14.211 -13.109 -11.344 1 97.06 128 ARG B N 1
ATOM 2903 C CA . ARG B 1 128 ? 15.141 -14.219 -11.164 1 97.06 128 ARG B CA 1
ATOM 2904 C C . ARG B 1 128 ? 14.453 -15.414 -10.508 1 97.06 128 ARG B C 1
ATOM 2906 O O . ARG B 1 128 ? 14.633 -16.547 -10.938 1 97.06 128 ARG B O 1
ATOM 2913 N N . ARG B 1 129 ? 13.656 -15.18 -9.516 1 96.94 129 ARG B N 1
ATOM 2914 C CA . ARG B 1 129 ? 12.938 -16.234 -8.82 1 96.94 129 ARG B CA 1
ATOM 2915 C C . ARG B 1 129 ? 11.922 -16.906 -9.742 1 96.94 129 ARG B C 1
ATOM 2917 O O . ARG B 1 129 ? 11.781 -18.125 -9.75 1 96.94 129 ARG B O 1
ATOM 2924 N N . LEU B 1 130 ? 11.227 -16.125 -10.523 1 97.38 130 LEU B N 1
ATOM 2925 C CA . LEU B 1 130 ? 10.227 -16.641 -11.445 1 97.38 130 LEU B CA 1
ATOM 2926 C C . LEU B 1 130 ? 10.875 -17.453 -12.555 1 97.38 130 LEU B C 1
ATOM 2928 O O . LEU B 1 130 ? 10.32 -18.469 -13 1 97.38 130 LEU B O 1
ATOM 2932 N N . LEU B 1 131 ? 12.055 -17.016 -12.992 1 97.25 131 LEU B N 1
ATOM 2933 C CA . LEU B 1 131 ? 12.812 -17.734 -14 1 97.25 131 LEU B CA 1
ATOM 2934 C C . LEU B 1 131 ? 13.273 -19.094 -13.469 1 97.25 131 LEU B C 1
ATOM 2936 O O . LEU B 1 131 ? 13.141 -20.109 -14.148 1 97.25 131 LEU B O 1
ATOM 2940 N N . LYS B 1 132 ? 13.758 -19.047 -12.289 1 96.62 132 LYS B N 1
ATOM 2941 C CA . LYS B 1 132 ? 14.234 -20.266 -11.648 1 96.62 132 LYS B CA 1
ATOM 2942 C C . LYS B 1 132 ? 13.102 -21.281 -11.484 1 96.62 132 LYS B C 1
ATOM 2944 O O . LYS B 1 132 ? 13.32 -22.484 -11.602 1 96.62 132 LYS B O 1
ATOM 2949 N N . ALA B 1 133 ? 11.898 -20.812 -11.266 1 95.94 133 ALA B N 1
ATOM 2950 C CA . ALA B 1 133 ? 10.727 -21.656 -11.062 1 95.94 133 ALA B CA 1
ATOM 2951 C C . ALA B 1 133 ? 10.078 -22.016 -12.398 1 95.94 133 ALA B C 1
ATOM 2953 O O . ALA B 1 133 ? 9.055 -22.703 -12.438 1 95.94 133 ALA B O 1
ATOM 2954 N N . ASN B 1 134 ? 10.633 -21.531 -13.492 1 97.12 134 ASN B N 1
ATOM 2955 C CA . ASN B 1 134 ? 10.164 -21.797 -14.852 1 97.12 134 ASN B CA 1
ATOM 2956 C C . ASN B 1 134 ? 8.75 -21.266 -15.062 1 97.12 134 ASN B C 1
ATOM 2958 O O . ASN B 1 134 ? 7.938 -21.906 -15.727 1 97.12 134 ASN B O 1
ATOM 2962 N N . LEU B 1 135 ? 8.484 -20.172 -14.445 1 97.25 135 LEU B N 1
ATOM 2963 C CA . LEU B 1 135 ? 7.16 -19.562 -14.578 1 97.25 135 LEU B CA 1
ATOM 2964 C C . LEU B 1 135 ? 7.168 -18.453 -15.609 1 97.25 135 LEU B C 1
ATOM 2966 O O . LEU B 1 135 ? 6.109 -18.047 -16.109 1 97.25 135 LEU B O 1
ATOM 2970 N N . ILE B 1 136 ? 8.344 -17.938 -15.852 1 97.56 136 ILE B N 1
ATOM 2971 C CA . ILE B 1 136 ? 8.531 -16.984 -16.938 1 97.56 136 ILE B CA 1
ATOM 2972 C C . ILE B 1 136 ? 9.734 -17.391 -17.781 1 97.56 136 ILE B C 1
ATOM 2974 O O . ILE B 1 136 ? 10.5 -18.281 -17.406 1 97.56 136 ILE B O 1
ATOM 2978 N N . GLU B 1 137 ? 9.82 -16.828 -18.953 1 96.88 137 GLU B N 1
ATOM 2979 C CA . GLU B 1 137 ? 10.961 -17.031 -19.844 1 96.88 137 GLU B CA 1
ATOM 2980 C C . GLU B 1 137 ? 11.43 -15.703 -20.422 1 96.88 137 GLU B C 1
ATOM 2982 O O . GLU B 1 137 ? 10.703 -14.703 -20.391 1 96.88 137 GLU B O 1
ATOM 2987 N N . GLN B 1 138 ? 12.672 -15.711 -20.781 1 94.38 138 GLN B N 1
ATOM 2988 C CA . GLN B 1 138 ? 13.25 -14.5 -21.359 1 94.38 138 GLN B CA 1
ATOM 2989 C C . GLN B 1 138 ? 13.93 -14.789 -22.688 1 94.38 138 GLN B C 1
ATOM 2991 O O . GLN B 1 138 ? 14.531 -15.852 -22.875 1 94.38 138 GLN B O 1
ATOM 2996 N N . ARG B 1 139 ? 13.812 -13.883 -23.609 1 92.12 139 ARG B N 1
ATOM 2997 C CA . ARG B 1 139 ? 14.453 -13.961 -24.906 1 92.12 139 ARG B CA 1
ATOM 2998 C C . ARG B 1 139 ? 14.984 -12.594 -25.328 1 92.12 139 ARG B C 1
ATOM 3000 O O . ARG B 1 139 ? 14.461 -11.562 -24.922 1 92.12 139 ARG B O 1
ATOM 3007 N N . PRO B 1 140 ? 16.062 -12.656 -26.125 1 90.94 140 PRO B N 1
ATOM 3008 C CA . PRO B 1 140 ? 16.547 -11.367 -26.625 1 90.94 140 PRO B CA 1
ATOM 3009 C C . PRO B 1 140 ? 15.508 -10.641 -27.484 1 90.94 140 PRO B C 1
ATOM 3011 O O . PRO B 1 140 ? 14.766 -11.281 -28.219 1 90.94 140 PRO B O 1
ATOM 3014 N N . ASP B 1 141 ? 15.523 -9.352 -27.25 1 83.69 141 ASP B N 1
ATOM 3015 C CA . ASP B 1 141 ? 14.625 -8.539 -28.062 1 83.69 141 ASP B CA 1
ATOM 3016 C C . ASP B 1 141 ? 15.078 -8.516 -29.531 1 83.69 141 ASP B C 1
ATOM 3018 O O . ASP B 1 141 ? 16.281 -8.398 -29.812 1 83.69 141 ASP B O 1
ATOM 3022 N N . GLU B 1 142 ? 14.148 -8.68 -30.422 1 81.94 142 GLU B N 1
ATOM 3023 C CA . GLU B 1 142 ? 14.461 -8.734 -31.844 1 81.94 142 GLU B CA 1
ATOM 3024 C C . GLU B 1 142 ? 14.969 -7.391 -32.344 1 81.94 142 GLU B C 1
ATOM 3026 O O . GLU B 1 142 ? 15.812 -7.336 -33.25 1 81.94 142 GLU B O 1
ATOM 3031 N N . GLU B 1 143 ? 14.492 -6.359 -31.812 1 83.12 143 GLU B N 1
ATOM 3032 C CA . GLU B 1 143 ? 14.828 -5.016 -32.25 1 83.12 143 GLU B CA 1
ATOM 3033 C C . GLU B 1 143 ? 16.047 -4.473 -31.516 1 83.12 143 GLU B C 1
ATOM 3035 O O . GLU B 1 143 ? 16.844 -3.725 -32.094 1 83.12 143 GLU B O 1
ATOM 3040 N N . ASP B 1 144 ? 16.094 -4.73 -30.281 1 81.25 144 ASP B N 1
ATOM 3041 C CA . ASP B 1 144 ? 17.203 -4.309 -29.438 1 81.25 144 ASP B CA 1
ATOM 3042 C C . ASP B 1 144 ? 17.844 -5.508 -28.75 1 81.25 144 ASP B C 1
ATOM 3044 O O . ASP B 1 144 ? 17.469 -5.871 -27.641 1 81.25 144 ASP B O 1
ATOM 3048 N N . ARG B 1 145 ? 18.875 -6.012 -29.375 1 78.81 145 ARG B N 1
ATOM 3049 C CA . ARG B 1 145 ? 19.484 -7.258 -28.922 1 78.81 145 ARG B CA 1
ATOM 3050 C C . ARG B 1 145 ? 20.062 -7.105 -27.516 1 78.81 145 ARG B C 1
ATOM 3052 O O . ARG B 1 145 ? 20.297 -8.102 -26.828 1 78.81 145 ARG B O 1
ATOM 3059 N N . ARG B 1 146 ? 20.156 -5.902 -27.094 1 81.56 146 ARG B N 1
ATOM 3060 C CA . ARG B 1 146 ? 20.688 -5.68 -25.75 1 81.56 146 ARG B CA 1
ATOM 3061 C C . ARG B 1 146 ? 19.594 -5.785 -24.703 1 81.56 146 ARG B C 1
ATOM 3063 O O . ARG B 1 146 ? 19.875 -5.941 -23.516 1 81.56 146 ARG B O 1
ATOM 3070 N N . SER B 1 147 ? 18.406 -5.707 -25.281 1 85.94 147 SER B N 1
ATOM 3071 C CA . SER B 1 147 ? 17.281 -5.777 -24.344 1 85.94 147 SER B CA 1
ATOM 3072 C C . SER B 1 147 ? 16.688 -7.18 -24.297 1 85.94 147 SER B C 1
ATOM 3074 O O . SER B 1 147 ? 16.719 -7.906 -25.281 1 85.94 147 SER B O 1
ATOM 3076 N N . MET B 1 148 ? 16.359 -7.598 -23.156 1 91.62 148 MET B N 1
ATOM 3077 C CA . MET B 1 148 ? 15.695 -8.883 -22.969 1 91.62 148 MET B CA 1
ATOM 3078 C C . MET B 1 148 ? 14.188 -8.688 -22.797 1 91.62 148 MET B C 1
ATOM 3080 O O . MET B 1 148 ? 13.75 -7.75 -22.125 1 91.62 148 MET B O 1
ATOM 3084 N N . ARG B 1 149 ? 13.484 -9.578 -23.469 1 94.31 149 ARG B N 1
ATOM 3085 C CA . ARG B 1 149 ? 12.031 -9.578 -23.297 1 94.31 149 ARG B CA 1
ATOM 3086 C C . ARG B 1 149 ? 11.57 -10.75 -22.438 1 94.31 149 ARG B C 1
ATOM 3088 O O . ARG B 1 149 ? 12.102 -11.859 -22.562 1 94.31 149 ARG B O 1
ATOM 3095 N N . VAL B 1 150 ? 10.578 -10.484 -21.641 1 96.5 150 VAL B N 1
ATOM 3096 C CA . VAL B 1 150 ? 10.078 -11.469 -20.688 1 96.5 150 VAL B CA 1
ATOM 3097 C C . VAL B 1 150 ? 8.641 -11.852 -21.047 1 96.5 150 VAL B C 1
ATOM 3099 O O . VAL B 1 150 ? 7.832 -10.992 -21.391 1 96.5 150 VAL B O 1
ATOM 3102 N N . SER B 1 151 ? 8.359 -13.18 -21 1 96.25 151 SER B N 1
ATOM 3103 C CA . SER B 1 151 ? 7.016 -13.688 -21.219 1 96.25 151 SER B CA 1
ATOM 3104 C C . SER B 1 151 ? 6.656 -14.773 -20.203 1 96.25 151 SER B C 1
ATOM 3106 O O . SER B 1 151 ? 7.539 -15.336 -19.547 1 96.25 151 SER B O 1
ATOM 3108 N N . ILE B 1 152 ? 5.355 -14.938 -20.094 1 96.44 152 ILE B N 1
ATOM 3109 C CA . ILE B 1 152 ? 4.879 -15.977 -19.188 1 96.44 152 ILE B CA 1
ATOM 3110 C C . ILE B 1 152 ? 4.902 -17.328 -19.891 1 96.44 152 ILE B C 1
ATOM 3112 O O . ILE B 1 152 ? 4.59 -17.422 -21.078 1 96.44 152 ILE B O 1
ATOM 3116 N N . THR B 1 153 ? 5.266 -18.406 -19.156 1 96.5 153 THR B N 1
ATOM 3117 C CA . THR B 1 153 ? 5.266 -19.766 -19.688 1 96.5 153 THR B CA 1
ATOM 3118 C C . THR B 1 153 ? 3.891 -20.406 -19.531 1 96.5 153 THR B C 1
ATOM 3120 O O . THR B 1 153 ? 3.043 -19.906 -18.797 1 96.5 153 THR B O 1
ATOM 3123 N N . PRO B 1 154 ? 3.668 -21.562 -20.219 1 95.69 154 PRO B N 1
ATOM 3124 C CA . PRO B 1 154 ? 2.424 -22.297 -20 1 95.69 154 PRO B CA 1
ATOM 3125 C C . PRO B 1 154 ? 2.24 -22.719 -18.547 1 95.69 154 PRO B C 1
ATOM 3127 O O . PRO B 1 154 ? 1.123 -22.672 -18.031 1 95.69 154 PRO B O 1
ATOM 3130 N N . GLU B 1 155 ? 3.326 -23.062 -17.953 1 96 155 GLU B N 1
ATOM 3131 C CA . GLU B 1 155 ? 3.271 -23.422 -16.547 1 96 155 GLU B CA 1
ATOM 3132 C C . GLU B 1 155 ? 2.898 -22.219 -15.672 1 96 155 GLU B C 1
ATOM 3134 O O . GLU B 1 155 ? 2.105 -22.344 -14.742 1 96 155 GLU B O 1
ATOM 3139 N N . GLY B 1 156 ? 3.508 -21.062 -15.961 1 95.94 156 GLY B N 1
ATOM 3140 C CA . GLY B 1 156 ? 3.15 -19.844 -15.25 1 95.94 156 GLY B CA 1
ATOM 3141 C C . GLY B 1 156 ? 1.684 -19.484 -15.383 1 95.94 156 GLY B C 1
ATOM 3142 O O . GLY B 1 156 ? 1.052 -19.062 -14.406 1 95.94 156 GLY B O 1
ATOM 3143 N N . ARG B 1 157 ? 1.152 -19.703 -16.516 1 94.69 157 ARG B N 1
ATOM 3144 C CA . ARG B 1 157 ? -0.26 -19.438 -16.766 1 94.69 157 ARG B CA 1
ATOM 3145 C C . ARG B 1 157 ? -1.147 -20.375 -15.961 1 94.69 157 ARG B C 1
ATOM 3147 O O . ARG B 1 157 ? -2.17 -19.969 -15.414 1 94.69 157 ARG B O 1
ATOM 3154 N N . LYS B 1 158 ? -0.736 -21.594 -15.953 1 94.81 158 LYS B N 1
ATOM 3155 C CA . LYS B 1 158 ? -1.494 -22.594 -15.203 1 94.81 158 LYS B CA 1
ATOM 3156 C C . LYS B 1 158 ? -1.538 -22.25 -13.719 1 94.81 158 LYS B C 1
ATOM 3158 O O . LYS B 1 158 ? -2.594 -22.344 -13.086 1 94.81 158 LYS B O 1
ATOM 3163 N N . VAL B 1 159 ? -0.414 -21.828 -13.219 1 94.69 159 VAL B N 1
ATOM 3164 C CA . VAL B 1 159 ? -0.327 -21.469 -11.812 1 94.69 159 VAL B CA 1
ATOM 3165 C C . VAL B 1 159 ? -1.271 -20.297 -11.523 1 94.69 159 VAL B C 1
ATOM 3167 O O . VAL B 1 159 ? -2.004 -20.312 -10.531 1 94.69 159 VAL B O 1
ATOM 3170 N N . LEU B 1 160 ? -1.315 -19.344 -12.375 1 92.62 160 LEU B N 1
ATOM 3171 C CA . LEU B 1 160 ? -2.137 -18.156 -12.188 1 92.62 160 LEU B CA 1
ATOM 3172 C C . LEU B 1 160 ? -3.619 -18.5 -12.242 1 92.62 160 LEU B C 1
ATOM 3174 O O . LEU B 1 160 ? -4.402 -18.047 -11.406 1 92.62 160 LEU B O 1
ATOM 3178 N N . VAL B 1 161 ? -3.941 -19.297 -13.203 1 92 161 VAL B N 1
ATOM 3179 C CA . VAL B 1 161 ? -5.34 -19.656 -13.398 1 92 161 VAL B CA 1
ATOM 3180 C C . VAL B 1 161 ? -5.855 -20.391 -12.156 1 92 161 VAL B C 1
ATOM 3182 O O . VAL B 1 161 ? -6.984 -20.172 -11.719 1 92 161 VAL B O 1
ATOM 3185 N N . ASN B 1 162 ? -5.012 -21.188 -11.594 1 92.19 162 ASN B N 1
ATOM 3186 C CA . ASN B 1 162 ? -5.383 -21.938 -10.398 1 92.19 162 ASN B CA 1
ATOM 3187 C C . ASN B 1 162 ? -5.52 -21.016 -9.188 1 92.19 162 ASN B C 1
ATOM 3189 O O . ASN B 1 162 ? -6.25 -21.344 -8.242 1 92.19 162 ASN B O 1
ATOM 3193 N N . LEU B 1 163 ? -4.914 -19.844 -9.242 1 92.69 163 LEU B N 1
ATOM 3194 C CA . LEU B 1 163 ? -4.883 -18.938 -8.094 1 92.69 163 LEU B CA 1
ATOM 3195 C C . LEU B 1 163 ? -6.008 -17.906 -8.18 1 92.69 163 LEU B C 1
ATOM 3197 O O . LEU B 1 163 ? -6.344 -17.266 -7.184 1 92.69 163 LEU B O 1
ATOM 3201 N N . PHE B 1 164 ? -6.641 -17.734 -9.328 1 90.94 164 PHE B N 1
ATOM 3202 C CA . PHE B 1 164 ? -7.555 -16.641 -9.602 1 90.94 164 PHE B CA 1
ATOM 3203 C C . PHE B 1 164 ? -8.734 -16.656 -8.633 1 90.94 164 PHE B C 1
ATOM 3205 O O . PHE B 1 164 ? -9.109 -15.633 -8.078 1 90.94 164 PHE B O 1
ATOM 3212 N N . PRO B 1 165 ? -9.289 -17.859 -8.383 1 91.12 165 PRO B N 1
ATOM 3213 C CA . PRO B 1 165 ? -10.438 -17.859 -7.477 1 91.12 165 PRO B CA 1
ATOM 3214 C C . PRO B 1 165 ? -10.086 -17.328 -6.09 1 91.12 165 PRO B C 1
ATOM 3216 O O . PRO B 1 165 ? -10.844 -16.531 -5.523 1 91.12 165 PRO B O 1
ATOM 3219 N N . ASN B 1 166 ? -8.945 -17.688 -5.551 1 91.75 166 ASN B N 1
ATOM 3220 C CA . ASN B 1 166 ? -8.516 -17.234 -4.23 1 91.75 166 ASN B CA 1
ATOM 3221 C C . ASN B 1 166 ? -8.156 -15.742 -4.238 1 91.75 166 ASN B C 1
ATOM 3223 O O . ASN B 1 166 ? -8.469 -15.023 -3.289 1 91.75 166 ASN B O 1
ATOM 3227 N N . LEU B 1 167 ? -7.598 -15.305 -5.301 1 90.94 167 LEU B N 1
ATOM 3228 C CA . LEU B 1 167 ? -7.184 -13.906 -5.379 1 90.94 167 LEU B CA 1
ATOM 3229 C C . LEU B 1 167 ? -8.391 -12.992 -5.582 1 90.94 167 LEU B C 1
ATOM 3231 O O . LEU B 1 167 ? -8.414 -11.867 -5.078 1 90.94 167 LEU B O 1
ATOM 3235 N N . ARG B 1 168 ? -9.32 -13.508 -6.336 1 91.44 168 ARG B N 1
ATOM 3236 C CA . ARG B 1 168 ? -10.578 -12.781 -6.453 1 91.44 168 ARG B CA 1
ATOM 3237 C C . ARG B 1 168 ? -11.25 -12.633 -5.094 1 91.44 168 ARG B C 1
ATOM 3239 O O . ARG B 1 168 ? -11.781 -11.57 -4.77 1 91.44 168 ARG B O 1
ATOM 3246 N N . LEU B 1 169 ? -11.172 -13.68 -4.375 1 93.31 169 LEU B N 1
ATOM 3247 C CA . LEU B 1 169 ? -11.75 -13.648 -3.035 1 93.31 169 LEU B CA 1
ATOM 3248 C C . LEU B 1 169 ? -11.031 -12.633 -2.158 1 93.31 169 LEU B C 1
ATOM 3250 O O . LEU B 1 169 ? -11.664 -11.906 -1.389 1 93.31 169 LEU B O 1
ATOM 3254 N N . CYS B 1 170 ? -9.742 -12.531 -2.266 1 95.06 170 CYS B N 1
ATOM 3255 C CA . CYS B 1 170 ? -8.953 -11.555 -1.525 1 95.06 170 CYS B CA 1
ATOM 3256 C C . CYS B 1 170 ? -9.391 -10.133 -1.866 1 95.06 170 CYS B C 1
ATOM 3258 O O . CYS B 1 170 ? -9.602 -9.312 -0.971 1 95.06 170 CYS B O 1
ATOM 3260 N N . ALA B 1 171 ? -9.523 -9.883 -3.146 1 95.81 171 ALA B N 1
ATOM 3261 C CA . ALA B 1 171 ? -9.914 -8.547 -3.604 1 95.81 171 ALA B CA 1
ATOM 3262 C C . ALA B 1 171 ? -11.305 -8.18 -3.104 1 95.81 171 ALA B C 1
ATOM 3264 O O . ALA B 1 171 ? -11.523 -7.059 -2.635 1 95.81 171 ALA B O 1
ATOM 3265 N N . GLU B 1 172 ? -12.172 -9.125 -3.189 1 94.62 172 GLU B N 1
ATOM 3266 C CA . GLU B 1 172 ? -13.539 -8.891 -2.734 1 94.62 172 GLU B CA 1
ATOM 3267 C C . GLU B 1 172 ? -13.586 -8.656 -1.227 1 94.62 172 GLU B C 1
ATOM 3269 O O . GLU B 1 172 ? -14.336 -7.805 -0.749 1 94.62 172 GLU B O 1
ATOM 3274 N N . THR B 1 173 ? -12.781 -9.43 -0.519 1 95.38 173 THR B N 1
ATOM 3275 C CA . THR B 1 173 ? -12.695 -9.258 0.928 1 95.38 173 THR B CA 1
ATOM 3276 C C . THR B 1 173 ? -12.203 -7.855 1.28 1 95.38 173 THR B C 1
ATOM 3278 O O . THR B 1 173 ? -12.75 -7.207 2.174 1 95.38 173 THR B O 1
ATOM 3281 N N . LEU B 1 174 ? -11.281 -7.352 0.558 1 97.06 174 LEU B N 1
ATOM 3282 C CA . LEU B 1 174 ? -10.625 -6.078 0.829 1 97.06 174 LEU B CA 1
ATOM 3283 C C . LEU B 1 174 ? -11.625 -4.926 0.737 1 97.06 174 LEU B C 1
ATOM 3285 O O . LEU B 1 174 ? -11.508 -3.941 1.473 1 97.06 174 LEU B O 1
ATOM 3289 N N . VAL B 1 175 ? -12.641 -5.066 -0.102 1 96.5 175 VAL B N 1
ATOM 3290 C CA . VAL B 1 175 ? -13.523 -3.936 -0.363 1 96.5 175 VAL B CA 1
ATOM 3291 C C . VAL B 1 175 ? -14.891 -4.191 0.266 1 96.5 175 VAL B C 1
ATOM 3293 O O . VAL B 1 175 ? -15.852 -3.461 0.001 1 96.5 175 VAL B O 1
ATOM 3296 N N . SER B 1 176 ? -15.016 -5.152 1.067 1 92.81 176 SER B N 1
ATOM 3297 C CA . SER B 1 176 ? -16.281 -5.645 1.583 1 92.81 176 SER B CA 1
ATOM 3298 C C . SER B 1 176 ? -17.016 -4.57 2.389 1 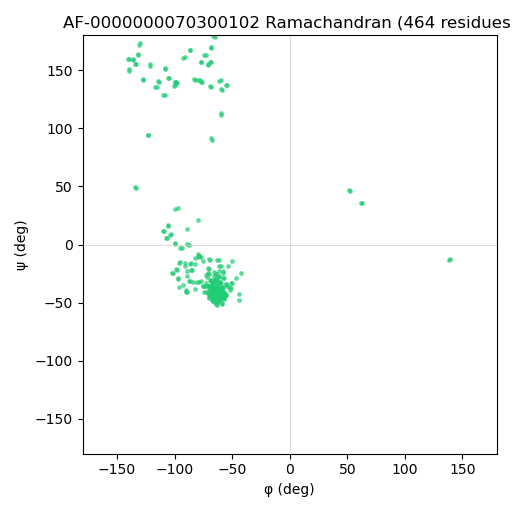92.81 176 SER B C 1
ATOM 3300 O O . SER B 1 176 ? -18.234 -4.551 2.443 1 92.81 176 SER B O 1
ATOM 3302 N N . ALA B 1 177 ? -16.297 -3.668 2.982 1 91.56 177 ALA B N 1
ATOM 3303 C CA . ALA B 1 177 ? -16.875 -2.664 3.867 1 91.56 177 ALA B CA 1
ATOM 3304 C C . ALA B 1 177 ? -17.516 -1.536 3.066 1 91.56 177 ALA B C 1
ATOM 3306 O O . ALA B 1 177 ? -18.25 -0.707 3.623 1 91.56 177 ALA B O 1
ATOM 3307 N N . LEU B 1 178 ? -17.297 -1.513 1.783 1 92.94 178 LEU B N 1
ATOM 3308 C CA . LEU B 1 178 ? -17.781 -0.409 0.96 1 92.94 178 LEU B CA 1
ATOM 3309 C C . LEU B 1 178 ? -19.062 -0.792 0.234 1 92.94 178 LEU B C 1
ATOM 3311 O O . LEU B 1 178 ? -19.203 -1.923 -0.239 1 92.94 178 LEU B O 1
ATOM 3315 N N . SER B 1 179 ? -20.016 0.13 0.149 1 86.94 179 SER B N 1
ATOM 3316 C CA . SER B 1 179 ? -21.156 -0.019 -0.759 1 86.94 179 SER B CA 1
ATOM 3317 C C . SER B 1 179 ? -20.703 0.086 -2.215 1 86.94 179 SER B C 1
ATOM 3319 O O . SER B 1 179 ? -19.562 0.45 -2.498 1 86.94 179 SER B O 1
ATOM 3321 N N . ASP B 1 180 ? -21.594 -0.24 -3.127 1 87.12 180 ASP B N 1
ATOM 3322 C CA . ASP B 1 180 ? -21.25 -0.177 -4.547 1 87.12 180 ASP B CA 1
ATOM 3323 C C . ASP B 1 180 ? -20.875 1.243 -4.961 1 87.12 180 ASP B C 1
ATOM 3325 O O . ASP B 1 180 ? -19.922 1.442 -5.727 1 87.12 180 ASP B O 1
ATOM 3329 N N . GLU B 1 181 ? -21.562 2.221 -4.402 1 82.81 181 GLU B N 1
ATOM 3330 C CA . GLU B 1 181 ? -21.281 3.619 -4.711 1 82.81 181 GLU B CA 1
ATOM 3331 C C . GLU B 1 181 ? -19.953 4.055 -4.129 1 82.81 181 GLU B C 1
ATOM 3333 O O . GLU B 1 181 ? -19.172 4.746 -4.793 1 82.81 181 GLU B O 1
ATOM 3338 N N . GLN B 1 182 ? -19.688 3.658 -2.926 1 90.56 182 GLN B N 1
ATOM 3339 C CA . GLN B 1 182 ? -18.422 3.975 -2.262 1 90.56 182 GLN B CA 1
ATOM 3340 C C . GLN B 1 182 ? -17.25 3.314 -2.973 1 90.56 182 GLN B C 1
ATOM 3342 O O . GLN B 1 182 ? -16.188 3.916 -3.107 1 90.56 182 GLN B O 1
ATOM 3347 N N . LEU B 1 183 ? -17.547 2.098 -3.428 1 94.12 183 LEU B N 1
ATOM 3348 C CA . LEU B 1 183 ? -16.516 1.356 -4.141 1 94.12 183 LEU B CA 1
ATOM 3349 C C . LEU B 1 183 ? -16.141 2.061 -5.441 1 94.12 183 LEU B C 1
ATOM 3351 O O . LEU B 1 183 ? -14.961 2.232 -5.742 1 94.12 183 LEU B O 1
ATOM 3355 N N . THR B 1 184 ? -17.109 2.51 -6.121 1 91.12 184 THR B N 1
ATOM 3356 C CA . THR B 1 184 ? -16.875 3.199 -7.387 1 91.12 184 THR B CA 1
ATOM 3357 C C . THR B 1 184 ? -16.109 4.5 -7.16 1 91.12 184 THR B C 1
ATOM 3359 O O . THR B 1 184 ? -15.172 4.812 -7.898 1 91.12 184 THR B O 1
ATOM 3362 N N . ALA B 1 185 ? -16.469 5.199 -6.125 1 90.12 185 ALA B N 1
ATOM 3363 C CA . ALA B 1 185 ? -15.789 6.449 -5.789 1 90.12 185 ALA B CA 1
ATOM 3364 C C . ALA B 1 185 ? -14.336 6.199 -5.387 1 90.12 185 ALA B C 1
ATOM 3366 O O . ALA B 1 185 ? -13.43 6.895 -5.848 1 90.12 185 ALA B O 1
ATOM 3367 N N . PHE B 1 186 ? -14.18 5.188 -4.535 1 96.12 186 PHE B N 1
ATOM 3368 C CA . PHE B 1 186 ? -12.836 4.855 -4.082 1 96.12 186 PHE B CA 1
ATOM 3369 C C . PHE B 1 186 ? -11.961 4.418 -5.25 1 96.12 186 PHE B C 1
ATOM 3371 O O . PHE B 1 186 ? -10.805 4.84 -5.359 1 96.12 186 PHE B O 1
ATOM 3378 N N . ASP B 1 187 ? -12.516 3.607 -6.102 1 95.75 187 ASP B N 1
ATOM 3379 C CA . ASP B 1 187 ? -11.805 3.113 -7.277 1 95.75 187 ASP B CA 1
ATOM 3380 C C . ASP B 1 187 ? -11.367 4.266 -8.172 1 95.75 187 ASP B C 1
ATOM 3382 O O . ASP B 1 187 ? -10.219 4.305 -8.625 1 95.75 187 ASP B O 1
ATOM 3386 N N . HIS B 1 188 ? -12.211 5.215 -8.359 1 93.62 188 HIS B N 1
ATOM 3387 C CA . HIS B 1 188 ? -11.914 6.348 -9.234 1 93.62 188 HIS B CA 1
ATOM 3388 C C . HIS B 1 188 ? -10.812 7.215 -8.648 1 93.62 188 HIS B C 1
ATOM 3390 O O . HIS B 1 188 ? -9.867 7.594 -9.352 1 93.62 188 HIS B O 1
ATOM 3396 N N . LEU B 1 189 ? -10.883 7.547 -7.402 1 95.12 189 LEU 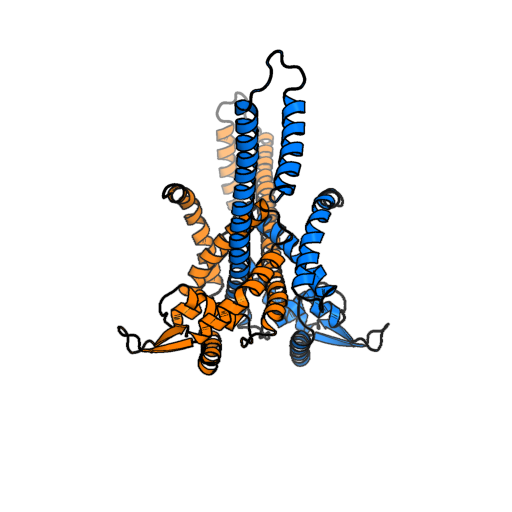B N 1
ATOM 3397 C CA . LEU B 1 189 ? -9.891 8.398 -6.75 1 95.12 189 LEU B CA 1
ATOM 3398 C C . LEU B 1 189 ? -8.539 7.699 -6.68 1 95.12 189 LEU B C 1
ATOM 3400 O O . LEU B 1 189 ? -7.496 8.336 -6.859 1 95.12 189 LEU B O 1
ATOM 3404 N N . LEU B 1 190 ? -8.609 6.398 -6.41 1 97.69 190 LEU B N 1
ATOM 3405 C CA . LEU B 1 190 ? -7.387 5.602 -6.398 1 97.69 190 LEU B CA 1
ATOM 3406 C C . LEU B 1 190 ? -6.727 5.602 -7.77 1 97.69 190 LEU B C 1
ATOM 3408 O O . LEU B 1 190 ? -5.5 5.715 -7.871 1 97.69 190 LEU B O 1
ATOM 3412 N N . TRP B 1 191 ? -7.539 5.504 -8.781 1 95 191 TRP B N 1
ATOM 3413 C CA . TRP B 1 191 ? -7.039 5.539 -10.156 1 95 191 TRP B CA 1
ATOM 3414 C C . TRP B 1 191 ? -6.359 6.875 -10.445 1 95 191 TRP B C 1
ATOM 3416 O O . TRP B 1 191 ? -5.273 6.91 -11.031 1 95 191 TRP B O 1
ATOM 3426 N N . LEU B 1 192 ? -6.934 7.992 -10.055 1 93.38 192 LEU B N 1
ATOM 3427 C CA . LEU B 1 192 ? -6.352 9.312 -10.25 1 93.38 192 LEU B CA 1
ATOM 3428 C C . LEU B 1 192 ? -4.973 9.406 -9.609 1 93.38 192 LEU B C 1
ATOM 3430 O O . LEU B 1 192 ? -4.027 9.906 -10.227 1 93.38 192 LEU B O 1
ATOM 3434 N N . LEU B 1 193 ? -4.863 8.898 -8.43 1 96.88 193 LEU B N 1
ATOM 3435 C CA . LEU B 1 193 ? -3.596 8.938 -7.707 1 96.88 193 LEU B CA 1
ATOM 3436 C C . LEU B 1 193 ? -2.549 8.078 -8.414 1 96.88 193 LEU B C 1
ATOM 3438 O O . LEU B 1 193 ? -1.422 8.523 -8.633 1 96.88 193 LEU B O 1
ATOM 3442 N N . CYS B 1 194 ? -2.957 6.895 -8.789 1 97.06 194 CYS B N 1
ATOM 3443 C CA . CYS B 1 194 ? -2.012 5.977 -9.414 1 97.06 194 CYS B CA 1
ATOM 3444 C C . CYS B 1 194 ? -1.519 6.531 -10.742 1 97.06 194 CYS B C 1
ATOM 3446 O O . CYS B 1 194 ? -0.339 6.406 -11.078 1 97.06 194 CYS B O 1
ATOM 3448 N N . GLU B 1 195 ? -2.424 7.117 -11.5 1 93.5 195 GLU B N 1
ATOM 3449 C CA . GLU B 1 195 ? -2.037 7.688 -12.789 1 93.5 195 GLU B CA 1
ATOM 3450 C C . GLU B 1 195 ? -1.024 8.812 -12.609 1 93.5 195 GLU B C 1
ATOM 3452 O O . GLU B 1 195 ? -0.038 8.891 -13.344 1 93.5 195 GLU B O 1
ATOM 3457 N N . CYS B 1 196 ? -1.255 9.609 -11.68 1 93.5 196 CYS B N 1
ATOM 3458 C CA . CYS B 1 196 ? -0.361 10.727 -11.391 1 93.5 196 CYS B CA 1
ATOM 3459 C C . CYS B 1 196 ? 1.031 10.227 -11.023 1 93.5 196 CYS B C 1
ATOM 3461 O O . CYS B 1 196 ? 2.027 10.695 -11.578 1 93.5 196 CYS B O 1
ATOM 3463 N N . HIS B 1 197 ? 1.118 9.281 -10.203 1 96.31 197 HIS B N 1
ATOM 3464 C CA . HIS B 1 197 ? 2.41 8.891 -9.648 1 96.31 197 HIS B CA 1
ATOM 3465 C C . HIS B 1 197 ? 3.129 7.91 -10.57 1 96.31 197 HIS B C 1
ATOM 3467 O O . HIS B 1 197 ? 4.344 7.73 -10.469 1 96.31 197 HIS B O 1
ATOM 3473 N N . ASN B 1 198 ? 2.273 7.266 -11.391 1 95.38 198 ASN B N 1
ATOM 3474 C CA . ASN B 1 198 ? 2.93 6.484 -12.438 1 95.38 198 ASN B CA 1
ATOM 3475 C C . ASN B 1 198 ? 3.809 7.363 -13.32 1 95.38 198 ASN B C 1
ATOM 3477 O O . ASN B 1 198 ? 4.914 6.969 -13.695 1 95.38 198 ASN B O 1
ATOM 3481 N N . GLU B 1 199 ? 3.396 8.508 -13.648 1 91.75 199 GLU B N 1
ATOM 3482 C CA . GLU B 1 199 ? 4.152 9.453 -14.461 1 91.75 199 GLU B CA 1
ATOM 3483 C C . GLU B 1 199 ? 5.434 9.891 -13.758 1 91.75 199 GLU B C 1
ATOM 3485 O O . GLU B 1 199 ? 6.488 10 -14.383 1 91.75 199 GLU B O 1
ATOM 3490 N N . MET B 1 200 ? 5.344 10.102 -12.539 1 92.56 200 MET B N 1
ATOM 3491 C CA . MET B 1 200 ? 6.504 10.531 -11.766 1 92.56 200 MET B CA 1
ATOM 3492 C C . MET B 1 200 ? 7.523 9.406 -11.641 1 92.56 200 MET B C 1
ATOM 3494 O O . MET B 1 200 ? 8.727 9.633 -11.789 1 92.56 200 MET B O 1
ATOM 3498 N N . PHE B 1 201 ? 7.023 8.25 -11.398 1 94.69 201 PHE B N 1
ATOM 3499 C CA . PHE B 1 201 ? 7.895 7.098 -11.188 1 94.69 201 PHE B CA 1
ATOM 3500 C C . PHE B 1 201 ? 8.641 6.742 -12.469 1 94.69 201 PHE B C 1
ATOM 3502 O O . PHE B 1 201 ? 9.844 6.48 -12.43 1 94.69 201 PHE B O 1
ATOM 3509 N N . THR B 1 202 ? 7.977 6.816 -13.594 1 92.75 202 THR B N 1
ATOM 3510 C CA . THR B 1 202 ? 8.562 6.387 -14.859 1 92.75 202 THR B CA 1
ATOM 3511 C C . THR B 1 202 ? 9.344 7.523 -15.508 1 92.75 202 THR B C 1
ATOM 3513 O O . THR B 1 202 ? 10.367 7.297 -16.156 1 92.75 202 THR B O 1
ATOM 3516 N N . GLY B 1 203 ? 8.938 8.703 -15.297 1 89.25 203 GLY B N 1
ATOM 3517 C CA . GLY B 1 203 ? 9.508 9.828 -16 1 89.25 203 GLY B CA 1
ATOM 3518 C C . GLY B 1 203 ? 10.586 10.547 -15.211 1 89.25 203 GLY B C 1
ATOM 3519 O O . GLY B 1 203 ? 11.492 11.156 -15.789 1 89.25 203 GLY B O 1
ATOM 3520 N N . LYS B 1 204 ? 10.5 10.523 -13.93 1 88.31 204 LYS B N 1
ATOM 3521 C CA . LYS B 1 204 ? 11.391 11.32 -13.094 1 88.31 204 LYS B CA 1
ATOM 3522 C C . LYS B 1 204 ? 11.945 10.5 -11.938 1 88.31 204 LYS B C 1
ATOM 3524 O O . LYS B 1 204 ? 11.961 10.953 -10.789 1 88.31 204 LYS B O 1
ATOM 3529 N N . HIS B 1 205 ? 12.43 9.391 -12.203 1 87.56 205 HIS B N 1
ATOM 3530 C CA . HIS B 1 205 ? 12.836 8.43 -11.18 1 87.56 205 HIS B CA 1
ATOM 3531 C C . HIS B 1 205 ? 13.984 8.969 -10.344 1 87.56 205 HIS B C 1
ATOM 3533 O O . HIS B 1 205 ? 14.039 8.742 -9.125 1 87.56 205 HIS B O 1
ATOM 3539 N N . ASP B 1 206 ? 14.797 9.805 -10.953 1 88.44 206 ASP B N 1
ATOM 3540 C CA . ASP B 1 206 ? 16 10.25 -10.273 1 88.44 206 ASP B CA 1
ATOM 3541 C C . ASP B 1 206 ? 15.812 11.633 -9.656 1 88.44 206 ASP B C 1
ATOM 3543 O O . ASP B 1 206 ? 16.719 12.156 -9 1 88.44 206 ASP B O 1
ATOM 3547 N N . ALA B 1 207 ? 14.672 12.188 -9.781 1 90.38 207 ALA B N 1
ATOM 3548 C CA . ALA B 1 207 ? 14.406 13.531 -9.266 1 90.38 207 ALA B CA 1
ATOM 3549 C C . ALA B 1 207 ? 14.352 13.531 -7.738 1 90.38 207 ALA B C 1
ATOM 3551 O O . ALA B 1 207 ? 14.039 12.508 -7.125 1 90.38 207 ALA B O 1
ATOM 3552 N N . GLU B 1 208 ? 14.648 14.688 -7.219 1 91.56 208 GLU B N 1
ATOM 3553 C CA . GLU B 1 208 ? 14.562 14.852 -5.77 1 91.56 208 GLU B CA 1
ATOM 3554 C C . GLU B 1 208 ? 13.109 15.008 -5.32 1 91.56 208 GLU B C 1
ATOM 3556 O O . GLU B 1 208 ? 12.25 15.414 -6.102 1 91.56 208 GLU B O 1
ATOM 3561 N N . LEU B 1 209 ? 12.883 14.688 -4.047 1 91.56 209 LEU B N 1
ATOM 3562 C CA . LEU B 1 209 ? 11.539 14.703 -3.482 1 91.56 209 LEU B CA 1
ATOM 3563 C C . LEU B 1 209 ? 10.883 16.062 -3.688 1 91.56 209 LEU B C 1
ATOM 3565 O O . LEU B 1 209 ? 9.711 16.141 -4.059 1 91.56 209 LEU B O 1
ATOM 3569 N N . THR B 1 210 ? 11.609 17.125 -3.463 1 90.5 210 THR B N 1
ATOM 3570 C CA . THR B 1 210 ? 11.062 18.469 -3.6 1 90.5 210 THR B CA 1
ATOM 3571 C C . THR B 1 210 ? 10.641 18.75 -5.039 1 90.5 210 THR B C 1
ATOM 3573 O O . THR B 1 210 ? 9.609 19.375 -5.281 1 90.5 210 THR B O 1
ATOM 3576 N N . ASP B 1 211 ? 11.422 18.234 -5.961 1 91.19 211 ASP B N 1
ATOM 3577 C CA . ASP B 1 211 ? 11.094 18.391 -7.375 1 91.19 211 ASP B CA 1
ATOM 3578 C C . ASP B 1 211 ? 9.859 17.578 -7.754 1 91.19 211 ASP B C 1
ATOM 3580 O O . ASP B 1 211 ? 9.008 18.062 -8.508 1 91.19 211 ASP B O 1
ATOM 3584 N N . LEU B 1 212 ? 9.812 16.422 -7.25 1 90.69 212 LEU B N 1
ATOM 3585 C CA . LEU B 1 212 ? 8.656 15.57 -7.512 1 90.69 212 LEU B CA 1
ATOM 3586 C C . LEU B 1 212 ? 7.383 16.203 -6.961 1 90.69 212 LEU B C 1
ATOM 3588 O O . LEU B 1 212 ? 6.34 16.172 -7.617 1 90.69 212 LEU B O 1
ATOM 3592 N N . HIS B 1 213 ? 7.461 16.734 -5.785 1 90.69 213 HIS B N 1
ATOM 3593 C CA . HIS B 1 213 ? 6.328 17.422 -5.18 1 90.69 213 HIS B CA 1
ATOM 3594 C C . HIS B 1 213 ? 5.863 18.594 -6.047 1 90.69 213 HIS B C 1
ATOM 3596 O O . HIS B 1 213 ? 4.664 18.734 -6.301 1 90.69 213 HIS B O 1
ATOM 3602 N N . ALA B 1 214 ? 6.812 19.359 -6.523 1 88.19 214 ALA B N 1
ATOM 3603 C CA . ALA B 1 214 ? 6.496 20.516 -7.367 1 88.19 214 ALA B CA 1
ATOM 3604 C C . ALA B 1 214 ? 5.816 20.062 -8.664 1 88.19 214 ALA B C 1
ATOM 3606 O O . ALA B 1 214 ? 4.863 20.703 -9.117 1 88.19 214 ALA B O 1
ATOM 3607 N N . GLU B 1 215 ? 6.301 19 -9.164 1 85.44 215 GLU B N 1
ATOM 3608 C CA . GLU B 1 215 ? 5.754 18.484 -10.414 1 85.44 215 GLU B CA 1
ATOM 3609 C C . GLU B 1 215 ? 4.332 17.969 -10.227 1 85.44 215 GLU B C 1
ATOM 3611 O O . GLU B 1 215 ? 3.465 18.203 -11.07 1 85.44 215 GLU B O 1
ATOM 3616 N N . THR B 1 216 ? 4.133 17.25 -9.188 1 86.62 216 THR B N 1
ATOM 3617 C CA . THR B 1 216 ? 2.811 16.688 -8.938 1 86.62 216 THR B CA 1
ATOM 3618 C C . THR B 1 216 ? 1.793 17.797 -8.656 1 86.62 216 THR B C 1
ATOM 3620 O O . THR B 1 216 ? 0.63 17.688 -9.055 1 86.62 216 THR B O 1
ATOM 3623 N N . CYS B 1 217 ? 2.188 18.781 -7.953 1 80.12 217 CYS B N 1
ATOM 3624 C CA . CYS B 1 217 ? 1.307 19.906 -7.648 1 80.12 217 CYS B CA 1
ATOM 3625 C C . CYS B 1 217 ? 1.006 20.719 -8.906 1 80.12 217 CYS B C 1
ATOM 3627 O O . CYS B 1 217 ? -0.065 21.328 -9.016 1 80.12 217 CYS B O 1
ATOM 3629 N N . GLY B 1 218 ? 1.954 20.734 -9.797 1 71.44 218 GLY B N 1
ATOM 3630 C CA . GLY B 1 218 ? 1.755 21.406 -11.062 1 71.44 218 GLY B CA 1
ATOM 3631 C C . GLY B 1 218 ? 0.813 20.672 -11.992 1 71.44 218 GLY B C 1
ATOM 3632 O O . GLY B 1 218 ? 0.146 21.281 -12.828 1 71.44 218 GLY B O 1
ATOM 3633 N N . LEU B 1 219 ? 0.833 19.375 -11.992 1 59 219 LEU B N 1
ATOM 3634 C CA . LEU B 1 219 ? -0.048 18.562 -12.828 1 59 219 LEU B CA 1
ATOM 3635 C C . LEU B 1 219 ? -1.508 18.766 -12.438 1 59 219 LEU B C 1
ATOM 3637 O O . LEU B 1 219 ? -2.406 18.578 -13.266 1 59 219 LEU B O 1
ATOM 3641 N N . LYS B 1 220 ? -1.903 18.891 -11.156 1 56.69 220 LYS B N 1
ATOM 3642 C CA . LYS B 1 220 ? -3.27 19.172 -10.727 1 56.69 220 LYS B CA 1
ATOM 3643 C C . LYS B 1 220 ? -3.9 20.266 -11.578 1 56.69 220 LYS B C 1
ATOM 3645 O O . LYS B 1 220 ? -5.09 20.203 -11.891 1 56.69 220 LYS B O 1
ATOM 3650 N N . GLN B 1 221 ? -3.186 21.25 -11.844 1 47.31 221 GLN B N 1
ATOM 3651 C CA . GLN B 1 221 ? -3.756 22.391 -12.547 1 47.31 221 GLN B CA 1
ATOM 3652 C C . GLN B 1 221 ? -4.18 22.016 -13.969 1 47.31 221 GLN B C 1
ATOM 3654 O O . GLN B 1 221 ? -5.141 22.578 -14.5 1 47.31 221 GLN B O 1
ATOM 3659 N N . SER B 1 222 ? -3.564 20.938 -14.562 1 41.62 222 SER B N 1
ATOM 3660 C CA . SER B 1 222 ? -3.939 20.656 -15.945 1 41.62 222 SER B CA 1
ATOM 3661 C C . SER B 1 222 ? -5.082 19.641 -16.016 1 41.62 222 SER B C 1
ATOM 3663 O O . SER B 1 222 ? -5.793 19.578 -17.016 1 41.62 222 SER B O 1
ATOM 3665 N N . ALA B 1 223 ? -5.227 18.688 -15.211 1 41.81 223 ALA B N 1
ATOM 3666 C CA . ALA B 1 223 ? -6.195 17.609 -15.344 1 41.81 223 ALA B CA 1
ATOM 3667 C C . ALA B 1 223 ? -7.613 18.094 -15.055 1 41.81 223 ALA B C 1
ATOM 3669 O O . ALA B 1 223 ? -8.586 17.406 -15.367 1 41.81 223 ALA B O 1
ATOM 3670 N N . GLY B 1 224 ? -7.906 18.984 -14.391 1 35.75 224 GLY B N 1
ATOM 3671 C CA . GLY B 1 224 ? -9.25 19.531 -14.297 1 35.75 224 GLY B CA 1
ATOM 3672 C C . GLY B 1 224 ? -9.914 19.734 -15.648 1 35.75 224 GLY B C 1
ATOM 3673 O O . GLY B 1 224 ? -11.141 19.781 -15.742 1 35.75 224 GLY B O 1
ATOM 3674 N N . GLY B 1 225 ? -9.156 19.984 -16.688 1 34.47 225 GLY B N 1
ATOM 3675 C CA . GLY B 1 225 ? -9.75 20.266 -17.984 1 34.47 225 GLY B CA 1
ATOM 3676 C C . GLY B 1 225 ? -10.188 19.016 -18.734 1 34.47 225 GLY B C 1
ATOM 3677 O O . GLY B 1 225 ? -10.891 19.109 -19.75 1 34.47 225 GLY B O 1
ATOM 3678 N N . ALA B 1 226 ? -9.531 17.875 -18.609 1 34.81 226 ALA B N 1
ATOM 3679 C CA . ALA B 1 226 ? -9.758 16.797 -19.547 1 34.81 226 ALA B CA 1
ATOM 3680 C C . ALA B 1 226 ? -11 15.984 -19.172 1 34.81 226 ALA B C 1
ATOM 3682 O O . ALA B 1 226 ? -11.391 15.062 -19.891 1 34.81 226 ALA B O 1
ATOM 3683 N N . LEU B 1 227 ? -11.656 16 -18.156 1 31.67 227 LEU B N 1
ATOM 3684 C CA . LEU B 1 227 ? -12.891 15.281 -17.875 1 31.67 227 LEU B CA 1
ATOM 3685 C C . LEU B 1 227 ? -13.93 15.562 -18.953 1 31.67 227 LEU B C 1
ATOM 3687 O O . LEU B 1 227 ? -14.938 14.852 -19.047 1 31.67 227 LEU B O 1
ATOM 3691 N N . SER B 1 228 ? -13.852 16.594 -19.781 1 29.17 228 SER B N 1
ATOM 3692 C CA . SER B 1 228 ? -14.914 16.812 -20.75 1 29.17 228 SER B CA 1
ATOM 3693 C C . SER B 1 228 ? -14.883 15.766 -21.859 1 29.17 228 SER B C 1
ATOM 3695 O O . SER B 1 228 ? -15.93 15.375 -22.375 1 29.17 228 SER B O 1
ATOM 3697 N N . LYS B 1 229 ? -13.719 15.375 -22.406 1 30.39 229 LYS B N 1
ATOM 3698 C CA . LYS B 1 229 ? -13.75 14.672 -23.688 1 30.39 229 LYS B CA 1
ATOM 3699 C C . LYS B 1 229 ? -14.055 13.188 -23.484 1 30.39 229 LYS B C 1
ATOM 3701 O O . LYS B 1 229 ? -14.43 12.492 -24.422 1 30.39 229 LYS B O 1
ATOM 3706 N N . ARG B 1 230 ? -13.602 12.477 -22.5 1 29.36 230 ARG B N 1
ATOM 3707 C CA . ARG B 1 230 ? -13.688 11.023 -22.594 1 29.36 230 ARG B CA 1
ATOM 3708 C C . ARG B 1 230 ? -15.086 10.523 -22.25 1 29.36 230 ARG B C 1
ATOM 3710 O O . ARG B 1 230 ? -15.352 9.32 -22.297 1 29.36 230 ARG B O 1
ATOM 3717 N N . LEU B 1 231 ? -15.961 11.258 -21.75 1 26.08 231 LEU B N 1
ATOM 3718 C CA . LEU B 1 231 ? -17.344 10.766 -21.688 1 26.08 231 LEU B CA 1
ATOM 3719 C C . LEU B 1 231 ? -17.844 10.414 -23.078 1 26.08 231 LEU B C 1
ATOM 3721 O O . LEU B 1 231 ? -18.859 9.719 -23.219 1 26.08 231 LEU B O 1
ATOM 3725 N N . TYR B 1 232 ? -17.281 11.016 -24.234 1 25.83 232 TYR B N 1
ATOM 3726 C CA . TYR B 1 232 ? -17.906 10.875 -25.547 1 25.83 232 TYR B CA 1
ATOM 3727 C C . TYR B 1 232 ? -17.391 9.633 -26.266 1 25.83 232 TYR B C 1
ATOM 3729 O O . TYR B 1 232 ? -17.812 9.336 -27.391 1 25.83 232 TYR B O 1
ATOM 3737 N N . ARG B 1 233 ? -16.188 9.102 -26.047 1 24.2 233 ARG B N 1
ATOM 3738 C CA . ARG B 1 233 ? -15.883 8.078 -27.031 1 24.2 233 ARG B CA 1
ATOM 3739 C C . ARG B 1 233 ? -16.562 6.762 -26.688 1 24.2 233 ARG B C 1
ATOM 3741 O O . ARG B 1 233 ? -15.914 5.809 -26.25 1 24.2 233 ARG B O 1
ATOM 3748 N N . ARG B 1 234 ? -17.672 6.699 -25.859 1 18.73 234 ARG B N 1
ATOM 3749 C CA . ARG B 1 234 ? -18.484 5.57 -26.297 1 18.73 234 ARG B CA 1
ATOM 3750 C C . ARG B 1 234 ? -19.297 5.93 -27.531 1 18.73 234 ARG B C 1
ATOM 3752 O O . ARG B 1 234 ? -19.859 7.027 -27.625 1 18.73 234 ARG B O 1
#

Organism: Porphyromonas gingivalis (strain ATCC BAA-308 / W83) (NCBI:txid242619)

Secondary structure (DSSP, 8-state):
-TTHHHHHHHHHHHHHHHHHHTT-SS---HHHHHHHHHHHHHHHHHHHHHHHHHHHHHHHHHHHHHHHHHHHHHHHHHHHHHHHTTSS--SHHHHHHHHHHHSSS-EEHHHHHHHTT--HHHHHHHHHHHHHTTSEEEEE-SS-TTSEEEEE-HHHHHHHHHHHHHHHHHHHHHTTTS-HHHHHHHHHHHHHHHHHHHHHHHH-TTS-HHHHHHHHHHHHHHHTTGGGTTTS--/-TTHHHHHHHHHHHHHHHHHHTT-SS---HHHHHHHHHHHHHHHHHHHHHHHHHHHHHHHHHHHHHHHHHHHHHHHHHHHHHHTTTSS--SHHHHHHHHHHHSSS-EEHHHHHHHTT--HHHHHHHHHHHHHTTSEEEEE-SS-TTSEEEEE-HHHHHHHHHHHHHHHHHHHHHTTTS-HHHHHHHHHHHHHHHHHHHHHHHH-TTS-HHHHHHHHHHHHHHHTTGGGTTTS--

Nearest PDB structures (foldseek):
  2nnn-assembly3_F  TM=9.415E-01  e=3.441E-07  Pseudomonas aeruginosa
  4zzl-assembly1_B  TM=8.857E-01  e=5.466E-07  Pseudomonas aeruginosa
  8xzu-assembly1_A  TM=8.936E-01  e=1.641E-06  Escherichia coli O127:H6 str. E2348/69
  7kfq-assembly1_A  TM=8.067E-01  e=1.033E-06  Variovorax paradoxus
  1lnw-assembly7_A  TM=8.446E-01  e=4.648E-06  Pseudomonas aeruginosa

Solvent-accessible surface area (backbone atoms only — not comparable to full-atom values): 25376 Å² total; per-residue (Å²): 118,92,58,48,64,60,47,53,53,46,48,54,53,45,51,53,51,45,62,72,50,65,81,58,94,63,82,83,48,74,64,55,51,50,50,49,46,48,47,51,47,44,48,47,44,48,50,47,48,48,48,46,49,49,48,50,48,46,50,51,44,20,49,50,37,52,52,39,38,49,42,43,34,35,52,50,48,58,43,46,52,60,53,32,69,91,43,95,54,87,44,71,65,50,49,55,54,51,54,63,30,67,83,46,69,68,35,38,63,67,56,52,20,56,76,60,54,39,54,71,71,64,36,51,52,46,49,50,52,34,42,74,69,51,28,33,46,75,43,67,28,90,86,42,71,86,40,49,26,37,35,60,30,74,60,28,49,51,54,48,62,72,40,43,68,46,51,51,48,40,20,46,40,64,47,32,66,46,51,74,69,53,42,52,51,49,39,51,55,44,46,51,39,40,57,56,48,48,50,44,54,72,73,43,66,84,56,51,67,70,54,51,33,53,48,40,52,55,48,40,74,57,55,80,62,55,72,69,57,70,76,59,76,109,120,91,57,50,66,60,48,53,52,49,49,54,52,45,51,55,51,45,63,71,51,65,81,58,94,65,83,84,47,75,65,56,53,49,50,49,48,48,47,52,50,44,49,46,48,49,49,48,48,48,48,48,49,49,48,50,50,46,51,52,42,20,47,50,39,51,52,40,38,48,42,43,34,36,50,49,48,56,43,45,52,61,54,32,69,90,45,94,54,89,46,71,64,50,48,54,54,52,54,64,30,67,85,46,70,66,35,38,64,66,56,52,20,57,74,60,53,40,55,69,70,65,36,49,51,47,50,49,54,35,42,74,68,51,28,32,46,75,43,68,28,90,86,42,71,87,40,49,26,37,35,60,31,74,60,30,50,52,56,48,63,70,41,44,66,47,50,51,47,40,22,45,38,66,47,33,66,46,52,74,67,53,43,53,51,47,37,51,54,44,46,52,40,41,56,56,48,49,51,44,56,74,73,43,67,84,55,50,65,70,55,49,33,54,51,40,53,54,48,39,74,58,57,75,66,56,74,70,62,70,76,56,81,112